Protein AF-A0A357C3Z9-F1 (afdb_monomer_lite)

pLDDT: mean 94.56, std 11.88, range [25.0, 98.94]

Structure (mmCIF, N/CA/C/O backbone):
data_AF-A0A357C3Z9-F1
#
_entry.id   AF-A0A357C3Z9-F1
#
loop_
_atom_site.group_PDB
_atom_site.id
_atom_site.type_symbol
_atom_site.label_atom_id
_atom_site.label_alt_id
_atom_site.label_comp_id
_atom_site.label_asym_id
_atom_site.label_entity_id
_atom_site.label_seq_id
_atom_site.pdbx_PDB_ins_code
_atom_site.Cartn_x
_atom_site.Cartn_y
_atom_site.Cartn_z
_atom_site.occupancy
_atom_site.B_iso_or_equiv
_atom_site.auth_seq_id
_atom_site.auth_comp_id
_atom_site.auth_asym_id
_atom_site.auth_atom_id
_atom_site.pdbx_PDB_model_num
ATOM 1 N N . LYS A 1 1 ? 15.027 28.187 -17.599 1.00 30.62 1 LYS A N 1
ATOM 2 C CA . LYS A 1 1 ? 13.684 28.471 -17.026 1.00 30.62 1 LYS A CA 1
ATOM 3 C C . LYS A 1 1 ? 12.747 27.335 -17.434 1.00 30.62 1 LYS A C 1
ATOM 5 O O . LYS A 1 1 ? 12.335 27.299 -18.586 1.00 30.62 1 LYS A O 1
ATOM 10 N N . ALA A 1 2 ? 12.513 26.360 -16.551 1.00 27.72 2 ALA A N 1
ATOM 11 C CA . ALA A 1 2 ? 11.632 25.226 -16.837 1.00 27.72 2 ALA A CA 1
ATOM 12 C C . ALA A 1 2 ? 10.193 25.732 -17.026 1.00 27.72 2 ALA A C 1
ATOM 14 O O . ALA A 1 2 ? 9.680 26.459 -16.175 1.00 27.72 2 ALA A O 1
ATOM 15 N N . LYS A 1 3 ? 9.566 25.410 -18.163 1.00 25.00 3 LYS A N 1
ATOM 16 C CA . LYS A 1 3 ? 8.151 25.723 -18.391 1.00 25.00 3 LYS A CA 1
ATOM 17 C C . LYS A 1 3 ? 7.322 24.860 -17.428 1.00 25.00 3 LYS A C 1
ATOM 19 O O . LYS A 1 3 ? 7.548 23.651 -17.402 1.00 25.00 3 LYS A O 1
ATOM 24 N N . PRO A 1 4 ? 6.391 25.431 -16.643 1.00 30.89 4 PRO A N 1
ATOM 25 C CA . PRO A 1 4 ? 5.494 24.632 -15.821 1.00 30.89 4 PRO A CA 1
ATOM 26 C C . PRO A 1 4 ? 4.734 23.659 -16.724 1.00 30.89 4 PRO A C 1
ATOM 28 O O . PRO A 1 4 ? 4.251 24.051 -17.789 1.00 30.89 4 PRO A O 1
ATOM 31 N N . TYR A 1 5 ? 4.657 22.395 -16.303 1.00 33.09 5 TYR A N 1
ATOM 32 C CA . TYR A 1 5 ? 3.781 21.397 -16.905 1.00 33.09 5 TYR A CA 1
ATOM 33 C C . TYR A 1 5 ? 2.382 22.011 -17.017 1.00 33.09 5 TYR A C 1
ATOM 35 O O . TYR A 1 5 ? 1.730 22.277 -16.004 1.00 33.09 5 TYR A O 1
ATOM 43 N N . LYS A 1 6 ? 1.947 22.307 -18.249 1.00 29.53 6 LYS A N 1
ATOM 44 C CA . LYS A 1 6 ? 0.545 22.605 -18.519 1.00 29.53 6 LYS A CA 1
ATOM 45 C C . LYS A 1 6 ? -0.183 21.304 -18.231 1.00 29.53 6 LYS A C 1
ATOM 47 O O . LYS A 1 6 ? -0.068 20.364 -19.011 1.00 29.53 6 LYS A O 1
ATOM 52 N N . SER A 1 7 ? -0.878 21.243 -17.097 1.00 35.00 7 SER A N 1
ATOM 53 C CA . SER A 1 7 ? -1.887 20.216 -16.877 1.00 35.00 7 SER A CA 1
ATOM 54 C C . SER A 1 7 ? -2.770 20.206 -18.119 1.00 35.0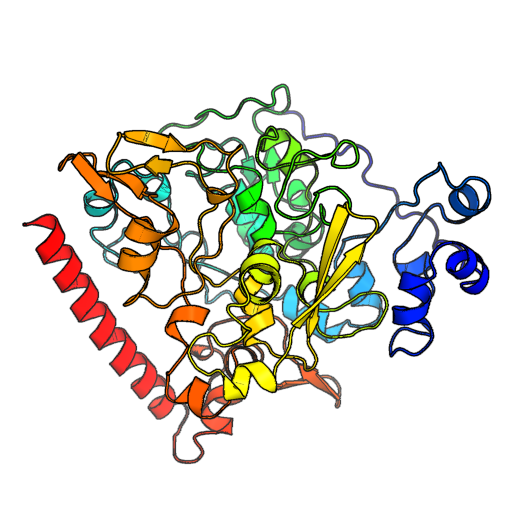0 7 SER A C 1
ATOM 56 O O . SER A 1 7 ? -3.427 21.217 -18.388 1.00 35.00 7 SER A O 1
ATOM 58 N N . GLY A 1 8 ? -2.738 19.118 -18.891 1.00 29.58 8 GLY A N 1
ATOM 59 C CA . GLY A 1 8 ? -3.833 18.813 -19.800 1.00 29.58 8 GLY A CA 1
ATOM 60 C C . GLY A 1 8 ? -5.096 18.890 -18.959 1.00 29.58 8 GLY A C 1
ATOM 61 O O . GLY A 1 8 ? -5.212 18.161 -17.978 1.00 29.58 8 GLY A O 1
ATOM 62 N N . ASP A 1 9 ? -5.897 19.909 -19.247 1.00 30.67 9 ASP A N 1
ATOM 63 C CA . ASP A 1 9 ? -7.124 20.289 -18.570 1.00 30.67 9 ASP A CA 1
ATOM 64 C C . ASP A 1 9 ? -7.101 20.079 -17.052 1.00 30.67 9 ASP A C 1
ATOM 66 O O . ASP A 1 9 ? -7.584 19.082 -16.512 1.00 30.67 9 ASP A O 1
ATOM 70 N N . ALA A 1 10 ? -6.652 21.108 -16.323 1.00 32.62 10 ALA A N 1
ATOM 71 C CA . ALA A 1 10 ? -7.327 21.405 -15.069 1.00 32.62 10 ALA A CA 1
ATOM 72 C C . ALA A 1 10 ? -8.798 21.604 -15.446 1.00 32.62 10 ALA A C 1
ATOM 74 O O . ALA A 1 10 ? -9.169 22.691 -15.892 1.00 32.62 10 ALA A O 1
ATOM 75 N N . LYS A 1 11 ? -9.594 20.525 -15.385 1.00 34.81 11 LYS A N 1
ATOM 76 C CA . LYS A 1 11 ? -11.030 20.570 -15.628 1.00 34.81 11 LYS A CA 1
ATOM 77 C C . LYS A 1 11 ? -11.529 21.758 -14.822 1.00 34.81 11 LYS A C 1
ATOM 79 O O . LYS A 1 11 ? -11.475 21.732 -13.589 1.00 34.81 11 LYS A O 1
ATOM 84 N N . LYS A 1 12 ? -11.955 22.819 -15.525 1.00 30.08 12 LYS A N 1
ATOM 85 C CA . LYS A 1 12 ? -12.836 23.844 -14.956 1.00 30.08 12 LYS A CA 1
ATOM 86 C C . LYS A 1 12 ? -13.830 23.079 -14.100 1.00 30.08 12 LYS A C 1
ATOM 88 O O . LYS A 1 12 ? -14.316 22.055 -14.575 1.00 30.08 12 LYS A O 1
ATOM 93 N N . THR A 1 13 ? -14.076 23.525 -12.871 1.00 37.16 13 THR A N 1
ATOM 94 C CA . THR A 1 13 ? -15.155 23.001 -12.029 1.00 37.16 13 THR A CA 1
ATOM 95 C C . THR A 1 13 ? -16.397 22.921 -12.903 1.00 37.16 13 THR A C 1
ATOM 97 O O . THR A 1 13 ? -17.005 23.941 -13.225 1.00 37.16 13 THR A O 1
ATOM 100 N N . MET A 1 14 ? -16.671 21.720 -13.414 1.00 43.16 14 MET A N 1
ATOM 101 C CA . MET A 1 14 ? -17.764 21.513 -14.341 1.00 43.16 14 MET A CA 1
ATOM 102 C C . MET A 1 14 ? -19.043 21.770 -13.546 1.00 43.16 14 MET A C 1
ATOM 104 O O . MET A 1 14 ? -19.054 21.540 -12.328 1.00 43.16 14 MET A O 1
ATOM 108 N N . PRO A 1 15 ? -20.107 22.273 -14.191 1.00 52.81 15 PRO A N 1
ATOM 109 C CA . PRO A 1 15 ? -21.415 22.341 -13.560 1.00 52.81 15 PRO A CA 1
ATOM 110 C C . PRO A 1 15 ? -21.729 21.004 -12.887 1.00 52.81 15 PRO A C 1
ATOM 112 O O . PRO A 1 15 ? -21.317 19.954 -13.386 1.00 52.81 15 PRO A O 1
ATOM 115 N N . ALA A 1 16 ? -22.426 21.038 -11.750 1.00 63.31 16 ALA A N 1
ATOM 116 C CA . ALA A 1 16 ? -22.869 19.813 -11.098 1.00 63.31 16 ALA A CA 1
ATOM 117 C C . ALA A 1 16 ? -23.569 18.917 -12.136 1.00 63.31 16 ALA A C 1
ATOM 119 O O . ALA A 1 16 ? -24.512 19.357 -12.796 1.00 63.31 16 ALA A O 1
ATOM 120 N N . GLU A 1 17 ? -23.059 17.695 -12.315 1.00 78.19 17 GLU A N 1
ATOM 121 C CA . GLU A 1 17 ? -23.624 16.734 -13.261 1.00 78.19 17 GLU A CA 1
ATOM 122 C C . GLU A 1 17 ? -25.090 16.497 -12.881 1.00 78.19 17 GLU A C 1
ATOM 124 O O . GLU A 1 17 ? -25.415 16.282 -11.704 1.00 78.19 17 GLU A O 1
ATOM 129 N N . LYS A 1 18 ? -25.986 16.570 -13.868 1.00 81.81 18 LYS A N 1
ATOM 130 C CA . LYS A 1 18 ? -27.413 16.352 -13.629 1.00 81.81 18 LYS A CA 1
ATOM 131 C C . LYS A 1 18 ? -27.622 14.952 -13.054 1.00 81.81 18 LYS A C 1
ATOM 133 O O . LYS A 1 18 ? -26.961 13.993 -13.448 1.00 81.81 18 LYS A O 1
ATOM 138 N N . SER A 1 19 ? -28.534 14.844 -12.090 1.00 85.12 19 SER A N 1
ATOM 139 C CA . SER A 1 19 ? -28.918 13.536 -11.557 1.00 85.12 19 SER A CA 1
ATOM 140 C C . SER A 1 19 ? -29.527 12.690 -12.669 1.00 85.12 19 SER A C 1
ATOM 142 O O . SER A 1 19 ? -30.348 13.185 -13.439 1.00 85.12 19 SER A O 1
ATOM 144 N N . VAL A 1 20 ? -29.147 11.416 -12.722 1.00 89.00 20 VAL A N 1
ATOM 145 C CA . VAL A 1 20 ? -29.690 10.451 -13.687 1.00 89.00 20 VAL A CA 1
ATOM 146 C C . VAL A 1 20 ? -30.729 9.545 -13.042 1.00 89.00 20 VAL A C 1
ATOM 148 O O . VAL A 1 20 ? -30.702 9.325 -11.826 1.00 89.00 20 VAL A O 1
ATOM 151 N N . LYS A 1 21 ? -31.625 8.976 -13.853 1.00 92.81 21 LYS A N 1
ATOM 152 C CA . LYS A 1 21 ? -32.494 7.883 -13.412 1.00 92.81 21 LYS A CA 1
ATOM 153 C C . LYS A 1 21 ? -31.652 6.617 -13.294 1.00 92.81 21 LYS A C 1
ATOM 155 O O . LYS A 1 21 ? -31.293 6.006 -14.293 1.00 92.81 21 LYS A O 1
ATOM 160 N N . VAL A 1 22 ? -31.321 6.238 -12.064 1.00 92.81 22 VAL A N 1
ATOM 161 C CA . VAL A 1 22 ? -30.401 5.123 -11.789 1.00 92.81 22 VAL A CA 1
ATOM 162 C C . VAL A 1 22 ? -30.904 3.799 -12.392 1.00 92.81 22 VAL A C 1
ATOM 164 O O . VAL A 1 22 ? -30.096 2.997 -12.858 1.00 92.81 22 VAL A O 1
ATOM 167 N N . ASP A 1 23 ? -32.225 3.613 -12.488 1.00 93.50 23 ASP A N 1
ATOM 168 C CA . ASP A 1 23 ? -32.831 2.444 -13.136 1.00 93.50 23 ASP A CA 1
ATOM 169 C C . ASP A 1 23 ? -32.449 2.294 -14.615 1.00 93.50 23 ASP A C 1
ATOM 171 O O . ASP A 1 23 ? -32.306 1.167 -15.085 1.00 93.50 23 ASP A O 1
ATOM 175 N N . GLU A 1 24 ? -32.208 3.394 -15.339 1.00 93.75 24 GLU A N 1
ATOM 176 C CA . GLU A 1 24 ? -31.712 3.344 -16.723 1.00 93.75 24 GLU A CA 1
ATOM 177 C C . GLU A 1 24 ? -30.286 2.774 -16.766 1.00 93.75 24 GLU A C 1
ATOM 179 O O . GLU A 1 24 ? -29.961 1.955 -17.623 1.00 93.75 24 GLU A O 1
ATOM 184 N N . CYS A 1 25 ? -29.439 3.123 -15.792 1.00 94.75 25 CYS A N 1
ATOM 185 C CA . CYS A 1 25 ? -28.091 2.564 -15.679 1.00 94.75 25 CYS A CA 1
ATOM 186 C C . CYS A 1 25 ? -28.133 1.060 -15.363 1.00 94.75 25 CYS A C 1
ATOM 188 O O . CYS A 1 25 ? -27.348 0.277 -15.904 1.00 94.75 25 CYS A O 1
ATOM 190 N N . TYR A 1 26 ? -29.057 0.633 -14.501 1.00 95.56 26 TYR A N 1
ATOM 191 C CA . TYR A 1 26 ? -29.180 -0.765 -14.090 1.00 95.56 26 TYR A CA 1
ATOM 192 C C . TYR A 1 26 ? -29.551 -1.726 -15.221 1.00 95.56 26 TYR A C 1
ATOM 194 O O . TYR A 1 26 ? -29.227 -2.908 -15.111 1.00 95.56 26 TYR A O 1
ATOM 202 N N . GLN A 1 27 ? -30.163 -1.244 -16.306 1.00 93.75 27 GLN A N 1
ATOM 203 C CA . GLN A 1 27 ? -30.490 -2.071 -17.475 1.00 93.75 27 GLN A CA 1
ATOM 204 C C . GLN A 1 27 ? -29.239 -2.701 -18.110 1.00 93.75 27 GLN A C 1
ATOM 206 O O . GLN A 1 27 ? -29.285 -3.844 -18.555 1.00 93.75 27 GLN A O 1
ATOM 211 N N . CYS A 1 28 ? -28.104 -1.992 -18.087 1.00 93.88 28 CYS A N 1
ATOM 212 C CA . CYS A 1 28 ? -26.825 -2.466 -18.635 1.00 93.88 28 CYS A CA 1
ATOM 213 C C . CYS A 1 28 ? -25.814 -2.884 -17.553 1.00 93.88 28 CYS A C 1
ATOM 215 O O . CYS A 1 28 ? -24.817 -3.550 -17.842 1.00 93.88 28 CYS A O 1
ATOM 217 N N . HIS A 1 29 ? -26.037 -2.471 -16.304 1.00 95.31 29 HIS A N 1
ATOM 218 C CA . HIS A 1 29 ? -25.113 -2.656 -15.187 1.00 95.31 29 HIS A CA 1
ATOM 219 C C . HIS A 1 29 ? -25.741 -3.479 -14.055 1.00 95.31 29 HIS A C 1
ATOM 221 O O . HIS A 1 29 ? -25.760 -3.047 -12.902 1.00 95.31 29 HIS A O 1
ATOM 227 N N . SER A 1 30 ? -26.216 -4.687 -14.370 1.00 95.12 30 SER A N 1
ATOM 228 C CA . SER A 1 30 ? -26.864 -5.594 -13.407 1.00 95.12 30 SER A CA 1
ATOM 229 C C . SER A 1 30 ? -26.001 -5.883 -12.175 1.00 95.12 30 SER A C 1
ATOM 231 O O . SER A 1 30 ? -26.467 -5.711 -11.056 1.00 95.12 30 SER A O 1
ATOM 233 N N . GLN A 1 31 ? -24.708 -6.175 -12.355 1.00 94.81 31 GLN A N 1
ATOM 234 C CA . GLN A 1 31 ? -23.785 -6.348 -11.224 1.00 94.81 31 GLN A CA 1
ATOM 235 C C . GLN A 1 31 ? -23.724 -5.107 -10.318 1.00 94.81 31 GLN A C 1
ATOM 237 O O . GLN A 1 31 ? -23.544 -5.239 -9.117 1.00 94.81 31 GLN A O 1
ATOM 242 N N . ILE A 1 32 ? -23.861 -3.890 -10.858 1.00 96.94 32 ILE A N 1
ATOM 243 C CA . ILE A 1 32 ? -23.876 -2.672 -10.032 1.00 96.94 32 ILE A CA 1
ATOM 244 C C . ILE A 1 32 ? -25.221 -2.512 -9.324 1.00 96.94 32 ILE A C 1
ATOM 246 O O . ILE A 1 32 ? -25.237 -2.085 -8.173 1.00 96.94 32 ILE A O 1
ATOM 250 N N . LYS A 1 33 ? -26.332 -2.898 -9.964 1.00 97.12 33 LYS A N 1
ATOM 251 C CA . LYS A 1 33 ? -27.656 -2.950 -9.327 1.00 97.12 33 LYS A CA 1
ATOM 252 C C . LYS A 1 33 ? -27.629 -3.820 -8.072 1.00 97.12 33 LYS A C 1
ATOM 254 O O . LYS A 1 33 ? -28.074 -3.359 -7.023 1.00 97.12 33 LYS A O 1
ATOM 259 N N . ASP A 1 34 ? -27.045 -5.015 -8.168 1.00 95.06 34 ASP A N 1
ATOM 260 C CA . ASP A 1 34 ? -26.947 -5.973 -7.056 1.00 95.06 34 ASP A CA 1
ATOM 261 C C . ASP A 1 34 ? -26.197 -5.390 -5.850 1.00 95.06 34 ASP A C 1
ATOM 263 O O . ASP A 1 34 ? -26.509 -5.692 -4.699 1.00 95.06 34 ASP A O 1
ATOM 267 N N . PHE A 1 35 ? -25.219 -4.521 -6.111 1.00 94.88 35 PHE A N 1
ATOM 268 C CA . PHE A 1 35 ? -24.455 -3.834 -5.076 1.00 94.88 35 PHE A CA 1
ATOM 269 C C . PHE A 1 35 ? -25.151 -2.587 -4.543 1.00 94.88 35 PHE A C 1
ATOM 271 O O . PHE A 1 35 ? -25.074 -2.320 -3.349 1.00 94.88 35 PHE A O 1
ATOM 278 N N . HIS A 1 36 ? -25.766 -1.784 -5.409 1.00 98.00 36 HIS A N 1
ATOM 279 C CA . HIS A 1 36 ? -26.198 -0.429 -5.067 1.00 98.00 36 HIS A CA 1
ATOM 280 C C . HIS A 1 36 ? -27.623 -0.381 -4.518 1.00 98.00 36 HIS A C 1
ATOM 282 O O . HIS A 1 36 ? -27.827 0.199 -3.450 1.00 98.00 36 HIS A O 1
ATOM 288 N N . ALA A 1 37 ? -28.583 -1.036 -5.179 1.00 96.00 37 ALA A N 1
ATOM 289 C CA . ALA A 1 37 ? -30.017 -0.817 -4.961 1.00 96.00 37 ALA A CA 1
ATOM 290 C C . ALA A 1 37 ? -30.493 -1.120 -3.526 1.00 96.00 37 ALA A C 1
ATOM 292 O O . ALA A 1 37 ? -31.364 -0.429 -3.004 1.00 96.00 37 ALA A O 1
ATOM 293 N N . GLY A 1 38 ? -29.909 -2.127 -2.867 1.00 93.50 38 GLY A N 1
ATOM 294 C CA . GLY A 1 38 ? -30.261 -2.539 -1.499 1.00 93.50 38 GLY A CA 1
ATOM 295 C C . GLY A 1 38 ? -29.303 -2.045 -0.411 1.00 93.50 38 GLY A C 1
ATOM 296 O O . GLY A 1 38 ? -29.324 -2.550 0.709 1.00 93.50 38 GLY A O 1
ATOM 297 N N . SER A 1 39 ? -28.401 -1.121 -0.736 1.00 96.94 39 SER A N 1
ATOM 298 C CA . SER A 1 39 ? -27.247 -0.812 0.109 1.00 96.94 39 SER A CA 1
ATOM 299 C C . SER A 1 39 ? -27.365 0.493 0.891 1.00 96.94 39 SER A C 1
ATOM 301 O O . SER A 1 39 ? -28.282 1.292 0.701 1.00 96.94 39 SER A O 1
ATOM 303 N N . LYS A 1 40 ? -26.358 0.777 1.728 1.00 97.31 40 LYS A N 1
ATOM 304 C CA . LYS A 1 40 ? -26.238 2.076 2.412 1.00 97.31 40 LYS A CA 1
ATOM 305 C C . LYS A 1 40 ? -26.035 3.245 1.443 1.00 97.31 40 LYS A C 1
ATOM 307 O O . LYS A 1 40 ? -26.280 4.386 1.822 1.00 97.31 40 LYS A O 1
ATOM 312 N N . HIS A 1 41 ? -25.613 2.974 0.210 1.00 97.62 41 HIS A N 1
ATOM 313 C CA . HIS A 1 41 ? -25.453 3.968 -0.848 1.00 97.62 41 HIS A CA 1
ATOM 314 C C . HIS A 1 41 ? -26.613 3.985 -1.851 1.00 97.62 41 HIS A C 1
ATOM 316 O O . HIS A 1 41 ? -26.549 4.761 -2.797 1.00 97.62 41 HIS A O 1
ATOM 322 N N . ALA A 1 42 ? -27.711 3.251 -1.626 1.00 97.06 42 ALA A N 1
ATOM 323 C CA . ALA A 1 42 ? -28.855 3.199 -2.550 1.00 97.06 42 ALA A CA 1
ATOM 324 C C . ALA A 1 42 ? -29.427 4.582 -2.927 1.00 97.06 42 ALA A C 1
ATOM 326 O O . ALA A 1 42 ? -29.945 4.775 -4.022 1.00 97.06 42 ALA A O 1
ATOM 327 N N . LYS A 1 43 ? -29.307 5.575 -2.032 1.00 95.69 43 LYS A N 1
ATOM 328 C CA . LYS A 1 43 ? -29.765 6.959 -2.261 1.00 95.69 43 LYS A CA 1
ATOM 329 C C . LYS A 1 43 ? -28.705 7.880 -2.884 1.00 95.69 43 LYS A C 1
ATOM 331 O O . LYS A 1 43 ? -28.999 9.037 -3.172 1.00 95.69 43 LYS A O 1
ATOM 336 N N . VAL A 1 44 ? -27.476 7.406 -3.077 1.00 95.81 44 VAL A N 1
ATOM 337 C CA . VAL A 1 44 ? -26.386 8.176 -3.692 1.00 95.81 44 VAL A CA 1
ATOM 338 C C . VAL A 1 44 ? -26.496 8.047 -5.209 1.00 95.81 44 VAL A C 1
ATOM 340 O O . VAL A 1 44 ? -26.289 6.968 -5.759 1.00 95.81 44 VAL A O 1
ATOM 343 N N . ASN A 1 45 ? -26.821 9.146 -5.895 1.00 96.25 45 ASN A N 1
ATOM 344 C CA . ASN A 1 45 ? -26.939 9.157 -7.356 1.00 96.25 45 ASN A CA 1
ATOM 345 C C . ASN A 1 45 ? -25.577 8.934 -8.039 1.00 96.25 45 ASN A C 1
ATOM 347 O O . ASN A 1 45 ? -24.556 9.438 -7.560 1.00 96.25 45 ASN A O 1
ATOM 351 N N . CYS A 1 46 ? -25.575 8.256 -9.191 1.00 95.88 46 CYS A N 1
ATOM 352 C CA . CYS A 1 46 ? -24.382 7.983 -9.997 1.00 95.88 46 CYS A CA 1
ATOM 353 C C . CYS A 1 46 ? -23.611 9.257 -10.382 1.00 95.88 46 CYS A C 1
ATOM 355 O O . CYS A 1 46 ? -22.383 9.225 -10.447 1.00 95.88 46 CYS A O 1
ATOM 357 N N . SER A 1 47 ? -24.303 10.387 -10.567 1.00 94.69 47 SER A N 1
ATOM 358 C CA . SER A 1 47 ? -23.709 11.683 -10.935 1.00 94.69 47 SER A CA 1
ATOM 359 C C . SER A 1 47 ? -22.746 12.263 -9.883 1.00 94.69 47 SER A C 1
ATOM 361 O O . SER A 1 47 ? -21.951 13.167 -10.164 1.00 94.69 47 SER A O 1
ATOM 363 N N . ASN A 1 48 ? -22.753 11.725 -8.656 1.00 94.25 48 ASN A N 1
ATOM 364 C CA . ASN A 1 48 ? -21.768 12.096 -7.639 1.00 94.25 48 ASN A CA 1
ATOM 365 C C . ASN A 1 48 ? -20.349 11.672 -8.030 1.00 94.25 48 ASN A C 1
ATOM 367 O O . ASN A 1 48 ? -19.394 12.397 -7.732 1.00 94.25 48 ASN A O 1
ATOM 371 N N . CYS A 1 49 ? -20.218 10.543 -8.731 1.00 96.00 49 CYS A N 1
ATOM 372 C CA . CYS A 1 49 ? -18.934 9.932 -9.070 1.00 96.00 49 CYS A CA 1
ATOM 373 C C . CYS A 1 49 ? -18.718 9.757 -10.577 1.00 96.00 49 CYS A C 1
ATOM 375 O O . CYS A 1 49 ? -17.584 9.531 -10.988 1.00 96.00 49 CYS A O 1
ATOM 377 N N . HIS A 1 50 ? -19.758 9.876 -11.400 1.00 95.94 50 HIS A N 1
ATOM 378 C CA . HIS A 1 50 ? -19.669 9.731 -12.849 1.00 95.94 50 HIS A CA 1
ATOM 379 C C . HIS A 1 50 ? -20.081 11.018 -13.568 1.00 95.94 50 HIS A C 1
ATOM 381 O O . HIS A 1 50 ? -21.008 11.698 -13.140 1.00 95.94 50 HIS A O 1
ATOM 387 N N . GLU A 1 51 ? -19.390 11.339 -14.659 1.00 94.00 51 GLU A N 1
ATOM 388 C CA . GLU A 1 51 ? -19.652 12.505 -15.513 1.00 94.00 51 GLU A CA 1
ATOM 389 C C . GLU A 1 51 ? -19.823 12.081 -16.974 1.00 94.00 51 GLU A C 1
ATOM 391 O O . GLU A 1 51 ? -19.301 11.042 -17.398 1.00 94.00 51 GLU A O 1
ATOM 396 N N . GLY A 1 52 ? -20.501 12.920 -17.760 1.00 93.69 52 GLY A N 1
ATOM 397 C CA . GLY A 1 52 ? -20.800 12.627 -19.161 1.00 93.69 52 GLY A CA 1
ATOM 398 C C . GLY A 1 52 ? -21.862 11.539 -19.306 1.00 93.69 52 GLY A C 1
ATOM 399 O O . GLY A 1 52 ? -21.856 10.795 -20.290 1.00 93.69 52 GLY A O 1
ATOM 400 N N . LEU A 1 53 ? -22.756 11.423 -18.319 1.00 92.69 53 LEU A N 1
ATOM 401 C CA . LEU A 1 53 ? -23.748 10.353 -18.265 1.00 92.69 53 LEU A CA 1
ATOM 402 C C . LEU A 1 53 ? -24.778 10.483 -19.391 1.00 92.69 53 LEU A C 1
ATOM 404 O O . LEU A 1 53 ? -25.122 9.479 -20.004 1.00 92.69 53 LEU A O 1
ATOM 408 N N . ASP A 1 54 ? -25.182 11.705 -19.745 1.00 91.50 54 ASP A N 1
ATOM 409 C CA . ASP A 1 54 ? -26.109 11.954 -20.860 1.00 91.50 54 ASP A CA 1
ATOM 410 C C . ASP A 1 54 ? -25.563 11.422 -22.197 1.00 91.50 54 ASP A C 1
ATOM 412 O O . ASP A 1 54 ? -26.296 10.849 -23.004 1.00 91.50 54 ASP A O 1
ATOM 416 N N . ALA A 1 55 ? -24.262 11.605 -22.447 1.00 92.19 55 ALA A N 1
ATOM 417 C CA . ALA A 1 55 ? -23.612 11.106 -23.657 1.00 92.19 55 ALA A CA 1
ATOM 418 C C . ALA A 1 55 ? -23.458 9.578 -23.626 1.00 92.19 55 ALA A C 1
ATOM 420 O O . ALA A 1 55 ? -23.623 8.926 -24.657 1.00 92.19 55 ALA A O 1
ATOM 421 N N . HIS A 1 56 ? -23.186 9.013 -22.447 1.00 94.12 56 HIS A N 1
ATOM 422 C CA . HIS A 1 56 ? -23.096 7.570 -22.248 1.00 94.12 56 HIS A CA 1
ATOM 423 C C . HIS A 1 56 ? -24.447 6.862 -22.440 1.00 94.12 56 HIS A C 1
ATOM 425 O O . HIS A 1 56 ? -24.508 5.828 -23.099 1.00 94.12 56 HIS A O 1
ATOM 431 N N . LEU A 1 57 ? -25.541 7.439 -21.931 1.00 91.31 57 LEU A N 1
ATOM 432 C CA . LEU A 1 57 ? -26.896 6.901 -22.101 1.00 91.31 57 LEU A CA 1
ATOM 433 C C . LEU A 1 57 ? -27.331 6.890 -23.574 1.00 91.31 57 LEU A C 1
ATOM 435 O O . LEU A 1 57 ? -28.035 5.981 -24.001 1.00 91.31 57 LEU A O 1
ATOM 439 N N . LYS A 1 58 ? -26.873 7.865 -24.370 1.00 92.44 58 LYS A N 1
ATOM 440 C CA . LYS A 1 58 ? -27.115 7.908 -25.823 1.00 92.44 58 LYS A CA 1
ATOM 441 C C . LYS A 1 58 ? -26.236 6.937 -26.611 1.00 92.44 58 LYS A C 1
ATOM 443 O O . LYS A 1 58 ? -26.621 6.521 -27.699 1.00 92.44 58 LYS A O 1
ATOM 448 N N . SER A 1 59 ? -25.047 6.609 -26.104 1.00 92.94 59 SER A N 1
ATOM 449 C CA . SER A 1 59 ? -24.111 5.699 -26.761 1.00 92.94 59 SER A CA 1
ATOM 450 C C . SER A 1 59 ? -23.237 4.964 -25.747 1.00 92.94 59 SER A C 1
ATOM 452 O O . SER A 1 59 ? -22.330 5.540 -25.141 1.00 92.94 59 SER A O 1
ATOM 454 N N . ALA A 1 60 ? -23.436 3.648 -25.643 1.00 87.00 60 ALA A N 1
ATOM 455 C CA . ALA A 1 60 ? -22.678 2.791 -24.733 1.00 87.00 60 ALA A CA 1
ATOM 456 C C . ALA A 1 60 ? -21.164 2.755 -25.030 1.00 87.00 60 ALA A C 1
ATOM 458 O O . ALA A 1 60 ? -20.372 2.393 -24.156 1.00 87.00 60 ALA A O 1
ATOM 459 N N . THR A 1 61 ? -20.740 3.133 -26.244 1.00 89.81 61 THR A N 1
ATOM 460 C CA . THR A 1 61 ? -19.318 3.217 -26.618 1.00 89.81 61 THR A CA 1
ATOM 461 C C . THR A 1 61 ? -18.640 4.467 -26.056 1.00 89.81 61 THR A C 1
ATOM 463 O O . THR A 1 61 ? -17.430 4.453 -25.813 1.00 89.81 61 THR A O 1
ATOM 466 N N . THR A 1 62 ? -19.410 5.519 -25.767 1.00 93.38 62 THR A N 1
ATOM 467 C CA . THR A 1 62 ? -18.930 6.721 -25.083 1.00 93.38 62 THR A CA 1
ATOM 468 C C . THR A 1 62 ? -18.779 6.413 -23.600 1.00 93.38 62 THR A C 1
ATOM 470 O O . THR A 1 62 ? -19.756 6.394 -22.854 1.00 93.38 62 THR A O 1
ATOM 473 N N . LYS A 1 63 ? -17.552 6.130 -23.154 1.00 91.44 63 LYS A N 1
ATOM 474 C CA . LYS A 1 63 ? -17.289 5.804 -21.745 1.00 91.44 63 LYS A CA 1
ATOM 475 C C . LYS A 1 63 ? -17.508 7.037 -20.854 1.00 91.44 63 LYS A C 1
ATOM 477 O O . LYS A 1 63 ? -16.943 8.088 -21.163 1.00 91.44 63 LYS A O 1
ATOM 482 N N . PRO A 1 64 ? -18.243 6.915 -19.734 1.00 93.75 64 PRO A N 1
ATOM 483 C CA . PRO A 1 64 ? -18.371 8.008 -18.782 1.00 93.75 64 PRO A CA 1
ATOM 484 C C . PRO A 1 64 ? -17.033 8.240 -18.078 1.00 93.75 64 PRO A C 1
ATOM 486 O O . PRO A 1 64 ? -16.223 7.318 -17.908 1.00 93.75 64 PRO A O 1
ATOM 489 N N . VAL A 1 65 ? -16.808 9.466 -17.614 1.00 94.25 65 VAL A N 1
ATOM 490 C CA . VAL A 1 65 ? -15.668 9.742 -16.736 1.00 94.25 65 VAL A CA 1
ATOM 491 C C . VAL A 1 65 ? -16.036 9.308 -15.325 1.00 94.25 65 VAL A C 1
ATOM 493 O O . VAL A 1 65 ? -17.134 9.580 -14.860 1.00 94.25 65 VAL A O 1
ATOM 496 N N . THR A 1 66 ? -15.120 8.630 -14.637 1.00 96.81 66 THR A N 1
ATOM 497 C CA . THR A 1 66 ? -15.283 8.264 -13.224 1.00 96.81 66 THR A CA 1
ATOM 498 C C . THR A 1 66 ? -14.318 9.086 -12.386 1.00 96.81 66 THR A C 1
ATOM 500 O O . THR A 1 66 ? -13.117 9.093 -12.657 1.00 96.81 66 THR A O 1
ATOM 503 N N . ARG A 1 67 ? -14.848 9.784 -11.386 1.00 96.56 67 ARG A N 1
ATOM 504 C CA . ARG A 1 67 ? -14.090 10.545 -10.397 1.00 96.56 67 ARG A CA 1
ATOM 505 C C . ARG A 1 67 ? -13.386 9.595 -9.439 1.00 96.56 67 ARG A C 1
ATOM 507 O O . ARG A 1 67 ? -13.999 8.655 -8.933 1.00 96.56 67 ARG A O 1
ATOM 514 N N . THR A 1 68 ? -12.108 9.850 -9.190 1.00 96.69 68 THR A N 1
ATOM 515 C CA . THR A 1 68 ? -11.293 9.062 -8.256 1.00 96.69 68 THR A CA 1
ATOM 516 C C . THR A 1 68 ? -10.756 9.883 -7.084 1.00 96.69 68 THR A C 1
ATOM 518 O O . THR A 1 68 ? -10.131 9.313 -6.192 1.00 96.69 68 THR A O 1
ATOM 521 N N . ASP A 1 69 ? -11.035 11.186 -7.047 1.00 95.69 69 ASP A N 1
ATOM 522 C CA . ASP A 1 69 ? -10.639 12.095 -5.971 1.00 95.69 69 ASP A CA 1
ATOM 523 C C . ASP A 1 69 ? -11.340 11.782 -4.639 1.00 95.69 69 ASP A C 1
ATOM 525 O O . ASP A 1 69 ? -12.475 11.289 -4.603 1.00 95.69 69 ASP A O 1
ATOM 529 N N . HIS A 1 70 ? -10.691 12.106 -3.515 1.00 95.56 70 HIS A N 1
ATOM 530 C CA . HIS A 1 70 ? -11.287 11.900 -2.192 1.00 95.56 70 HIS A CA 1
ATOM 531 C C . HIS A 1 70 ? -12.379 12.926 -1.892 1.00 95.56 70 HIS A C 1
ATOM 533 O O . HIS A 1 70 ? -13.319 12.611 -1.156 1.00 95.56 70 HIS A O 1
ATOM 539 N N . ALA A 1 71 ? -12.309 14.122 -2.488 1.00 92.62 71 ALA A N 1
ATOM 540 C CA . ALA A 1 71 ? -13.312 15.174 -2.325 1.00 92.62 71 ALA A CA 1
ATOM 541 C C . ALA A 1 71 ? -14.730 14.703 -2.700 1.00 92.62 71 ALA A C 1
ATOM 543 O O . ALA A 1 71 ? -15.701 15.093 -2.049 1.00 92.62 71 ALA A O 1
ATOM 544 N N . SER A 1 72 ? -14.861 13.805 -3.680 1.00 94.75 72 SER A N 1
ATOM 545 C CA . SER A 1 72 ? -16.125 13.161 -4.048 1.00 94.75 72 SER A CA 1
ATOM 546 C C . SER A 1 72 ? -16.773 12.426 -2.870 1.00 94.75 72 SER A C 1
ATOM 548 O O . SER A 1 72 ? -17.984 12.527 -2.683 1.00 94.75 72 SER A O 1
ATOM 550 N N . CYS A 1 73 ? -15.975 11.766 -2.024 1.00 96.50 73 CYS A N 1
ATOM 551 C CA . CYS A 1 73 ? -16.446 11.130 -0.790 1.00 96.50 73 CYS A CA 1
ATOM 552 C C . CYS A 1 73 ? -16.626 12.159 0.343 1.00 96.50 73 CYS A C 1
ATOM 554 O O . CYS A 1 73 ? -17.597 12.101 1.100 1.00 96.50 73 CYS A O 1
ATOM 556 N N . GLY A 1 74 ? -15.710 13.129 0.442 1.00 95.44 74 GLY A N 1
ATOM 557 C CA . GLY A 1 74 ? -15.684 14.151 1.494 1.00 95.44 74 GLY A CA 1
ATOM 558 C C . GLY A 1 74 ? -16.924 15.050 1.547 1.00 95.44 74 GLY A C 1
ATOM 559 O O . GLY A 1 74 ? -17.231 15.588 2.608 1.00 95.44 74 GLY A O 1
ATOM 560 N N . LYS A 1 75 ? -17.691 15.157 0.451 1.00 94.69 75 LYS A N 1
ATOM 561 C CA . LYS A 1 75 ? -18.998 15.846 0.421 1.00 94.69 75 LYS A CA 1
ATOM 562 C C . LYS A 1 75 ? -19.987 15.301 1.457 1.00 94.69 75 LYS A C 1
ATOM 564 O O . LYS A 1 75 ? -20.741 16.076 2.039 1.00 94.69 75 LYS A O 1
ATOM 569 N N . CYS A 1 76 ? -19.982 13.986 1.683 1.00 95.62 76 CYS A N 1
ATOM 570 C CA . CYS A 1 76 ? -20.887 13.311 2.620 1.00 95.62 76 CYS A CA 1
ATOM 571 C C . CYS A 1 76 ? -20.158 12.734 3.845 1.00 95.62 76 CYS A C 1
ATOM 573 O O . CYS A 1 76 ? -20.782 12.533 4.884 1.00 95.62 76 CYS A O 1
ATOM 575 N N . HIS A 1 77 ? -18.845 12.507 3.743 1.00 95.81 77 HIS A N 1
ATOM 576 C CA . HIS A 1 77 ? -17.996 11.896 4.774 1.00 95.81 77 HIS A CA 1
ATOM 577 C C . HIS A 1 77 ? -16.881 12.851 5.209 1.00 95.81 77 HIS A C 1
ATOM 579 O O . HIS A 1 77 ? -15.691 12.546 5.109 1.00 95.81 77 HIS A O 1
ATOM 585 N N . LYS A 1 78 ? -17.274 14.063 5.616 1.00 95.25 78 LYS A N 1
ATOM 586 C CA . LYS A 1 78 ? -16.344 15.165 5.887 1.00 95.25 78 LYS A CA 1
ATOM 587 C C . LYS A 1 78 ? -15.320 14.821 6.970 1.00 95.25 78 LYS A C 1
ATOM 589 O O . LYS A 1 78 ? -14.141 15.077 6.772 1.00 95.25 78 LYS A O 1
ATOM 594 N N . GLU A 1 79 ? -15.745 14.239 8.088 1.00 95.38 79 GLU A N 1
ATOM 595 C CA . GLU A 1 79 ? -14.860 13.995 9.236 1.00 95.38 79 GLU A CA 1
ATOM 596 C C . GLU A 1 79 ? -13.844 12.871 8.950 1.00 95.38 79 GLU A C 1
ATOM 598 O O . GLU A 1 79 ? -12.664 12.973 9.298 1.00 95.38 79 GLU A O 1
ATOM 603 N N . GLU A 1 80 ? -14.270 11.807 8.262 1.00 95.50 80 GLU A N 1
ATOM 604 C CA . GLU A 1 80 ? -13.376 10.757 7.768 1.00 95.50 80 GLU A CA 1
ATOM 605 C C . GLU A 1 80 ? -12.370 11.330 6.760 1.00 95.50 80 GLU A C 1
ATOM 607 O O . GLU A 1 80 ? -11.169 11.103 6.890 1.00 95.50 80 GLU A O 1
ATOM 612 N N . TYR A 1 81 ? -12.830 12.145 5.809 1.00 96.56 81 TYR A N 1
ATOM 613 C CA . TYR A 1 81 ? -11.961 12.813 4.840 1.00 96.56 81 TYR A CA 1
ATOM 614 C C . TYR A 1 81 ? -10.948 13.759 5.508 1.00 96.56 81 TYR A C 1
ATOM 616 O O . TYR A 1 81 ? -9.748 13.658 5.256 1.00 96.56 81 TYR A O 1
ATOM 624 N N . GLU A 1 82 ? -11.401 14.647 6.395 1.00 95.69 82 GLU A N 1
ATOM 625 C CA . GLU A 1 82 ? -10.541 15.619 7.080 1.00 95.69 82 GLU A CA 1
ATOM 626 C C . GLU A 1 82 ? -9.511 14.937 7.983 1.00 95.69 82 GLU A C 1
ATOM 628 O O . GLU A 1 82 ? -8.365 15.385 8.065 1.00 95.69 82 GLU A O 1
ATOM 633 N N . SER A 1 83 ? -9.882 13.825 8.624 1.00 95.56 83 SER A N 1
ATOM 634 C CA . SER A 1 83 ? -8.921 13.026 9.384 1.00 95.56 83 SER A CA 1
ATOM 635 C C . SER A 1 83 ? -7.904 12.313 8.490 1.00 95.56 83 SER A C 1
ATOM 637 O O . SER A 1 83 ? -6.726 12.304 8.840 1.00 95.56 83 SER A O 1
ATOM 639 N N . PHE A 1 84 ? -8.300 11.790 7.325 1.00 97.31 84 PHE A N 1
ATOM 640 C CA . PHE A 1 84 ? -7.376 11.169 6.366 1.00 97.31 84 PHE A CA 1
ATOM 641 C C . PHE A 1 84 ? -6.311 12.140 5.838 1.00 97.31 84 PHE A C 1
ATOM 643 O O . PHE A 1 84 ? -5.130 11.796 5.793 1.00 97.31 84 PHE A O 1
ATOM 650 N N . VAL A 1 85 ? -6.701 13.368 5.483 1.00 96.31 85 VAL A N 1
ATOM 651 C CA . VAL A 1 85 ? -5.763 14.382 4.954 1.00 96.31 85 VAL A CA 1
ATOM 652 C C . VAL A 1 85 ? -4.958 15.101 6.041 1.00 96.31 85 VAL A C 1
ATOM 654 O O . VAL A 1 85 ? -4.121 15.960 5.733 1.00 96.31 85 VAL A O 1
ATOM 657 N N . SER A 1 86 ? -5.211 14.781 7.314 1.00 94.94 86 SER A N 1
ATOM 658 C CA . SER A 1 86 ? -4.466 15.346 8.435 1.00 94.94 86 SER A CA 1
ATOM 659 C C . SER A 1 86 ? -3.017 14.854 8.435 1.00 94.94 86 SER A C 1
ATOM 661 O O . SER A 1 86 ? -2.721 13.702 8.119 1.00 94.94 86 SER A O 1
ATOM 663 N N . VAL A 1 87 ? -2.095 15.751 8.785 1.00 96.06 87 VAL A N 1
ATOM 664 C CA . VAL A 1 87 ? -0.665 15.440 8.840 1.00 96.06 87 VAL A CA 1
ATOM 665 C C . VAL A 1 87 ? -0.252 15.233 10.286 1.00 96.06 87 VAL A C 1
ATOM 667 O O . VAL A 1 87 ? -0.404 16.125 11.119 1.00 96.06 87 VAL A O 1
ATOM 670 N N . ASN A 1 88 ? 0.329 14.073 10.579 1.00 96.00 88 ASN A N 1
ATOM 671 C CA . ASN A 1 88 ? 1.048 13.865 11.825 1.00 96.00 88 ASN A CA 1
ATOM 672 C C . ASN A 1 88 ? 2.461 14.449 11.711 1.00 96.00 88 ASN A C 1
ATOM 674 O O . ASN A 1 88 ? 3.354 13.784 11.190 1.00 96.00 88 ASN A O 1
ATOM 678 N N . LEU A 1 89 ? 2.664 15.677 12.193 1.00 95.12 89 LEU A N 1
ATOM 679 C CA . LEU A 1 89 ? 3.964 16.363 12.114 1.00 95.12 89 LEU A CA 1
ATOM 680 C C . LEU A 1 89 ? 5.064 15.680 12.947 1.00 95.12 89 LEU A C 1
ATOM 682 O O . LEU A 1 89 ? 6.242 15.839 12.641 1.00 95.12 89 LEU A O 1
ATOM 686 N N . GLU A 1 90 ? 4.685 14.859 13.929 1.00 95.38 90 GLU A N 1
ATOM 687 C CA . GLU A 1 90 ? 5.617 14.014 14.687 1.00 95.38 90 GLU A CA 1
ATOM 688 C C . GLU A 1 90 ? 6.238 12.896 13.829 1.00 95.38 90 GLU A C 1
ATOM 690 O O . GLU A 1 90 ? 7.356 12.446 14.083 1.00 95.38 90 GLU A O 1
ATOM 695 N N . SER A 1 91 ? 5.541 12.458 12.773 1.00 95.94 91 SER A N 1
ATOM 696 C CA . SER A 1 91 ? 6.087 11.546 11.765 1.00 95.94 91 SER A CA 1
ATOM 697 C C . SER A 1 91 ? 6.924 12.338 10.761 1.00 95.94 91 SER A C 1
ATOM 699 O O . SER A 1 91 ? 6.445 12.744 9.699 1.00 95.94 91 SER A O 1
ATOM 701 N N . LYS A 1 92 ? 8.181 12.580 11.139 1.00 95.62 92 LYS A N 1
ATOM 702 C CA . LYS A 1 92 ? 9.145 13.399 10.395 1.00 95.62 92 LYS A CA 1
ATOM 703 C C . LYS A 1 92 ? 9.306 12.922 8.947 1.00 95.62 92 LYS A C 1
ATOM 705 O O . LYS A 1 92 ? 9.433 11.732 8.673 1.00 95.62 92 LYS A O 1
ATOM 710 N N . ALA A 1 93 ? 9.329 13.869 8.013 1.00 96.88 93 ALA A N 1
ATOM 711 C CA . ALA A 1 93 ? 9.538 13.583 6.598 1.00 96.88 93 ALA A CA 1
ATOM 712 C C . ALA A 1 93 ? 11.026 13.367 6.276 1.00 96.88 93 ALA A C 1
ATOM 714 O O . ALA A 1 93 ? 11.886 13.972 6.913 1.00 96.88 93 ALA A O 1
ATOM 715 N N . LYS A 1 94 ? 11.312 12.551 5.249 1.00 97.25 94 LYS A N 1
ATOM 716 C CA . LYS A 1 94 ? 12.661 12.355 4.677 1.00 97.25 94 LYS A CA 1
ATOM 717 C C . LYS A 1 94 ? 13.735 11.909 5.695 1.00 97.25 94 LYS A C 1
ATOM 719 O O . LYS A 1 94 ? 14.907 12.236 5.549 1.00 97.25 94 LYS A O 1
ATOM 724 N N . VAL A 1 95 ? 13.350 11.143 6.721 1.00 98.31 95 VAL A N 1
ATOM 725 C CA . VAL A 1 95 ? 14.298 10.551 7.685 1.00 98.31 95 VAL A CA 1
ATOM 726 C C . VAL A 1 95 ? 14.886 9.267 7.108 1.00 98.31 95 VAL A C 1
ATOM 728 O O . VAL A 1 95 ? 14.205 8.247 7.088 1.00 98.31 95 VAL A O 1
ATOM 731 N N . GLU A 1 96 ? 16.134 9.312 6.644 1.00 98.62 96 GLU A N 1
ATOM 732 C CA . GLU A 1 96 ? 16.838 8.146 6.092 1.00 98.62 96 GLU A CA 1
ATOM 733 C C . GLU A 1 96 ? 17.056 7.044 7.143 1.00 98.62 96 GLU A C 1
ATOM 735 O O . GLU A 1 96 ? 17.560 7.300 8.246 1.00 98.62 96 GLU A O 1
ATOM 740 N N . LYS A 1 97 ? 16.700 5.801 6.784 1.00 98.62 97 LYS A N 1
ATOM 741 C CA . LYS A 1 97 ? 16.821 4.631 7.661 1.00 98.62 97 LYS A CA 1
ATOM 742 C C . LYS A 1 97 ? 18.246 4.126 7.807 1.00 98.62 97 LYS A C 1
ATOM 744 O O . LYS A 1 97 ? 18.555 3.596 8.879 1.00 98.62 97 LYS A O 1
ATOM 749 N N . ALA A 1 98 ? 19.077 4.303 6.782 1.00 97.81 98 ALA A N 1
ATOM 750 C CA . ALA A 1 98 ? 20.502 3.977 6.758 1.00 97.81 98 ALA A CA 1
ATOM 751 C C . ALA A 1 98 ? 21.350 4.962 7.591 1.00 97.81 98 ALA A C 1
ATOM 753 O O . ALA A 1 98 ? 22.401 5.435 7.173 1.00 97.81 98 ALA A O 1
ATOM 754 N N . THR A 1 99 ? 20.874 5.330 8.784 1.00 96.50 99 THR A N 1
ATOM 755 C CA . THR A 1 99 ? 21.563 6.256 9.687 1.00 96.50 99 THR A CA 1
ATOM 756 C C . THR A 1 99 ? 21.604 5.696 11.102 1.00 96.50 99 THR A C 1
ATOM 758 O O . THR A 1 99 ? 20.701 4.977 11.537 1.00 96.50 99 THR A O 1
ATOM 761 N N . PHE A 1 100 ? 22.630 6.071 11.870 1.00 92.94 100 PHE A N 1
ATOM 762 C CA . PHE A 1 100 ? 22.797 5.604 13.252 1.00 92.94 100 PHE A CA 1
ATOM 763 C C . PHE A 1 100 ? 21.642 6.003 14.185 1.00 92.94 100 PHE A C 1
ATOM 765 O O . PHE A 1 100 ? 21.416 5.347 15.199 1.00 92.94 100 PHE A O 1
ATOM 772 N N . LYS A 1 101 ? 20.901 7.067 13.842 1.00 92.75 101 LYS A N 1
ATOM 773 C CA . LYS A 1 101 ? 19.738 7.549 14.605 1.00 92.75 101 LYS A CA 1
ATOM 774 C C . LYS A 1 101 ? 18.424 6.876 14.205 1.00 92.75 101 LYS A C 1
ATOM 776 O O . LYS A 1 101 ? 17.427 7.077 14.889 1.00 92.75 101 LYS A O 1
ATOM 781 N N . SER A 1 102 ? 18.405 6.118 13.109 1.00 96.44 102 SER A N 1
ATOM 782 C CA . SER A 1 102 ? 17.191 5.511 12.565 1.00 96.44 102 SER A CA 1
ATOM 783 C C . SER A 1 102 ? 17.271 3.977 12.615 1.00 96.44 102 SER A C 1
ATOM 785 O O . SER A 1 102 ? 17.846 3.378 13.531 1.00 96.44 102 SER A O 1
ATOM 787 N N . ARG A 1 103 ? 16.579 3.301 11.698 1.00 96.44 103 ARG A N 1
ATOM 788 C CA . ARG A 1 103 ? 16.164 1.908 11.831 1.00 96.44 103 ARG A CA 1
ATOM 789 C C . ARG A 1 103 ? 17.275 0.914 11.554 1.00 96.44 103 ARG A C 1
ATOM 791 O O . ARG A 1 103 ? 17.289 -0.091 12.260 1.00 96.44 103 ARG A O 1
ATOM 798 N N . SER A 1 104 ? 18.189 1.187 10.627 1.00 97.81 104 SER A N 1
ATOM 799 C CA . SER A 1 104 ? 19.190 0.208 10.196 1.00 97.81 104 SER A CA 1
ATOM 800 C C . SER A 1 104 ? 20.536 0.879 9.882 1.00 97.81 104 SER A C 1
ATOM 802 O O . SER A 1 104 ? 20.776 1.272 8.746 1.00 97.81 104 SER A O 1
ATOM 804 N N . PRO A 1 105 ? 21.405 1.088 10.889 1.00 96.25 105 PRO A N 1
ATOM 805 C CA . PRO A 1 105 ? 22.654 1.833 10.727 1.00 96.25 105 PRO A CA 1
ATOM 806 C C . PRO A 1 105 ? 23.622 1.270 9.681 1.00 96.25 105 PRO A C 1
ATOM 808 O O . PRO A 1 105 ? 24.364 2.046 9.090 1.00 96.25 105 PRO A O 1
ATOM 811 N N . LEU A 1 106 ? 23.632 -0.049 9.450 1.00 97.38 106 LEU A N 1
ATOM 812 C CA . LEU A 1 106 ? 24.529 -0.697 8.482 1.00 97.38 106 LEU A CA 1
ATOM 813 C C . LEU A 1 106 ? 23.819 -1.112 7.182 1.00 97.38 106 LEU A C 1
ATOM 815 O O . LEU A 1 106 ? 24.341 -1.932 6.424 1.00 97.38 106 LEU A O 1
ATOM 819 N N . PHE A 1 107 ? 22.636 -0.549 6.916 1.00 98.19 107 PHE A N 1
ATOM 820 C CA . PHE A 1 107 ? 21.778 -0.951 5.800 1.00 98.19 107 PHE A CA 1
ATOM 821 C C . PHE A 1 107 ? 22.485 -0.912 4.442 1.00 98.19 107 PHE A C 1
ATOM 823 O O . PHE A 1 107 ? 22.368 -1.866 3.678 1.00 98.19 107 PHE A O 1
ATOM 830 N N . ASP A 1 108 ? 23.255 0.139 4.149 1.00 97.62 108 ASP A N 1
ATOM 831 C CA . ASP A 1 108 ? 23.912 0.280 2.844 1.00 97.62 108 ASP A CA 1
ATOM 832 C C . ASP A 1 108 ? 24.893 -0.853 2.554 1.00 97.62 108 ASP A C 1
ATOM 834 O O . ASP A 1 108 ? 24.896 -1.403 1.452 1.00 97.62 108 ASP A O 1
ATOM 838 N N . LYS A 1 109 ? 25.676 -1.263 3.560 1.00 97.06 109 LYS A N 1
ATOM 839 C CA . LYS A 1 109 ? 26.624 -2.372 3.413 1.00 97.06 109 LYS A CA 1
ATOM 840 C C . LYS A 1 109 ? 25.915 -3.716 3.275 1.00 97.06 109 LYS A C 1
ATOM 842 O O . LYS A 1 109 ? 26.407 -4.564 2.549 1.00 97.06 109 LYS A O 1
ATOM 847 N N . LEU A 1 110 ? 24.777 -3.903 3.943 1.00 97.62 110 LEU A N 1
ATOM 848 C CA . LEU A 1 110 ? 23.995 -5.146 3.891 1.00 97.62 110 LEU A CA 1
ATOM 849 C C . LEU A 1 110 ? 23.186 -5.300 2.600 1.00 97.62 110 LEU A C 1
ATOM 851 O O . LEU A 1 110 ? 22.848 -6.413 2.202 1.00 97.62 110 LEU A O 1
ATOM 855 N N . MET A 1 111 ? 22.829 -4.182 1.972 1.00 97.69 111 MET A N 1
ATOM 856 C CA . MET A 1 111 ? 21.878 -4.159 0.866 1.00 97.69 111 MET A CA 1
ATOM 857 C C . MET A 1 111 ? 22.511 -3.819 -0.473 1.00 97.69 111 MET A C 1
ATOM 859 O O . MET A 1 111 ? 21.807 -3.824 -1.476 1.00 97.69 111 MET A O 1
ATOM 863 N N . MET A 1 112 ? 23.806 -3.523 -0.551 1.00 96.75 112 MET A N 1
ATOM 864 C CA . MET A 1 112 ? 24.423 -3.158 -1.824 1.00 96.75 112 MET A CA 1
ATOM 865 C C . MET A 1 112 ? 24.369 -4.304 -2.855 1.00 96.75 112 MET A C 1
ATOM 867 O O . MET A 1 112 ? 24.554 -5.466 -2.495 1.00 96.75 112 MET A O 1
ATOM 871 N N . PRO A 1 113 ? 24.141 -4.016 -4.150 1.00 96.19 113 PRO A N 1
ATOM 872 C CA . PRO A 1 113 ? 23.889 -2.706 -4.749 1.00 96.19 113 PRO A CA 1
ATOM 873 C C . PRO A 1 113 ? 22.386 -2.381 -4.872 1.00 96.19 113 PRO A C 1
ATOM 875 O O . PRO A 1 113 ? 22.006 -1.561 -5.706 1.00 96.19 113 PRO A O 1
ATOM 878 N N . HIS A 1 114 ? 21.512 -3.045 -4.108 1.00 98.31 114 HIS A N 1
ATOM 879 C CA . HIS A 1 114 ? 20.062 -2.903 -4.218 1.00 98.31 114 HIS A CA 1
ATOM 880 C C . HIS A 1 114 ? 19.635 -1.428 -4.192 1.00 98.31 114 HIS A C 1
ATOM 882 O O . HIS A 1 114 ? 20.153 -0.630 -3.408 1.00 98.31 114 HIS A O 1
ATOM 888 N N . GLY A 1 115 ? 18.635 -1.061 -5.002 1.00 96.75 115 GLY A N 1
ATOM 889 C CA . GLY A 1 115 ? 18.232 0.340 -5.196 1.00 96.75 115 GLY A CA 1
ATOM 890 C C . GLY A 1 115 ? 17.795 1.068 -3.918 1.00 96.75 115 GLY A C 1
ATOM 891 O O . GLY A 1 115 ? 17.814 2.291 -3.867 1.00 96.75 115 GLY A O 1
ATOM 892 N N . PHE A 1 116 ? 17.452 0.336 -2.854 1.00 98.38 116 PHE A N 1
ATOM 893 C CA . PHE A 1 116 ? 17.141 0.926 -1.546 1.00 98.38 116 PHE A CA 1
ATOM 894 C C . PHE A 1 116 ? 18.348 1.594 -0.869 1.00 98.38 116 PHE A C 1
ATOM 896 O O . PHE A 1 116 ? 18.128 2.409 0.014 1.00 98.38 116 PHE A O 1
ATOM 903 N N . THR A 1 117 ? 19.579 1.314 -1.305 1.00 98.06 117 THR A N 1
ATOM 904 C CA . THR A 1 117 ? 20.793 2.024 -0.850 1.00 98.06 117 THR A CA 1
ATOM 905 C C . THR A 1 117 ? 20.904 3.451 -1.404 1.00 98.06 117 THR A C 1
ATOM 907 O O . THR A 1 117 ? 21.825 4.181 -1.064 1.00 98.06 117 THR A O 1
ATOM 910 N N . LYS A 1 118 ? 19.991 3.868 -2.298 1.00 98.19 118 LYS A N 1
ATOM 911 C CA . LYS A 1 118 ? 19.941 5.254 -2.797 1.00 98.19 118 LYS A CA 1
ATOM 912 C C . LYS A 1 118 ? 19.144 6.181 -1.890 1.00 98.19 118 LYS A C 1
ATOM 914 O O . LYS A 1 118 ? 19.571 7.292 -1.630 1.00 98.19 118 LYS A O 1
ATOM 919 N N . GLU A 1 119 ? 17.995 5.715 -1.416 1.00 98.62 119 GLU A N 1
ATOM 920 C CA . GLU A 1 119 ? 17.206 6.372 -0.372 1.00 98.62 119 GLU A CA 1
ATOM 921 C C . GLU A 1 119 ? 16.207 5.348 0.163 1.00 98.62 119 GLU A C 1
ATOM 923 O O . GLU A 1 119 ? 15.486 4.705 -0.614 1.00 98.62 119 GLU A O 1
ATOM 928 N N . HIS A 1 120 ? 16.101 5.234 1.482 1.00 98.75 120 HIS A N 1
ATOM 929 C CA . HIS A 1 120 ? 15.072 4.484 2.179 1.00 98.75 120 HIS A CA 1
ATOM 930 C C . HIS A 1 120 ? 14.589 5.237 3.423 1.00 98.75 120 HIS A C 1
ATOM 932 O O . HIS A 1 120 ? 14.786 4.811 4.558 1.00 98.75 120 HIS A O 1
ATOM 938 N N . ALA A 1 121 ? 13.842 6.317 3.205 1.00 98.81 121 ALA A N 1
ATOM 939 C CA . ALA A 1 121 ? 13.235 7.061 4.301 1.00 98.81 121 ALA A CA 1
ATOM 940 C C . ALA A 1 121 ? 12.189 6.254 5.108 1.00 98.81 121 ALA A C 1
ATOM 942 O O . ALA A 1 121 ? 11.519 5.352 4.584 1.00 98.81 121 ALA A O 1
ATOM 943 N N . GLU A 1 122 ? 12.031 6.611 6.385 1.00 98.69 122 GLU A N 1
ATOM 944 C CA . GLU A 1 122 ? 10.914 6.201 7.238 1.00 98.69 122 GLU A CA 1
ATOM 945 C C . GLU A 1 122 ? 9.560 6.665 6.660 1.00 98.69 122 GLU A C 1
ATOM 947 O O . GLU A 1 122 ? 9.488 7.702 5.991 1.00 98.69 122 GLU A O 1
ATOM 952 N N . PRO A 1 123 ? 8.467 5.912 6.895 1.00 98.50 123 PRO A N 1
ATOM 953 C CA . PRO A 1 123 ? 7.144 6.306 6.431 1.00 98.50 123 PRO A CA 1
ATOM 954 C C . PRO A 1 123 ? 6.618 7.534 7.188 1.00 98.50 123 PRO A C 1
ATOM 956 O O . PRO A 1 123 ? 6.854 7.706 8.384 1.00 98.50 123 PRO A O 1
ATOM 959 N N . ARG A 1 124 ? 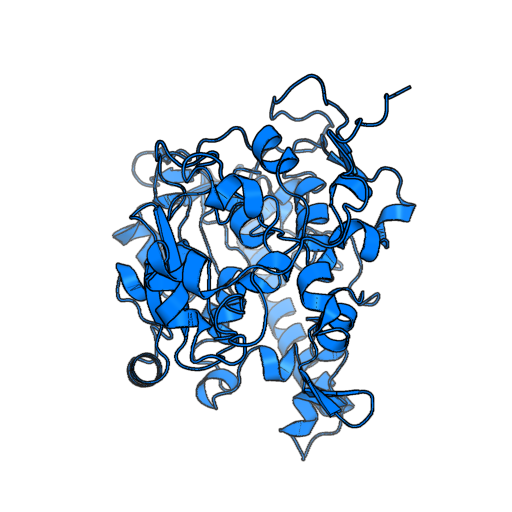5.816 8.344 6.492 1.00 97.94 124 ARG A N 1
ATOM 960 C CA . ARG A 1 124 ? 5.043 9.455 7.066 1.00 97.94 124 ARG A CA 1
ATOM 961 C C . ARG A 1 124 ? 3.552 9.317 6.745 1.00 97.94 124 ARG A C 1
ATOM 963 O O . ARG A 1 124 ? 3.111 8.278 6.263 1.00 97.94 124 ARG A O 1
ATOM 970 N N . SER A 1 125 ? 2.772 10.359 7.040 1.00 98.44 125 SER A N 1
ATOM 971 C CA . SER A 1 125 ? 1.308 10.359 6.867 1.00 98.44 125 SER A CA 1
ATOM 972 C C . SER A 1 125 ? 0.882 9.928 5.455 1.00 98.44 125 SER A C 1
ATOM 974 O O . SER A 1 125 ? 1.450 10.384 4.461 1.00 98.44 125 SER A O 1
ATOM 976 N N . HIS A 1 126 ? -0.153 9.087 5.374 1.00 98.56 126 HIS A N 1
ATOM 977 C CA . HIS A 1 126 ? -0.615 8.428 4.145 1.00 98.56 126 HIS A CA 1
ATOM 978 C C . HIS A 1 126 ? -0.931 9.365 2.979 1.00 98.56 126 HIS A C 1
ATOM 980 O O . HIS A 1 126 ? -0.708 8.996 1.827 1.00 98.56 126 HIS A O 1
ATOM 986 N N . VAL A 1 127 ? -1.389 10.584 3.260 1.00 98.25 127 VAL A N 1
ATOM 987 C CA . VAL A 1 127 ? -1.695 11.595 2.239 1.00 98.25 127 VAL A CA 1
ATOM 988 C C . VAL A 1 127 ? -0.521 11.879 1.287 1.00 98.25 127 VAL A C 1
ATOM 990 O O . VAL A 1 127 ? -0.730 12.259 0.139 1.00 98.25 127 VAL A O 1
ATOM 993 N N . PHE A 1 128 ? 0.718 11.625 1.719 1.00 98.75 128 PHE A N 1
ATOM 994 C CA . PHE A 1 128 ? 1.915 11.849 0.912 1.00 98.75 128 PHE A CA 1
ATOM 995 C C . PHE A 1 128 ? 2.408 10.620 0.146 1.00 98.75 128 PHE A C 1
ATOM 997 O O . PHE A 1 128 ? 3.367 10.743 -0.606 1.00 98.75 128 PHE A O 1
ATOM 1004 N N . MET A 1 129 ? 1.791 9.442 0.285 1.00 98.75 129 MET A N 1
ATOM 1005 C CA . MET A 1 129 ? 2.397 8.192 -0.196 1.00 98.75 129 MET A CA 1
ATOM 1006 C C . MET A 1 129 ? 2.703 8.172 -1.701 1.00 98.75 129 MET A C 1
ATOM 1008 O O . MET A 1 129 ? 3.741 7.646 -2.100 1.00 98.75 129 MET A O 1
ATOM 1012 N N . LEU A 1 130 ? 1.830 8.748 -2.537 1.00 98.88 130 LEU A N 1
ATOM 1013 C CA . LEU A 1 130 ? 2.063 8.826 -3.980 1.00 98.88 130 LEU A CA 1
ATOM 1014 C C . LEU A 1 130 ? 3.176 9.831 -4.288 1.00 98.88 130 LEU A C 1
ATOM 1016 O O . LEU A 1 130 ? 4.112 9.509 -5.010 1.00 98.88 130 LEU A O 1
ATOM 1020 N N . VAL A 1 131 ? 3.104 11.018 -3.689 1.00 98.81 131 VAL A N 1
ATOM 1021 C CA . VAL A 1 131 ? 4.111 12.075 -3.834 1.00 98.81 131 VAL A CA 1
ATOM 1022 C C . VAL A 1 131 ? 5.495 11.572 -3.422 1.00 98.81 131 VAL A C 1
ATOM 1024 O O . VAL A 1 131 ? 6.435 11.679 -4.203 1.00 98.81 131 VAL A O 1
ATOM 1027 N N . ASP A 1 132 ? 5.605 10.950 -2.249 1.00 98.88 132 ASP A N 1
ATOM 1028 C CA . ASP A 1 132 ? 6.855 10.401 -1.723 1.00 98.88 132 ASP A CA 1
ATOM 1029 C C . ASP A 1 132 ? 7.404 9.292 -2.615 1.00 98.88 132 ASP A C 1
ATOM 1031 O O . ASP A 1 132 ? 8.604 9.249 -2.866 1.00 98.88 132 ASP A O 1
ATOM 1035 N N . HIS A 1 133 ? 6.541 8.420 -3.142 1.00 98.88 133 HIS A N 1
ATOM 1036 C CA . HIS A 1 133 ? 6.961 7.398 -4.095 1.00 98.88 133 HIS A CA 1
ATOM 1037 C C . HIS A 1 133 ? 7.548 8.000 -5.379 1.00 98.88 133 HIS A C 1
ATOM 1039 O O . HIS A 1 133 ? 8.520 7.464 -5.907 1.00 98.88 133 HIS A O 1
ATOM 1045 N N . LEU A 1 134 ? 6.973 9.094 -5.882 1.00 98.81 134 LEU A N 1
ATOM 1046 C CA . LEU A 1 134 ? 7.421 9.728 -7.122 1.00 98.81 134 LEU A CA 1
ATOM 1047 C C . LEU A 1 134 ? 8.769 10.442 -6.962 1.00 98.81 134 LEU A C 1
ATOM 1049 O O . LEU A 1 134 ? 9.571 10.427 -7.892 1.00 98.81 134 LEU A O 1
ATOM 1053 N N . ILE A 1 135 ? 9.036 11.033 -5.797 1.00 98.56 135 ILE A N 1
ATOM 1054 C CA . ILE A 1 135 ? 10.244 11.844 -5.562 1.00 98.56 135 ILE A CA 1
ATOM 1055 C C . ILE A 1 135 ? 11.385 11.101 -4.869 1.00 98.56 135 ILE A C 1
ATOM 1057 O O . ILE A 1 135 ? 12.419 11.708 -4.607 1.00 98.56 135 ILE A O 1
ATOM 1061 N N . VAL A 1 136 ? 11.186 9.844 -4.470 1.00 98.69 136 VAL A N 1
ATOM 1062 C CA . VAL A 1 136 ? 12.235 9.086 -3.784 1.00 98.69 136 VAL A CA 1
ATOM 1063 C C . VAL A 1 136 ? 13.387 8.794 -4.746 1.00 98.69 136 VAL A C 1
ATOM 1065 O O . VAL A 1 136 ? 13.160 8.362 -5.881 1.00 98.69 136 VAL A O 1
ATOM 1068 N N . ASP A 1 137 ? 14.624 8.978 -4.297 1.00 98.69 137 ASP A N 1
ATOM 1069 C CA . ASP A 1 137 ? 15.824 8.931 -5.136 1.00 98.69 137 ASP A CA 1
ATOM 1070 C C . ASP A 1 137 ? 16.045 7.549 -5.753 1.00 98.69 137 ASP A C 1
ATOM 1072 O O . ASP A 1 137 ? 16.617 7.428 -6.833 1.00 98.69 137 ASP A O 1
ATOM 1076 N N . ARG A 1 138 ? 15.507 6.488 -5.142 1.00 98.56 138 ARG A N 1
ATOM 1077 C CA . ARG A 1 138 ? 15.540 5.134 -5.714 1.00 98.56 138 ARG A CA 1
ATOM 1078 C C . ARG A 1 138 ? 14.531 4.873 -6.841 1.00 98.56 138 ARG A C 1
ATOM 1080 O O . ARG A 1 138 ? 14.604 3.823 -7.473 1.00 98.56 138 ARG A O 1
ATOM 1087 N N . GLY A 1 139 ? 13.537 5.741 -7.034 1.00 98.25 139 GLY A N 1
ATOM 1088 C CA . GLY A 1 139 ? 12.348 5.448 -7.841 1.00 98.25 139 GLY A CA 1
ATOM 1089 C C . GLY A 1 139 ? 12.482 5.818 -9.317 1.00 98.25 139 GLY A C 1
ATOM 1090 O O . GLY A 1 139 ? 12.403 4.952 -10.190 1.00 98.25 139 GLY A O 1
ATOM 1091 N N . TYR A 1 140 ? 12.647 7.114 -9.589 1.00 98.56 140 TYR A N 1
ATOM 1092 C CA . TYR A 1 140 ? 12.516 7.707 -10.930 1.00 98.56 140 TYR A CA 1
ATOM 1093 C C . TYR A 1 140 ? 13.768 8.474 -11.369 1.00 98.56 140 TYR A C 1
ATOM 1095 O O . TYR A 1 140 ? 13.682 9.395 -12.181 1.00 98.56 140 TYR A O 1
ATOM 1103 N N . GLY A 1 141 ? 14.931 8.144 -10.803 1.00 98.12 141 GLY A N 1
ATOM 1104 C CA . GLY A 1 141 ? 16.193 8.775 -11.178 1.00 98.12 141 GLY A CA 1
ATOM 1105 C C . GLY A 1 141 ? 16.258 10.277 -10.883 1.00 98.12 141 GLY A C 1
ATOM 1106 O O . GLY A 1 141 ? 16.934 11.011 -11.599 1.00 98.12 141 GLY A O 1
ATOM 1107 N N . GLY A 1 142 ? 15.482 10.768 -9.911 1.00 98.00 142 GLY A N 1
ATOM 1108 C CA . GLY A 1 142 ? 15.372 12.199 -9.609 1.00 98.00 142 GLY A CA 1
ATOM 1109 C C . GLY A 1 142 ? 14.527 13.020 -10.599 1.00 98.00 142 GLY A C 1
ATOM 1110 O O . GLY A 1 142 ? 14.493 14.246 -10.478 1.00 98.00 142 GLY A O 1
ATOM 1111 N N . ARG A 1 143 ? 13.825 12.379 -11.551 1.00 98.31 143 ARG A N 1
ATOM 1112 C CA . ARG A 1 143 ? 12.949 13.045 -12.538 1.00 98.31 143 ARG A CA 1
ATOM 1113 C C . ARG A 1 143 ? 11.880 13.920 -11.884 1.00 98.31 143 ARG A C 1
ATOM 1115 O O . ARG A 1 143 ? 11.721 15.086 -12.251 1.00 98.31 143 ARG A O 1
ATOM 1122 N N . PHE A 1 144 ? 11.112 13.335 -10.968 1.00 98.62 144 PHE A N 1
ATOM 1123 C CA . PHE A 1 144 ? 10.034 14.033 -10.279 1.00 98.62 144 PHE A CA 1
ATOM 1124 C C . PHE A 1 144 ? 10.565 14.637 -8.990 1.00 98.62 144 PHE A C 1
ATOM 1126 O O . PHE A 1 144 ? 11.291 13.986 -8.244 1.00 98.62 144 PHE A O 1
ATOM 1133 N N . GLN A 1 145 ? 10.214 15.892 -8.738 1.00 98.31 145 GLN A N 1
ATOM 1134 C CA . GLN A 1 145 ? 10.648 16.646 -7.564 1.00 98.31 145 GLN A CA 1
ATOM 1135 C C . GLN A 1 145 ? 9.509 17.541 -7.096 1.00 98.31 145 GLN A C 1
ATOM 1137 O O . GLN A 1 145 ? 8.602 17.844 -7.871 1.00 98.31 145 GLN A O 1
ATOM 1142 N N . PHE A 1 146 ? 9.551 18.003 -5.849 1.00 98.44 146 PHE A N 1
ATOM 1143 C CA . PHE A 1 146 ? 8.657 19.083 -5.441 1.00 98.44 146 PHE A CA 1
ATOM 1144 C C . PHE A 1 146 ? 8.881 20.329 -6.306 1.00 98.44 146 PHE A C 1
ATOM 1146 O O . PHE A 1 146 ? 10.005 20.607 -6.726 1.00 98.44 146 PHE A O 1
ATOM 1153 N N . LYS A 1 147 ? 7.808 21.096 -6.544 1.00 98.25 147 LYS A N 1
ATOM 1154 C CA . LYS A 1 147 ? 7.893 22.438 -7.153 1.00 98.25 147 LYS A CA 1
ATOM 1155 C C . LYS A 1 147 ? 8.896 23.313 -6.408 1.00 98.25 147 LYS A C 1
ATOM 1157 O O . LYS A 1 147 ? 9.719 23.978 -7.029 1.00 98.25 147 LYS A O 1
ATOM 1162 N N . ASP A 1 148 ? 8.832 23.242 -5.087 1.00 97.44 148 ASP A N 1
ATOM 1163 C CA . ASP A 1 148 ? 9.754 23.841 -4.139 1.00 97.44 148 ASP A CA 1
ATOM 1164 C C . ASP A 1 148 ? 9.567 23.153 -2.771 1.00 97.44 148 ASP A C 1
ATOM 1166 O O . ASP A 1 148 ? 8.563 22.476 -2.530 1.00 97.44 148 ASP A O 1
ATOM 1170 N N . TRP A 1 149 ? 10.525 23.313 -1.858 1.00 97.62 149 TRP A N 1
ATOM 1171 C CA . TRP A 1 149 ? 10.517 22.604 -0.573 1.00 97.62 149 TRP A CA 1
ATOM 1172 C C . TRP A 1 149 ? 9.370 22.995 0.367 1.00 97.62 149 TRP A C 1
ATOM 1174 O O . TRP A 1 149 ? 9.049 22.212 1.260 1.00 97.62 149 TRP A O 1
ATOM 1184 N N . THR A 1 150 ? 8.684 24.128 0.158 1.00 96.88 150 THR A N 1
ATOM 1185 C CA . THR A 1 150 ? 7.497 24.476 0.965 1.00 96.88 150 THR A CA 1
ATOM 1186 C C . THR A 1 150 ? 6.348 23.491 0.742 1.00 96.88 150 THR A C 1
ATOM 1188 O O . THR A 1 150 ? 5.466 23.356 1.587 1.00 96.88 150 THR A O 1
ATOM 1191 N N . LYS A 1 151 ? 6.386 22.725 -0.357 1.00 98.06 151 LYS A N 1
ATOM 1192 C CA . LYS A 1 151 ? 5.401 21.687 -0.673 1.00 98.06 151 LYS A CA 1
ATOM 1193 C C . LYS A 1 151 ? 5.513 20.418 0.163 1.00 98.06 151 LYS A C 1
ATOM 1195 O O . LYS A 1 151 ? 4.596 19.601 0.122 1.00 98.06 151 LYS A O 1
ATOM 1200 N N . ILE A 1 152 ? 6.569 20.258 0.964 1.00 97.19 152 ILE A N 1
ATOM 1201 C CA . ILE A 1 152 ? 6.748 19.071 1.809 1.00 97.19 152 ILE A CA 1
ATOM 1202 C C . ILE A 1 152 ? 5.599 18.876 2.813 1.00 97.19 152 ILE A C 1
ATOM 1204 O O . ILE A 1 152 ? 5.302 17.738 3.171 1.00 97.19 152 ILE A O 1
ATOM 1208 N N . THR A 1 153 ? 4.929 19.952 3.240 1.00 95.62 153 THR A N 1
ATOM 1209 C CA . THR A 1 153 ? 3.801 19.923 4.190 1.00 95.62 153 THR A CA 1
ATOM 1210 C C . THR A 1 153 ? 2.427 20.101 3.532 1.00 95.62 153 THR A C 1
ATOM 1212 O O . THR A 1 153 ? 1.414 20.054 4.230 1.00 95.62 153 THR A O 1
ATOM 1215 N N . ASP A 1 154 ? 2.355 20.276 2.207 1.00 97.62 154 ASP A N 1
ATOM 1216 C CA . ASP A 1 154 ? 1.120 20.602 1.476 1.00 97.62 154 ASP A CA 1
ATOM 1217 C C . ASP A 1 154 ? 0.239 19.356 1.259 1.00 97.62 154 ASP A C 1
ATOM 1219 O O . ASP A 1 154 ? 0.172 18.794 0.163 1.00 97.62 154 ASP A O 1
ATOM 1223 N N . SER A 1 155 ? -0.426 18.889 2.323 1.00 96.62 155 SER A N 1
ATOM 1224 C CA . SER A 1 155 ? -1.251 17.674 2.272 1.00 96.62 155 SER A CA 1
ATOM 1225 C C . SER A 1 155 ? -2.486 17.818 1.394 1.00 96.62 155 SER A C 1
ATOM 1227 O O . SER A 1 155 ? -2.818 16.887 0.668 1.00 96.62 155 SER A O 1
ATOM 1229 N N . LYS A 1 156 ? -3.148 18.981 1.406 1.00 95.38 156 LYS A N 1
ATOM 1230 C CA . LYS A 1 156 ? -4.308 19.238 0.539 1.00 95.38 156 LYS A CA 1
ATOM 1231 C C . LYS A 1 156 ? -3.907 19.304 -0.933 1.00 95.38 156 LYS A C 1
ATOM 1233 O O . LYS A 1 156 ? -4.647 18.823 -1.784 1.00 95.38 156 LYS A O 1
ATOM 1238 N N . GLY A 1 157 ? -2.741 19.874 -1.244 1.00 97.12 157 GLY A N 1
ATOM 1239 C CA . GLY A 1 157 ? -2.184 19.835 -2.591 1.00 97.12 157 GLY A CA 1
ATOM 1240 C C . GLY A 1 157 ? -1.875 18.406 -3.034 1.00 97.12 157 GLY A C 1
ATOM 1241 O O . GLY A 1 157 ? -2.297 18.011 -4.119 1.00 97.12 157 GLY A O 1
ATOM 1242 N N . ALA A 1 158 ? -1.189 17.633 -2.185 1.00 97.38 158 ALA A N 1
ATOM 1243 C CA . ALA A 1 158 ? -0.828 16.241 -2.453 1.00 97.38 158 ALA A CA 1
ATOM 1244 C C . ALA A 1 158 ? -2.047 15.316 -2.606 1.00 97.38 158 ALA A C 1
ATOM 1246 O O . ALA A 1 158 ? -2.050 14.476 -3.501 1.00 97.38 158 ALA A O 1
ATOM 1247 N N . GLU A 1 159 ? -3.079 15.487 -1.772 1.00 96.62 159 GLU A N 1
ATOM 1248 C CA . GLU A 1 159 ? -4.341 14.748 -1.881 1.00 96.62 159 GLU A CA 1
ATOM 1249 C C . GLU A 1 159 ? -5.049 15.059 -3.194 1.00 96.62 159 GLU A C 1
ATOM 1251 O O . GLU A 1 159 ? -5.381 14.134 -3.930 1.00 96.62 159 GLU A O 1
ATOM 1256 N N . LYS A 1 160 ? -5.223 16.348 -3.510 1.00 96.75 160 LYS A N 1
ATOM 1257 C CA . LYS A 1 160 ? -5.952 16.780 -4.703 1.00 96.75 160 LYS A CA 1
ATOM 1258 C C . LYS A 1 160 ? -5.302 16.279 -5.989 1.00 96.75 160 LYS A C 1
ATOM 1260 O O . LYS A 1 160 ? -6.003 15.974 -6.947 1.00 96.75 160 LYS A O 1
ATOM 1265 N N . SER A 1 161 ? -3.971 16.305 -6.059 1.00 98.12 161 SER A N 1
ATOM 1266 C CA . SER A 1 161 ? -3.185 15.752 -7.165 1.00 98.12 161 SER A CA 1
ATOM 1267 C C . SER A 1 161 ? -1.694 15.855 -6.847 1.00 98.12 161 SER A C 1
ATOM 1269 O O . SER A 1 161 ? -1.191 16.950 -6.589 1.00 98.12 161 SER A O 1
ATOM 1271 N N . ALA A 1 162 ? -0.940 14.769 -7.010 1.00 98.38 162 ALA A N 1
ATOM 1272 C CA . ALA A 1 162 ? 0.517 14.765 -6.904 1.00 98.38 162 ALA A CA 1
ATOM 1273 C C . ALA A 1 162 ? 1.160 15.843 -7.801 1.00 98.38 162 ALA A C 1
ATOM 1275 O O . ALA A 1 162 ? 2.040 16.584 -7.366 1.00 98.38 162 ALA A O 1
ATOM 1276 N N . TRP A 1 163 ? 0.650 16.047 -9.019 1.00 98.38 163 TRP A N 1
ATOM 1277 C CA . TRP A 1 163 ? 1.129 17.080 -9.957 1.00 98.38 163 TRP A CA 1
ATOM 1278 C C . TRP A 1 163 ? 0.772 18.520 -9.535 1.00 98.38 163 TRP A C 1
ATOM 1280 O O . TRP A 1 163 ? 1.293 19.505 -10.070 1.00 98.38 163 TRP A O 1
ATOM 1290 N N . GLY A 1 164 ? -0.099 18.669 -8.534 1.00 96.75 164 GLY A N 1
ATOM 1291 C CA . GLY A 1 164 ? -0.348 19.929 -7.841 1.00 96.75 164 GLY A CA 1
ATOM 1292 C C . GLY A 1 164 ? 0.871 20.414 -7.052 1.00 96.75 164 GLY A C 1
ATOM 1293 O O . GLY A 1 164 ? 1.112 21.623 -7.002 1.00 96.75 164 GLY A O 1
ATOM 1294 N N . VAL A 1 165 ? 1.689 19.493 -6.535 1.00 98.38 165 VAL A N 1
ATOM 1295 C CA . VAL A 1 165 ? 2.862 19.786 -5.691 1.00 98.38 165 VAL A CA 1
ATOM 1296 C C . VAL A 1 165 ? 4.198 19.389 -6.324 1.00 98.38 165 VAL A C 1
ATOM 1298 O O . VAL A 1 165 ? 5.243 19.882 -5.899 1.00 98.38 165 VAL A O 1
ATOM 1301 N N . LEU A 1 166 ? 4.172 18.557 -7.365 1.00 98.75 166 LEU A N 1
ATOM 1302 C CA . LEU A 1 166 ? 5.356 18.072 -8.070 1.00 98.75 166 LEU A CA 1
ATOM 1303 C C . LEU A 1 166 ? 5.606 18.779 -9.406 1.00 98.75 166 LEU A C 1
ATOM 1305 O O . LEU A 1 166 ? 4.704 19.347 -10.024 1.00 98.75 166 LEU A O 1
ATOM 1309 N N . ILE A 1 167 ? 6.851 18.693 -9.861 1.00 98.06 167 ILE A N 1
ATOM 1310 C CA . ILE A 1 167 ? 7.288 18.964 -11.228 1.00 98.06 167 ILE A CA 1
ATOM 1311 C C . ILE A 1 167 ? 7.900 17.710 -11.834 1.00 98.06 167 ILE A C 1
ATOM 1313 O O . ILE A 1 167 ? 8.544 16.915 -11.151 1.00 98.06 167 ILE A O 1
ATOM 1317 N N . ASP A 1 168 ? 7.736 17.590 -13.142 1.00 97.88 168 ASP A N 1
ATOM 1318 C CA . ASP A 1 168 ? 8.533 16.714 -13.981 1.00 97.88 168 ASP A CA 1
ATOM 1319 C C . ASP A 1 168 ? 9.667 17.540 -14.587 1.00 97.88 168 ASP A C 1
ATOM 1321 O O . ASP A 1 168 ? 9.407 18.495 -15.324 1.00 97.88 168 ASP A O 1
ATOM 1325 N N . LYS A 1 169 ? 10.918 17.216 -14.245 1.00 96.31 169 LYS A N 1
ATOM 1326 C CA . LYS A 1 169 ? 12.084 17.926 -14.784 1.00 96.31 169 LYS A CA 1
ATOM 1327 C C . LYS A 1 169 ? 12.344 17.605 -16.257 1.00 96.31 169 LYS A C 1
ATOM 1329 O O . LYS A 1 169 ? 13.007 18.390 -16.924 1.00 96.31 169 LYS A O 1
ATOM 1334 N N . GLU A 1 170 ? 11.781 16.511 -16.770 1.00 95.50 170 GLU A N 1
ATOM 1335 C CA . GLU A 1 170 ? 12.097 15.953 -18.089 1.00 95.50 170 GLU A CA 1
ATOM 1336 C C . GLU A 1 170 ? 10.824 15.671 -18.918 1.00 95.50 170 GLU A C 1
ATOM 1338 O O . GLU A 1 170 ? 10.611 14.560 -19.419 1.00 95.50 170 GLU A O 1
ATOM 1343 N N . PRO A 1 171 ? 9.915 16.653 -19.080 1.00 94.56 171 PRO A N 1
ATOM 1344 C CA . PRO A 1 171 ? 8.570 16.412 -19.608 1.00 94.56 171 PRO A CA 1
ATOM 1345 C C . PRO A 1 171 ? 8.540 15.999 -21.088 1.00 94.56 171 PRO A C 1
ATOM 1347 O O . PRO A 1 171 ? 7.539 15.451 -21.539 1.00 94.56 171 PRO A O 1
ATOM 1350 N N . SER A 1 172 ? 9.613 16.249 -21.844 1.00 93.56 172 SER A N 1
ATOM 1351 C CA . SER A 1 172 ? 9.732 15.918 -23.272 1.00 93.56 172 SER A CA 1
ATOM 1352 C C . SER A 1 172 ? 10.002 14.438 -23.550 1.00 93.56 172 SER A C 1
ATOM 1354 O O . SER A 1 172 ? 9.919 14.013 -24.698 1.00 93.56 172 SER A O 1
ATOM 1356 N N . THR A 1 173 ? 10.338 13.652 -22.527 1.00 93.31 173 THR A N 1
ATOM 1357 C CA . THR A 1 173 ? 10.641 12.225 -22.663 1.00 93.31 173 THR A CA 1
ATOM 1358 C C . THR A 1 173 ? 9.872 11.395 -21.639 1.00 93.31 173 THR A C 1
ATOM 1360 O O . THR A 1 173 ? 9.370 11.911 -20.637 1.00 93.31 173 THR A O 1
ATOM 1363 N N . SER A 1 174 ? 9.774 10.095 -21.906 1.00 93.50 174 SER A N 1
ATOM 1364 C CA . SER A 1 174 ? 9.254 9.074 -20.996 1.00 93.50 174 SER A CA 1
ATOM 1365 C C . SER A 1 174 ? 10.355 8.140 -20.478 1.00 93.50 174 SER A C 1
ATOM 1367 O O . SER A 1 174 ? 10.053 7.087 -19.916 1.00 93.50 174 SER A O 1
ATOM 1369 N N . GLU A 1 175 ? 11.622 8.438 -20.772 1.00 94.25 175 GLU A N 1
ATOM 1370 C CA . GLU A 1 175 ? 12.751 7.595 -20.383 1.00 94.25 175 GLU A CA 1
ATOM 1371 C C . GLU A 1 175 ? 12.876 7.494 -18.865 1.00 94.25 175 GLU A C 1
ATOM 1373 O O . GLU A 1 175 ? 12.804 8.494 -18.141 1.00 94.25 175 GLU A O 1
ATOM 1378 N N . GLN A 1 176 ? 13.114 6.269 -18.403 1.00 93.94 176 GLN A N 1
ATOM 1379 C CA . GLN A 1 176 ? 13.459 5.985 -17.024 1.00 93.94 176 GLN A CA 1
ATOM 1380 C C . GLN A 1 176 ? 14.973 5.767 -16.942 1.00 93.94 176 GLN A C 1
ATOM 1382 O O . GLN A 1 176 ? 15.482 4.708 -17.296 1.00 93.94 176 GLN A O 1
ATOM 1387 N N . LYS A 1 177 ? 15.695 6.797 -16.502 1.00 95.06 177 LYS A N 1
ATOM 1388 C CA . LYS A 1 177 ? 17.144 6.768 -16.267 1.00 95.06 177 LYS A CA 1
ATOM 1389 C C . LYS A 1 177 ? 17.489 7.634 -15.062 1.00 95.06 177 LYS A C 1
ATOM 1391 O O . LYS A 1 177 ? 16.646 8.396 -14.596 1.00 95.06 177 LYS A O 1
ATOM 1396 N N . ALA A 1 178 ? 18.713 7.520 -14.562 1.00 95.12 178 ALA A N 1
ATOM 1397 C CA . ALA A 1 178 ? 19.222 8.437 -13.550 1.00 95.12 178 ALA A CA 1
ATOM 1398 C C . ALA A 1 178 ? 19.491 9.813 -14.184 1.00 95.12 178 ALA A C 1
ATOM 1400 O O . ALA A 1 178 ? 20.333 9.931 -15.072 1.00 95.12 178 ALA A O 1
ATOM 1401 N N . PHE A 1 179 ? 18.769 10.842 -13.741 1.00 93.94 179 PHE A N 1
ATOM 1402 C CA . PHE A 1 179 ? 18.972 12.242 -14.142 1.00 93.94 179 PHE A CA 1
ATOM 1403 C C . PHE A 1 179 ? 19.829 13.010 -13.132 1.00 93.94 179 PHE A C 1
ATOM 1405 O O . PHE A 1 179 ? 20.429 14.027 -13.469 1.00 93.94 179 PHE A O 1
ATOM 1412 N N . ILE A 1 180 ? 19.891 12.523 -11.891 1.00 94.12 180 ILE A N 1
ATOM 1413 C CA . ILE A 1 180 ? 20.700 13.088 -10.810 1.00 94.12 180 ILE A CA 1
ATOM 1414 C C . ILE A 1 180 ? 21.660 11.995 -10.309 1.00 94.12 180 ILE A C 1
ATOM 1416 O O . ILE A 1 180 ? 21.242 10.836 -10.198 1.00 94.12 180 ILE A O 1
ATOM 1420 N N . PRO A 1 181 ? 22.934 12.311 -10.004 1.00 95.75 181 PRO A N 1
ATOM 1421 C CA . PRO A 1 181 ? 23.847 11.358 -9.376 1.00 95.75 181 PRO A CA 1
ATOM 1422 C C . PRO A 1 181 ? 23.254 10.733 -8.106 1.00 95.75 181 PRO A C 1
ATOM 1424 O O . PRO A 1 181 ? 22.463 11.361 -7.412 1.00 95.75 181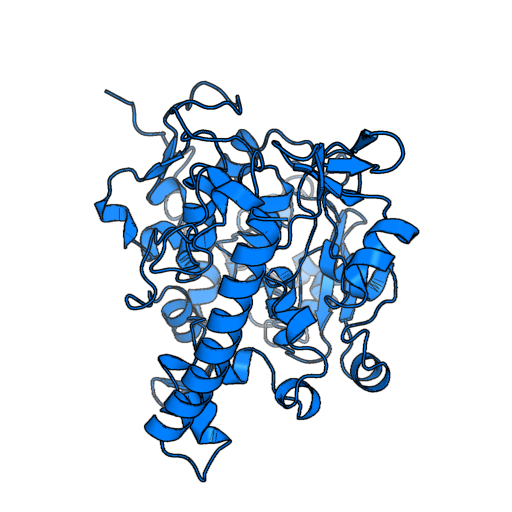 PRO A O 1
ATOM 1427 N N . GLN A 1 182 ? 23.658 9.499 -7.796 1.00 96.06 182 GLN A N 1
ATOM 1428 C CA . GLN A 1 182 ? 23.178 8.738 -6.630 1.00 96.06 182 GLN A CA 1
ATOM 1429 C C . GLN A 1 182 ? 21.666 8.456 -6.592 1.00 96.06 182 GLN A C 1
ATOM 1431 O O . GLN A 1 182 ? 21.130 8.113 -5.546 1.00 96.06 182 GLN A O 1
ATOM 1436 N N . THR A 1 183 ? 20.993 8.480 -7.742 1.00 98.12 183 THR A N 1
ATOM 1437 C CA . THR A 1 183 ? 19.609 8.000 -7.875 1.00 98.12 183 THR A CA 1
ATOM 1438 C C . THR A 1 183 ? 19.545 6.624 -8.547 1.00 98.12 183 THR A C 1
ATOM 1440 O O . THR A 1 183 ? 20.521 6.152 -9.136 1.00 98.12 183 THR A O 1
ATOM 1443 N N . ALA A 1 184 ? 18.395 5.957 -8.450 1.00 98.00 184 ALA A N 1
ATOM 1444 C CA . ALA A 1 184 ? 18.082 4.722 -9.165 1.00 98.00 184 ALA A CA 1
ATOM 1445 C C . ALA A 1 184 ? 16.693 4.789 -9.818 1.00 98.00 184 ALA A C 1
ATOM 1447 O O . ALA A 1 184 ? 15.902 5.708 -9.591 1.00 98.00 184 ALA A O 1
ATOM 1448 N N . THR A 1 185 ? 16.403 3.794 -10.651 1.00 98.06 185 THR A N 1
ATOM 1449 C CA . THR A 1 185 ? 15.175 3.684 -11.446 1.00 98.06 185 THR A CA 1
ATOM 1450 C C . THR A 1 185 ? 14.388 2.426 -11.088 1.00 98.06 185 THR A C 1
ATOM 1452 O O . THR A 1 185 ? 13.990 1.659 -11.958 1.00 98.06 185 THR A O 1
ATOM 1455 N N . ALA A 1 186 ? 14.207 2.165 -9.791 1.00 98.44 186 ALA A N 1
ATOM 1456 C CA . ALA A 1 186 ? 13.566 0.940 -9.315 1.00 98.44 186 ALA A CA 1
ATOM 1457 C C . ALA A 1 186 ? 12.033 0.948 -9.459 1.00 98.44 186 ALA A C 1
ATOM 1459 O O . ALA A 1 186 ? 11.405 -0.108 -9.359 1.00 98.44 186 ALA A O 1
ATOM 1460 N N . ALA A 1 187 ? 11.409 2.116 -9.663 1.00 98.69 187 ALA A N 1
ATOM 1461 C CA . ALA A 1 187 ? 9.961 2.189 -9.817 1.00 98.69 187 ALA A CA 1
ATOM 1462 C C . ALA A 1 187 ? 9.500 1.430 -11.068 1.00 98.69 187 ALA A C 1
ATOM 1464 O O . ALA A 1 187 ? 10.141 1.455 -12.114 1.00 98.69 187 ALA A O 1
ATOM 1465 N N . ASN A 1 188 ? 8.354 0.779 -10.968 1.00 98.81 188 ASN A N 1
ATOM 1466 C CA . ASN A 1 188 ? 7.669 0.112 -12.069 1.00 98.81 188 ASN A CA 1
ATOM 1467 C C . ASN A 1 188 ? 6.154 0.148 -11.787 1.00 98.81 188 ASN A C 1
ATOM 1469 O O . ASN A 1 188 ? 5.755 0.549 -10.688 1.00 98.81 188 ASN A O 1
ATOM 1473 N N . PRO A 1 189 ? 5.292 -0.245 -12.741 1.00 98.88 189 PRO A N 1
ATOM 1474 C CA . PRO A 1 189 ? 3.847 -0.107 -12.582 1.00 98.88 189 PRO A CA 1
ATOM 1475 C C . PRO A 1 189 ? 3.258 -0.789 -11.339 1.00 98.88 189 PRO A C 1
ATOM 1477 O O . PRO A 1 189 ? 2.333 -0.249 -10.736 1.00 98.88 189 PRO A O 1
ATOM 1480 N N . VAL A 1 190 ? 3.815 -1.919 -10.891 1.00 98.88 190 VAL A N 1
ATOM 1481 C CA . VAL A 1 190 ? 3.294 -2.646 -9.720 1.00 98.88 190 VAL A CA 1
ATOM 1482 C C . VAL A 1 190 ? 3.474 -1.840 -8.434 1.00 98.88 190 VAL A C 1
ATOM 1484 O O . VAL A 1 190 ? 2.626 -1.895 -7.550 1.00 98.88 190 VAL A O 1
ATOM 1487 N N . CYS A 1 191 ? 4.520 -1.014 -8.325 1.00 98.75 191 CYS A N 1
ATOM 1488 C CA . CYS A 1 191 ? 4.724 -0.174 -7.142 1.00 98.75 191 CYS A CA 1
ATOM 1489 C C . CYS A 1 191 ? 3.513 0.734 -6.849 1.00 98.75 191 CYS A C 1
ATOM 1491 O O . CYS A 1 191 ? 3.210 1.008 -5.683 1.00 98.75 191 CYS A O 1
ATOM 1493 N N . LEU A 1 192 ? 2.832 1.199 -7.903 1.00 98.88 192 LEU A N 1
ATOM 1494 C CA . LEU A 1 192 ? 1.754 2.183 -7.826 1.00 98.88 192 LEU A CA 1
ATOM 1495 C C . LEU A 1 192 ? 0.456 1.587 -7.275 1.00 98.88 192 LEU A C 1
ATOM 1497 O O . LEU A 1 192 ? -0.336 2.333 -6.699 1.00 98.88 192 LEU A O 1
ATOM 1501 N N . THR A 1 193 ? 0.254 0.267 -7.360 1.00 98.38 193 THR A N 1
ATOM 1502 C CA . THR A 1 193 ? -0.960 -0.399 -6.848 1.00 98.38 193 THR A CA 1
ATOM 1503 C C . THR A 1 193 ? -1.085 -0.289 -5.324 1.00 98.38 193 THR A C 1
ATOM 1505 O O . THR A 1 193 ? -2.189 -0.369 -4.789 1.00 98.38 193 THR A O 1
ATOM 1508 N N . CYS A 1 194 ? 0.031 -0.054 -4.622 1.00 98.50 194 CYS A N 1
ATOM 1509 C CA . CYS A 1 194 ? 0.083 0.207 -3.179 1.00 98.50 194 CYS A CA 1
ATOM 1510 C C . CYS A 1 194 ? 0.243 1.704 -2.840 1.00 98.50 194 CYS A C 1
ATOM 1512 O O . CYS A 1 194 ? 0.701 2.039 -1.744 1.00 98.50 194 CYS A O 1
ATOM 1514 N N . LYS A 1 195 ? 0.003 2.612 -3.794 1.00 98.88 195 LYS A N 1
ATOM 1515 C CA . LYS A 1 195 ? 0.130 4.075 -3.611 1.00 98.88 195 LYS A CA 1
ATOM 1516 C C . LYS A 1 195 ? -1.128 4.821 -4.024 1.00 98.88 195 LYS A C 1
ATOM 1518 O O . LYS A 1 195 ? -1.429 5.869 -3.465 1.00 98.88 195 LYS A O 1
ATOM 1523 N N . THR A 1 196 ? -1.845 4.276 -4.996 1.00 98.88 196 THR A N 1
ATOM 1524 C CA . THR A 1 196 ? -3.071 4.831 -5.553 1.00 98.88 196 THR A CA 1
ATOM 1525 C C . THR A 1 196 ? -3.855 3.725 -6.246 1.00 98.88 196 THR A C 1
ATOM 1527 O O . THR A 1 196 ? -3.309 2.682 -6.596 1.00 98.88 196 THR A O 1
ATOM 1530 N N . GLN A 1 197 ? -5.140 3.958 -6.456 1.00 98.75 197 GLN A N 1
ATOM 1531 C CA . GLN A 1 197 ? -6.035 3.120 -7.240 1.00 98.75 197 GLN A CA 1
ATOM 1532 C C . GLN A 1 197 ? -6.757 3.940 -8.319 1.00 98.75 197 GLN A C 1
ATOM 1534 O O . GLN A 1 197 ? -7.724 3.464 -8.902 1.00 98.75 197 GLN A O 1
ATOM 1539 N N . ASP A 1 198 ? -6.244 5.125 -8.684 1.00 98.81 198 ASP A N 1
ATOM 1540 C CA . ASP A 1 198 ? -6.762 5.924 -9.813 1.00 98.81 198 ASP A CA 1
ATOM 1541 C C . ASP A 1 198 ? -6.860 5.127 -11.125 1.00 98.81 198 ASP A C 1
ATOM 1543 O O . ASP A 1 198 ? -7.680 5.401 -12.004 1.00 98.81 198 ASP A O 1
ATOM 1547 N N . HIS A 1 199 ? -6.029 4.097 -11.253 1.00 98.62 199 HIS A N 1
ATOM 1548 C CA . HIS A 1 199 ? -5.969 3.193 -12.390 1.00 98.62 199 HIS A CA 1
ATOM 1549 C C . HIS A 1 199 ? -6.899 1.977 -12.286 1.00 98.62 199 HIS A C 1
ATOM 1551 O O . HIS A 1 199 ? -6.829 1.106 -13.149 1.00 98.62 199 HIS A O 1
ATOM 1557 N N . ILE A 1 200 ? -7.793 1.900 -11.295 1.00 98.50 200 ILE A N 1
ATOM 1558 C CA . ILE A 1 200 ? -8.641 0.722 -11.027 1.00 98.50 200 ILE A CA 1
ATOM 1559 C C . ILE A 1 200 ? -9.513 0.287 -12.219 1.00 98.50 200 ILE A C 1
ATOM 1561 O O . ILE A 1 200 ? -9.898 -0.876 -12.303 1.00 98.50 200 ILE A O 1
ATOM 1565 N N . LEU A 1 201 ? -9.830 1.199 -13.148 1.00 98.19 201 LEU A N 1
ATOM 1566 C CA . LEU A 1 201 ? -10.570 0.919 -14.392 1.00 98.19 201 LEU A CA 1
ATOM 1567 C C . LEU A 1 201 ? -9.668 0.802 -15.637 1.00 98.19 201 LEU A C 1
ATOM 1569 O O . LEU A 1 201 ? -10.168 0.615 -16.744 1.00 98.19 201 LEU A O 1
ATOM 1573 N N . LYS A 1 202 ? -8.353 0.946 -15.466 1.00 98.38 202 LYS A N 1
ATOM 1574 C CA . LYS A 1 202 ? -7.325 1.005 -16.519 1.00 98.38 202 LYS A CA 1
ATOM 1575 C C . LYS A 1 202 ? -6.290 -0.125 -16.412 1.00 98.38 202 LYS A C 1
ATOM 1577 O O . LYS A 1 202 ? -5.476 -0.263 -17.322 1.00 98.38 202 LYS A O 1
ATOM 1582 N N . TRP A 1 203 ? -6.339 -0.904 -15.334 1.00 98.69 203 TRP A N 1
ATOM 1583 C CA . TRP A 1 203 ? -5.436 -2.000 -14.990 1.00 98.69 203 TRP A CA 1
ATOM 1584 C C . TRP A 1 203 ? -6.220 -3.307 -14.903 1.00 98.69 203 TRP A C 1
ATOM 1586 O O . TRP A 1 203 ? -7.203 -3.396 -14.160 1.00 98.69 203 TRP A O 1
ATOM 1596 N N . ALA A 1 204 ? -5.807 -4.304 -15.684 1.00 98.75 204 ALA A N 1
ATOM 1597 C CA . ALA A 1 204 ? -6.388 -5.637 -15.600 1.00 98.75 204 ALA A CA 1
ATOM 1598 C C . ALA A 1 204 ? -5.916 -6.352 -14.328 1.00 98.75 204 ALA A C 1
ATOM 1600 O O . ALA A 1 204 ? -4.867 -6.026 -13.780 1.00 98.75 204 ALA A O 1
ATOM 1601 N N . TYR A 1 205 ? -6.670 -7.344 -13.863 1.00 98.81 205 TYR A N 1
ATOM 1602 C CA . TYR A 1 205 ? -6.323 -8.135 -12.687 1.00 98.81 205 TYR A CA 1
ATOM 1603 C C . TYR A 1 205 ? -4.886 -8.672 -12.792 1.00 98.81 205 TYR A C 1
ATOM 1605 O O . TYR A 1 205 ? -4.498 -9.238 -13.814 1.00 98.81 205 TYR A O 1
ATOM 1613 N N . MET A 1 206 ? -4.097 -8.443 -11.741 1.00 98.69 206 MET A N 1
ATOM 1614 C CA . MET A 1 206 ? -2.666 -8.756 -11.621 1.00 98.69 206 MET A CA 1
ATOM 1615 C C . MET A 1 206 ? -1.729 -7.934 -12.509 1.00 98.69 206 MET A C 1
ATOM 1617 O O . MET A 1 206 ? -0.508 -8.084 -12.413 1.00 98.69 206 MET A O 1
ATOM 1621 N N . GLY A 1 207 ? -2.257 -7.019 -13.320 1.00 98.56 207 GLY A N 1
ATOM 1622 C CA . GLY A 1 207 ? -1.496 -6.246 -14.297 1.00 98.56 207 GLY A CA 1
ATOM 1623 C C . GLY A 1 207 ? -1.146 -7.035 -15.541 1.00 98.56 207 GLY A C 1
ATOM 1624 O O . GLY A 1 207 ? -0.113 -6.775 -16.155 1.00 98.56 207 GLY A O 1
ATOM 1625 N N . ASP A 1 208 ? -1.958 -8.032 -15.875 1.00 98.31 208 ASP A N 1
ATOM 1626 C CA . ASP A 1 208 ? -1.776 -8.799 -17.097 1.00 98.31 208 ASP A CA 1
ATOM 1627 C C . ASP A 1 208 ? -2.045 -7.974 -18.347 1.00 98.31 208 ASP A C 1
ATOM 1629 O O . ASP A 1 208 ? -2.832 -7.023 -18.352 1.00 98.31 208 ASP A O 1
ATOM 1633 N N . LYS A 1 209 ? -1.412 -8.395 -19.444 1.00 97.69 209 LYS A N 1
ATOM 1634 C CA . LYS A 1 209 ? -1.721 -7.871 -20.769 1.00 97.69 209 LYS A CA 1
ATOM 1635 C C . LYS A 1 209 ? -3.194 -8.113 -21.074 1.00 97.69 209 LYS A C 1
ATOM 1637 O O . LYS A 1 209 ? -3.674 -9.242 -21.063 1.00 97.69 209 LYS A O 1
ATOM 1642 N N . ASN A 1 210 ? -3.905 -7.036 -21.376 1.00 97.88 210 ASN A N 1
ATOM 1643 C CA . ASN A 1 210 ? -5.304 -7.085 -21.759 1.00 97.88 210 ASN A CA 1
ATOM 1644 C C . ASN A 1 210 ? -5.588 -5.948 -22.753 1.00 97.88 210 ASN A C 1
ATOM 1646 O O . ASN A 1 210 ? -5.225 -4.811 -22.456 1.00 97.88 210 ASN A O 1
ATOM 1650 N N . PRO A 1 211 ? -6.276 -6.192 -23.883 1.00 96.56 211 PRO A N 1
ATOM 1651 C CA . PRO A 1 211 ? -6.597 -5.143 -24.858 1.00 96.56 211 PRO A CA 1
ATOM 1652 C C . PRO A 1 211 ? -7.422 -3.975 -24.290 1.00 96.56 211 PRO A C 1
ATOM 1654 O O . PRO A 1 211 ? -7.442 -2.889 -24.862 1.00 96.56 211 PRO A O 1
ATOM 1657 N N . LYS A 1 212 ? -8.130 -4.192 -23.173 1.00 96.25 212 LYS A N 1
ATOM 1658 C CA . LYS A 1 212 ? -8.924 -3.169 -22.477 1.00 96.25 212 LYS A CA 1
ATOM 1659 C C . LYS A 1 212 ? -8.109 -2.392 -21.434 1.00 96.25 212 LYS A C 1
ATOM 1661 O O . LYS A 1 212 ? -8.598 -1.373 -20.944 1.00 96.25 212 LYS A O 1
ATOM 1666 N N . ALA A 1 213 ? -6.915 -2.868 -21.069 1.00 98.12 213 ALA A N 1
ATOM 1667 C CA . ALA A 1 213 ? -6.039 -2.203 -20.113 1.00 98.12 213 ALA A CA 1
ATOM 1668 C C . ALA A 1 213 ? -5.238 -1.104 -20.812 1.00 98.12 213 ALA A C 1
ATOM 1670 O O . ALA A 1 213 ? -4.633 -1.327 -21.856 1.00 98.12 213 ALA A O 1
ATOM 1671 N N . LYS A 1 214 ? -5.200 0.083 -20.202 1.00 98.44 214 LYS A N 1
ATOM 1672 C CA . LYS A 1 214 ? -4.248 1.132 -20.592 1.00 98.44 214 LYS A CA 1
ATOM 1673 C C . LYS A 1 214 ? -2.866 0.845 -20.001 1.00 98.44 214 LYS A C 1
ATOM 1675 O O . LYS A 1 214 ? -1.863 1.197 -20.611 1.00 98.44 214 LYS A O 1
ATOM 1680 N N . TRP A 1 215 ? -2.839 0.232 -18.816 1.00 98.75 215 TRP A N 1
ATOM 1681 C CA . TRP A 1 215 ? -1.632 -0.018 -18.038 1.00 98.75 215 TRP A CA 1
ATOM 1682 C C . TRP A 1 215 ? -1.548 -1.478 -17.600 1.00 98.75 215 TRP A C 1
ATOM 1684 O O . TRP A 1 215 ? -2.551 -2.091 -17.239 1.00 98.75 215 TRP A O 1
ATOM 1694 N N . ASP A 1 216 ? -0.330 -1.999 -17.590 1.00 98.81 216 ASP A N 1
ATOM 1695 C CA . ASP A 1 216 ? 0.030 -3.357 -17.182 1.00 98.81 216 ASP A CA 1
ATOM 1696 C C . ASP A 1 216 ? 1.441 -3.356 -16.561 1.00 98.81 216 ASP A C 1
ATOM 1698 O O . ASP A 1 216 ? 2.125 -2.325 -16.572 1.00 98.81 216 ASP A O 1
ATOM 1702 N N . ARG A 1 217 ? 1.907 -4.494 -16.028 1.00 98.75 217 ARG A N 1
ATOM 1703 C CA . ARG A 1 217 ? 3.212 -4.594 -15.336 1.00 98.75 217 ARG A CA 1
ATOM 1704 C C . ARG A 1 217 ? 4.414 -4.135 -16.173 1.00 98.75 217 ARG A C 1
ATOM 1706 O O . ARG A 1 217 ? 5.414 -3.697 -15.614 1.00 98.75 217 ARG A O 1
ATOM 1713 N N . THR A 1 218 ? 4.321 -4.211 -17.498 1.00 98.56 218 THR A N 1
ATOM 1714 C CA . THR A 1 218 ? 5.391 -3.877 -18.456 1.00 98.56 218 THR A CA 1
ATOM 1715 C C . THR A 1 218 ? 5.268 -2.468 -19.044 1.00 98.56 218 THR A C 1
ATOM 1717 O O . THR A 1 218 ? 6.052 -2.080 -19.909 1.00 98.56 218 THR A O 1
ATOM 1720 N N . SER A 1 219 ? 4.273 -1.691 -18.609 1.00 98.56 219 SER A N 1
ATOM 1721 C CA . SER A 1 219 ? 4.075 -0.321 -19.079 1.00 98.56 219 SER A CA 1
ATOM 1722 C C . SER A 1 219 ? 5.248 0.594 -18.720 1.00 98.56 219 SER A C 1
ATOM 1724 O O . SER A 1 219 ? 5.901 0.432 -17.688 1.00 98.56 219 SER A O 1
ATOM 1726 N N . LYS A 1 220 ? 5.473 1.625 -19.543 1.00 98.38 220 LYS A N 1
ATOM 1727 C CA . LYS A 1 220 ? 6.433 2.693 -19.236 1.00 98.38 220 LYS A CA 1
ATOM 1728 C C . LYS A 1 220 ? 5.975 3.441 -17.984 1.00 98.38 220 LYS A C 1
ATOM 1730 O O . LYS A 1 220 ? 5.055 4.255 -18.046 1.00 98.38 220 LYS A O 1
ATOM 1735 N N . VAL A 1 221 ? 6.627 3.177 -16.854 1.00 98.62 221 VAL A N 1
ATOM 1736 C CA . VAL A 1 221 ? 6.181 3.666 -15.540 1.00 98.62 221 VAL A CA 1
ATOM 1737 C C . VAL A 1 221 ? 6.111 5.191 -15.447 1.00 98.62 221 VAL A C 1
ATOM 1739 O O . VAL A 1 221 ? 5.257 5.706 -14.742 1.00 98.62 221 VAL A O 1
ATOM 1742 N N . VAL A 1 222 ? 6.949 5.927 -16.183 1.00 98.56 222 VAL A N 1
ATOM 1743 C CA . VAL A 1 222 ? 6.905 7.400 -16.216 1.00 98.56 222 VAL A CA 1
ATOM 1744 C C . VAL A 1 222 ? 5.581 7.904 -16.797 1.00 98.56 222 VAL A C 1
ATOM 1746 O O . VAL A 1 222 ? 4.973 8.808 -16.232 1.00 98.56 222 VAL A O 1
ATOM 1749 N N . GLU A 1 223 ? 5.101 7.300 -17.886 1.00 98.56 223 GLU A N 1
ATOM 1750 C CA . GLU A 1 223 ? 3.810 7.662 -18.486 1.00 98.56 223 GLU A CA 1
ATOM 1751 C C . GLU A 1 223 ? 2.647 7.205 -17.615 1.00 98.56 223 GLU A C 1
ATOM 1753 O O . GLU A 1 223 ? 1.661 7.926 -17.468 1.00 98.56 223 GLU A O 1
ATOM 1758 N N . PHE A 1 224 ? 2.786 6.035 -16.989 1.00 98.75 224 PHE A N 1
ATOM 1759 C CA . PHE A 1 224 ? 1.792 5.565 -16.040 1.00 98.75 224 PHE A CA 1
ATOM 1760 C C . PHE A 1 224 ? 1.673 6.513 -14.844 1.00 98.75 224 PHE A C 1
ATOM 1762 O O . PHE A 1 224 ? 0.571 6.938 -14.521 1.00 98.75 224 PHE A O 1
ATOM 1769 N N . ALA A 1 225 ? 2.796 6.913 -14.244 1.00 98.62 225 ALA A N 1
ATOM 1770 C CA . ALA A 1 225 ? 2.838 7.858 -13.137 1.00 98.62 225 ALA A CA 1
ATOM 1771 C C . ALA A 1 225 ? 2.093 9.154 -13.478 1.00 98.62 225 ALA A C 1
ATOM 1773 O O . ALA A 1 225 ? 1.241 9.575 -12.701 1.00 98.62 225 ALA A O 1
ATOM 1774 N N . LYS A 1 226 ? 2.351 9.749 -14.653 1.00 98.12 226 LYS A N 1
ATOM 1775 C CA . LYS A 1 226 ? 1.693 10.989 -15.115 1.00 98.12 226 LYS A CA 1
ATOM 1776 C C . LYS A 1 226 ? 0.161 10.892 -15.200 1.00 98.12 226 LYS A C 1
ATOM 1778 O O . LYS A 1 226 ? -0.504 11.921 -15.151 1.00 98.12 226 LYS A O 1
ATOM 1783 N N . ASP A 1 227 ? -0.400 9.686 -15.309 1.00 98.31 227 ASP A N 1
ATOM 1784 C CA . ASP A 1 227 ? -1.849 9.416 -15.345 1.00 98.31 227 ASP A CA 1
ATOM 1785 C C . ASP A 1 227 ? -2.467 9.189 -13.949 1.00 98.31 227 ASP A C 1
ATOM 1787 O O . ASP A 1 227 ? -3.656 8.877 -13.847 1.00 98.31 227 ASP A O 1
ATOM 1791 N N . LEU A 1 228 ? -1.667 9.306 -12.883 1.00 98.75 228 LEU A N 1
ATOM 1792 C CA . LEU A 1 228 ? -2.053 9.100 -11.485 1.00 98.75 228 LEU A CA 1
ATOM 1793 C C . LEU A 1 228 ? -1.982 10.415 -10.710 1.00 98.75 228 LEU A C 1
ATOM 1795 O O . LEU A 1 228 ? -1.077 11.219 -10.919 1.00 98.75 228 LEU A O 1
ATOM 1799 N N . HIS A 1 229 ? -2.917 10.626 -9.790 1.00 98.62 229 HIS A N 1
ATOM 1800 C CA . HIS A 1 229 ? -3.117 11.914 -9.134 1.00 98.62 229 HIS A CA 1
ATOM 1801 C C . HIS A 1 229 ? -3.220 11.791 -7.617 1.00 98.62 229 HIS A C 1
ATOM 1803 O O . HIS A 1 229 ? -2.526 12.515 -6.911 1.00 98.62 229 HIS A O 1
ATOM 1809 N N . HIS A 1 230 ? -4.049 10.893 -7.105 1.00 98.75 230 HIS A N 1
ATOM 1810 C CA . HIS A 1 230 ? -4.433 10.884 -5.696 1.00 98.75 230 HIS A CA 1
ATOM 1811 C C . HIS A 1 230 ? -3.671 9.795 -4.926 1.00 98.75 230 HIS A C 1
ATOM 1813 O O . HIS A 1 230 ? -3.360 8.749 -5.507 1.00 98.75 230 HIS A O 1
ATOM 1819 N N . PRO A 1 231 ? -3.384 9.979 -3.621 1.00 98.56 231 PRO A N 1
ATOM 1820 C CA . PRO A 1 231 ? -2.911 8.894 -2.758 1.00 98.56 231 PRO A CA 1
ATOM 1821 C C . PRO A 1 231 ? -3.995 7.809 -2.619 1.00 98.56 231 PRO A C 1
ATOM 1823 O O . PRO A 1 231 ? -5.057 7.912 -3.232 1.00 98.56 231 PRO A O 1
ATOM 1826 N N . ILE A 1 232 ? -3.758 6.767 -1.812 1.00 97.88 232 ILE A N 1
ATOM 1827 C CA . ILE A 1 232 ? -4.701 5.645 -1.665 1.00 97.88 232 ILE A CA 1
ATOM 1828 C C . ILE A 1 232 ? -6.147 6.133 -1.500 1.00 97.88 232 ILE A C 1
ATOM 1830 O O . ILE A 1 232 ? -6.477 6.880 -0.578 1.00 97.88 232 ILE A O 1
ATOM 1834 N N . ASN A 1 233 ? -6.998 5.767 -2.454 1.00 98.56 233 ASN A N 1
ATOM 1835 C CA . ASN A 1 233 ? -8.335 6.333 -2.564 1.00 98.56 233 ASN A CA 1
ATOM 1836 C C . ASN A 1 233 ? -9.265 5.729 -1.501 1.00 98.56 233 ASN A C 1
ATOM 1838 O O . ASN A 1 233 ? -9.124 4.556 -1.154 1.00 98.56 233 ASN A O 1
ATOM 1842 N N . CYS A 1 234 ? -10.282 6.475 -1.047 1.00 98.56 234 CYS A N 1
ATOM 1843 C CA . CYS A 1 234 ? -11.283 5.979 -0.082 1.00 98.56 234 CYS A CA 1
ATOM 1844 C C . CYS A 1 234 ? -11.898 4.641 -0.520 1.00 98.56 234 CYS A C 1
ATOM 1846 O O . CYS A 1 234 ? -12.148 3.739 0.284 1.00 98.56 234 CYS A O 1
ATOM 1848 N N . TYR A 1 235 ? -12.100 4.492 -1.830 1.00 98.50 235 TYR A N 1
ATOM 1849 C CA . TYR A 1 235 ? -12.706 3.304 -2.399 1.00 98.50 235 TYR A CA 1
ATOM 1850 C C . TYR A 1 235 ? -11.783 2.073 -2.417 1.00 98.50 235 TYR A C 1
ATOM 1852 O O . TYR A 1 235 ? -12.217 1.000 -2.834 1.00 98.50 235 TYR A O 1
ATOM 1860 N N . ALA A 1 236 ? -10.524 2.177 -1.983 1.00 98.56 236 ALA A N 1
ATOM 1861 C CA . ALA A 1 236 ? -9.659 1.011 -1.814 1.00 98.56 236 ALA A CA 1
ATOM 1862 C C . ALA A 1 236 ? -10.163 0.083 -0.694 1.00 98.56 236 ALA A C 1
ATOM 1864 O O . ALA A 1 236 ? -9.998 -1.130 -0.790 1.00 98.56 236 ALA A O 1
ATOM 1865 N N . CYS A 1 237 ? -10.824 0.646 0.325 1.00 98.81 237 CYS A N 1
ATOM 1866 C CA . CYS A 1 237 ? -11.370 -0.096 1.469 1.00 98.81 237 CYS A CA 1
ATOM 1867 C C . CYS A 1 237 ? -12.907 -0.114 1.505 1.00 98.81 237 CYS A C 1
ATOM 1869 O O . CYS A 1 237 ? -13.503 -0.981 2.145 1.00 98.81 237 CYS A O 1
ATOM 1871 N N . HIS A 1 238 ? -13.556 0.828 0.815 1.00 98.69 238 HIS A N 1
ATOM 1872 C CA . HIS A 1 238 ? -15.012 0.962 0.780 1.00 98.69 238 HIS A CA 1
ATOM 1873 C C . HIS A 1 238 ? -15.534 0.802 -0.645 1.00 98.69 238 HIS A C 1
ATOM 1875 O O . HIS A 1 238 ? -15.096 1.487 -1.566 1.00 98.69 238 HIS A O 1
ATOM 1881 N N . ASP A 1 239 ? -16.480 -0.102 -0.864 1.00 98.62 239 ASP A N 1
ATOM 1882 C CA . ASP A 1 239 ? -17.127 -0.193 -2.164 1.00 98.62 239 ASP A CA 1
ATOM 1883 C C . ASP A 1 239 ? -17.980 1.065 -2.419 1.00 98.62 239 ASP A C 1
ATOM 1885 O O . ASP A 1 239 ? -18.866 1.360 -1.619 1.00 98.62 239 ASP A O 1
ATOM 1889 N N . PRO A 1 240 ? -17.756 1.831 -3.503 1.00 98.12 240 PRO A N 1
ATOM 1890 C CA . PRO A 1 240 ? -18.459 3.091 -3.713 1.00 98.12 240 PRO A CA 1
ATOM 1891 C C . PRO A 1 240 ? -19.933 2.880 -4.078 1.00 98.12 240 PRO A C 1
ATOM 1893 O O . PRO A 1 240 ? -20.728 3.799 -3.902 1.00 98.12 240 PRO A O 1
ATOM 1896 N N . HIS A 1 241 ? -20.319 1.686 -4.537 1.00 98.25 241 HIS A N 1
ATOM 1897 C CA . HIS A 1 241 ? -21.697 1.380 -4.917 1.00 98.25 241 HIS A CA 1
ATOM 1898 C C . HIS A 1 241 ? -22.529 0.910 -3.722 1.00 98.25 241 HIS A C 1
ATOM 1900 O O . HIS A 1 241 ? -23.690 1.280 -3.623 1.00 98.25 241 HIS A O 1
ATOM 1906 N N . SER A 1 242 ? -21.938 0.122 -2.820 1.00 97.69 242 SER A N 1
ATOM 1907 C CA . SER A 1 242 ? -22.643 -0.529 -1.705 1.00 97.69 242 SER A CA 1
ATOM 1908 C C . SER A 1 242 ? -22.285 -0.003 -0.309 1.00 97.69 242 SER A C 1
ATOM 1910 O O . SER A 1 242 ? -22.974 -0.302 0.670 1.00 97.69 242 SER A O 1
ATOM 1912 N N . ALA A 1 243 ? -21.188 0.749 -0.189 1.00 97.88 243 ALA A N 1
ATOM 1913 C CA . ALA A 1 243 ? -20.499 1.079 1.063 1.00 97.88 243 ALA A CA 1
ATOM 1914 C C . ALA A 1 243 ? -19.958 -0.133 1.847 1.00 97.88 243 ALA A C 1
ATOM 1916 O O . ALA A 1 243 ? -19.565 0.007 3.010 1.00 97.88 243 ALA A O 1
ATOM 1917 N N . GLN A 1 244 ? -19.949 -1.330 1.252 1.00 98.06 244 GLN A N 1
ATOM 1918 C CA . GLN A 1 244 ? -19.435 -2.527 1.911 1.00 98.06 244 GLN A CA 1
ATOM 1919 C C . GLN A 1 244 ? -17.911 -2.464 2.087 1.00 98.06 244 GLN A C 1
ATOM 1921 O O . GLN A 1 244 ? -17.211 -1.855 1.270 1.00 98.06 244 GLN A O 1
ATOM 1926 N N . PRO A 1 245 ? -17.375 -3.102 3.143 1.00 98.69 245 PRO A N 1
ATOM 1927 C CA . PRO A 1 245 ? -15.939 -3.259 3.303 1.00 98.69 245 PRO A CA 1
ATOM 1928 C C . PRO A 1 245 ? -15.370 -4.130 2.181 1.00 98.69 245 PRO A C 1
ATOM 1930 O O . PRO A 1 245 ? -15.915 -5.187 1.858 1.00 98.69 245 PRO A O 1
ATOM 1933 N N . ARG A 1 246 ? -14.262 -3.695 1.587 1.00 98.75 246 ARG A N 1
ATOM 1934 C CA . ARG A 1 246 ? -13.619 -4.421 0.493 1.00 98.75 246 ARG A CA 1
ATOM 1935 C C . ARG A 1 246 ? -12.108 -4.257 0.479 1.00 98.75 246 ARG A C 1
ATOM 1937 O O . ARG A 1 246 ? -11.550 -3.425 1.187 1.00 98.75 246 ARG A O 1
ATOM 1944 N N . VAL A 1 247 ? -11.489 -5.012 -0.415 1.00 98.88 247 VAL A N 1
ATOM 1945 C CA . VAL A 1 247 ? -10.147 -4.784 -0.942 1.00 98.88 247 VAL A CA 1
ATOM 1946 C C . VAL A 1 247 ? -10.203 -4.692 -2.467 1.00 98.88 247 VAL A C 1
ATOM 1948 O O . VAL A 1 247 ? -11.094 -5.250 -3.112 1.00 98.88 247 VAL A O 1
ATOM 1951 N N . VAL A 1 248 ? -9.248 -3.984 -3.057 1.00 98.88 248 VAL A N 1
ATOM 1952 C CA . VAL A 1 248 ? -9.074 -3.843 -4.511 1.00 98.88 248 VAL A CA 1
ATOM 1953 C C . VAL A 1 248 ? -7.682 -4.272 -4.982 1.00 98.88 248 VAL A C 1
ATOM 1955 O O . VAL A 1 248 ? -7.468 -4.395 -6.185 1.00 98.88 248 VAL A O 1
ATOM 1958 N N . ARG A 1 249 ? -6.748 -4.542 -4.056 1.00 98.88 249 ARG A N 1
ATOM 1959 C CA . ARG A 1 249 ? -5.419 -5.070 -4.381 1.00 98.88 249 ARG A CA 1
ATOM 1960 C C . ARG A 1 249 ? -5.528 -6.487 -4.944 1.00 98.88 249 ARG A C 1
ATOM 1962 O O . ARG A 1 249 ? -5.894 -7.426 -4.243 1.00 98.88 249 ARG A O 1
ATOM 1969 N N . ASP A 1 250 ? -5.173 -6.624 -6.212 1.00 98.88 250 ASP A N 1
ATOM 1970 C CA . ASP A 1 250 ? -5.174 -7.877 -6.966 1.00 98.88 250 ASP A CA 1
ATOM 1971 C C . ASP A 1 250 ? -4.298 -8.971 -6.339 1.00 98.88 250 ASP A C 1
ATOM 1973 O O . ASP A 1 250 ? -4.825 -10.045 -6.079 1.00 98.88 250 ASP A O 1
ATOM 1977 N N . ALA A 1 251 ? -3.040 -8.703 -5.976 1.00 98.88 251 ALA A N 1
ATOM 1978 C CA . ALA A 1 251 ? -2.169 -9.726 -5.373 1.00 98.88 251 ALA A CA 1
ATOM 1979 C C . ALA A 1 251 ? -2.679 -10.259 -4.020 1.00 98.88 251 ALA A C 1
ATOM 1981 O O . ALA A 1 251 ? -2.437 -11.416 -3.683 1.00 98.88 251 ALA A O 1
ATOM 1982 N N . LEU A 1 252 ? -3.424 -9.445 -3.261 1.00 98.94 252 LEU A N 1
ATOM 1983 C CA . LEU A 1 252 ? -4.076 -9.902 -2.033 1.00 98.94 252 LEU A CA 1
ATOM 1984 C C . LEU A 1 252 ? -5.218 -10.871 -2.346 1.00 98.94 252 LEU A C 1
ATOM 1986 O O . LEU A 1 252 ? -5.331 -11.916 -1.714 1.00 98.94 252 LEU A O 1
ATOM 1990 N N . MET A 1 253 ? -6.057 -10.534 -3.327 1.00 98.88 253 MET A N 1
ATOM 1991 C CA . MET A 1 253 ? -7.118 -11.432 -3.786 1.00 98.88 253 MET A CA 1
ATOM 1992 C C . MET A 1 253 ? -6.547 -12.715 -4.392 1.00 98.88 253 MET A C 1
ATOM 1994 O O . MET A 1 253 ? -7.123 -13.782 -4.195 1.00 98.88 253 MET A O 1
ATOM 1998 N N . GLU A 1 254 ? -5.415 -12.628 -5.090 1.00 98.88 254 GLU A N 1
ATOM 1999 C CA . GLU A 1 254 ? -4.738 -13.795 -5.643 1.00 98.88 254 GLU A CA 1
ATOM 2000 C C . GLU A 1 254 ? -4.278 -14.725 -4.520 1.00 98.88 254 GLU A C 1
ATOM 2002 O O . GLU A 1 254 ? -4.590 -15.909 -4.557 1.00 98.88 254 GLU A O 1
ATOM 2007 N N . ALA A 1 255 ? -3.627 -14.198 -3.481 1.00 98.81 255 ALA A N 1
ATOM 2008 C CA . ALA A 1 255 ? -3.222 -14.990 -2.323 1.00 98.81 255 ALA A CA 1
ATOM 2009 C C . ALA A 1 255 ? -4.418 -15.619 -1.589 1.00 98.81 255 ALA A C 1
ATOM 2011 O O . ALA A 1 255 ? -4.517 -16.839 -1.451 1.00 98.81 255 ALA A O 1
ATOM 2012 N N . VAL A 1 256 ? -5.360 -14.778 -1.160 1.00 98.81 256 VAL A N 1
ATOM 2013 C CA . VAL A 1 256 ? -6.466 -15.180 -0.284 1.00 98.81 256 VAL A CA 1
ATOM 2014 C C . VAL A 1 256 ? -7.446 -16.108 -0.997 1.00 98.81 256 VAL A C 1
ATOM 2016 O O . VAL A 1 256 ? -7.881 -17.100 -0.412 1.00 98.81 256 VAL A O 1
ATOM 2019 N N . VAL A 1 257 ? -7.824 -15.771 -2.234 1.00 98.75 257 VAL A N 1
ATOM 2020 C CA . VAL A 1 257 ? -8.914 -16.437 -2.959 1.00 98.75 257 VAL A CA 1
ATOM 2021 C C . VAL A 1 257 ? -8.375 -17.383 -4.022 1.00 98.75 257 VAL A C 1
ATOM 2023 O O . VAL A 1 257 ? -8.698 -18.565 -3.982 1.00 98.75 257 VAL A O 1
ATOM 2026 N N . ASP A 1 258 ? -7.550 -16.900 -4.954 1.00 98.69 258 ASP A N 1
ATOM 2027 C CA . ASP A 1 258 ? -7.159 -17.713 -6.118 1.00 98.69 258 ASP A CA 1
ATOM 2028 C C . ASP A 1 258 ? -6.201 -18.853 -5.740 1.00 98.69 258 ASP A C 1
ATOM 2030 O O . ASP A 1 258 ? -6.304 -19.950 -6.283 1.00 98.69 258 ASP A O 1
ATOM 2034 N N . ARG A 1 259 ? -5.296 -18.617 -4.782 1.00 98.50 259 ARG A N 1
ATOM 2035 C CA . ARG A 1 259 ? -4.405 -19.643 -4.217 1.00 98.50 259 ARG A CA 1
ATOM 2036 C C . ARG A 1 259 ? -5.010 -20.367 -3.012 1.00 98.50 259 ARG A C 1
ATOM 2038 O O . ARG A 1 259 ? -4.390 -21.295 -2.501 1.00 98.50 259 ARG A O 1
ATOM 2045 N N . GLY A 1 260 ? -6.200 -19.961 -2.564 1.00 98.25 260 GLY A N 1
ATOM 2046 C CA . GLY A 1 260 ? -6.918 -20.595 -1.456 1.00 98.25 260 GLY A CA 1
ATOM 2047 C C . GLY A 1 260 ? -6.208 -20.505 -0.102 1.00 98.25 260 GLY A C 1
ATOM 2048 O O . GLY A 1 260 ? -6.481 -21.320 0.776 1.00 98.25 260 GLY A O 1
ATOM 2049 N N . GLU A 1 261 ? -5.297 -19.544 0.084 1.00 98.38 261 GLU A N 1
ATOM 2050 C CA . GLU A 1 261 ? -4.508 -19.421 1.321 1.00 98.38 261 GLU A CA 1
ATOM 2051 C C . GLU A 1 261 ? -5.339 -18.834 2.477 1.00 98.38 261 GLU A C 1
ATOM 2053 O O . GLU A 1 261 ? -4.958 -18.943 3.641 1.00 98.38 261 GLU A O 1
ATOM 2058 N N . GLY A 1 262 ? -6.513 -18.268 2.174 1.00 98.50 262 GLY A N 1
ATOM 2059 C CA . GLY A 1 262 ? -7.426 -17.719 3.169 1.00 98.50 262 GLY A CA 1
ATOM 2060 C C . GLY A 1 262 ? -6.976 -16.364 3.714 1.00 98.50 262 GLY A C 1
ATOM 2061 O O . GLY A 1 262 ? -5.903 -15.844 3.412 1.00 98.50 262 GLY A O 1
ATOM 2062 N N . THR A 1 263 ? -7.850 -15.742 4.498 1.00 98.69 263 THR A N 1
ATOM 2063 C CA . THR A 1 263 ? -7.637 -14.402 5.068 1.00 98.69 263 THR A CA 1
ATOM 2064 C C . THR A 1 263 ? -6.670 -14.409 6.253 1.00 98.69 263 THR A C 1
ATOM 2066 O O . THR A 1 263 ? -5.974 -13.424 6.479 1.00 98.69 263 THR A O 1
ATOM 2069 N N . TYR A 1 264 ? -6.609 -15.525 6.980 1.00 98.62 264 TYR A N 1
ATOM 2070 C CA . TYR A 1 264 ? -5.707 -15.796 8.097 1.00 98.62 264 TYR A CA 1
ATOM 2071 C C . TYR A 1 264 ? -5.062 -17.174 7.881 1.00 98.62 264 TYR A C 1
ATOM 2073 O O . TYR A 1 264 ? -5.566 -18.172 8.400 1.00 98.62 264 TYR A O 1
ATOM 2081 N N . PRO A 1 265 ? -3.962 -17.272 7.114 1.00 98.06 265 PRO A N 1
ATOM 2082 C CA . PRO A 1 265 ? -3.403 -18.563 6.691 1.00 98.06 265 PRO A CA 1
ATOM 2083 C C . PRO A 1 265 ? -2.952 -19.458 7.860 1.00 98.06 265 PRO A C 1
ATOM 2085 O O . PRO A 1 265 ? -2.930 -20.681 7.736 1.00 98.06 265 PRO A O 1
ATOM 2088 N N . TYR A 1 266 ? -2.662 -18.860 9.020 1.00 97.88 266 TYR A N 1
ATOM 2089 C CA . TYR A 1 266 ? -2.272 -19.559 10.251 1.00 97.88 266 TYR A CA 1
ATOM 2090 C C . TYR A 1 266 ? -3.439 -19.840 11.215 1.00 97.88 266 TYR A C 1
ATOM 2092 O O . TYR A 1 266 ? -3.225 -20.418 12.278 1.00 97.88 266 TYR A O 1
ATOM 2100 N N . ASP A 1 267 ? -4.668 -19.458 10.854 1.00 98.12 267 ASP A N 1
ATOM 2101 C CA . ASP A 1 267 ? -5.892 -19.732 11.612 1.00 98.12 267 ASP A CA 1
ATOM 2102 C C . ASP A 1 267 ? -7.052 -20.026 10.642 1.00 98.12 267 ASP A C 1
ATOM 2104 O O . ASP A 1 267 ? -7.766 -19.139 10.156 1.00 98.12 267 ASP A O 1
ATOM 2108 N N . LYS A 1 268 ? -7.231 -21.316 10.333 1.00 96.94 268 LYS A N 1
ATOM 2109 C CA . LYS A 1 268 ? -8.262 -21.788 9.396 1.00 96.94 268 LYS A CA 1
ATOM 2110 C C . LYS A 1 268 ? -9.678 -21.529 9.907 1.00 96.94 268 LYS A C 1
ATOM 2112 O O . LYS A 1 268 ? -10.568 -21.240 9.107 1.00 96.94 268 LYS A O 1
ATOM 2117 N N . GLU A 1 269 ? -9.896 -21.611 11.219 1.00 97.81 269 GLU A N 1
ATOM 2118 C CA . GLU A 1 269 ? -11.210 -21.358 11.809 1.00 97.81 269 GLU A CA 1
ATOM 2119 C C . GLU A 1 269 ? -11.578 -19.882 11.645 1.00 97.81 269 GLU A C 1
ATOM 2121 O O . GLU A 1 269 ? -12.659 -19.561 11.141 1.00 97.81 269 GLU A O 1
ATOM 2126 N N . LYS A 1 270 ? -10.657 -18.973 11.974 1.00 98.12 270 LYS A N 1
ATOM 2127 C CA . LYS A 1 270 ? -10.844 -17.537 11.754 1.00 98.12 270 LYS A CA 1
ATOM 2128 C C . LYS A 1 270 ? -11.026 -17.211 10.274 1.00 98.12 270 LYS A C 1
ATOM 2130 O O . LYS A 1 270 ? -11.939 -16.455 9.944 1.00 98.12 270 LYS A O 1
ATOM 2135 N N . SER A 1 271 ? -10.257 -17.840 9.383 1.00 98.25 271 SER A N 1
ATOM 2136 C CA . SER A 1 271 ? -10.428 -17.696 7.928 1.00 98.25 271 SER A CA 1
ATOM 2137 C C . SER A 1 271 ? -11.816 -18.107 7.434 1.00 98.25 271 SER A C 1
ATOM 2139 O O . SER A 1 271 ? -12.379 -17.448 6.563 1.00 98.25 271 SER A O 1
ATOM 2141 N N . SER A 1 272 ? -12.406 -19.161 8.006 1.00 97.81 272 SER A N 1
ATOM 2142 C CA . SER A 1 272 ? -13.762 -19.599 7.642 1.00 97.81 272 SER A CA 1
ATOM 2143 C C . SER A 1 272 ? -14.849 -18.598 8.060 1.00 97.81 272 SER A C 1
ATOM 2145 O O . SER A 1 272 ? -15.891 -18.500 7.411 1.00 97.81 272 SER A O 1
ATOM 2147 N N . LYS A 1 273 ? -14.598 -17.820 9.121 1.00 98.19 273 LYS A N 1
ATOM 2148 C CA . LYS A 1 273 ? -15.530 -16.818 9.663 1.00 98.19 273 LYS A CA 1
ATOM 2149 C C . LYS A 1 273 ? -15.325 -15.433 9.060 1.00 98.19 273 LYS A C 1
ATOM 2151 O O . LYS A 1 273 ? -16.278 -14.662 8.984 1.00 98.19 273 LYS A O 1
ATOM 2156 N N . ILE A 1 274 ? -14.104 -15.094 8.659 1.00 98.19 274 ILE A N 1
ATOM 2157 C CA . ILE A 1 274 ? -13.732 -13.791 8.101 1.00 98.19 274 ILE A CA 1
ATOM 2158 C C . ILE A 1 274 ? -13.344 -14.013 6.648 1.00 98.19 274 ILE A C 1
ATOM 2160 O O . ILE A 1 274 ? -12.206 -14.348 6.345 1.00 98.19 274 ILE A O 1
ATOM 2164 N N . THR A 1 275 ? -14.299 -13.860 5.741 1.00 98.19 275 THR A N 1
ATOM 2165 C CA . THR A 1 275 ? -14.153 -14.295 4.350 1.00 98.19 275 THR A CA 1
ATOM 2166 C C . THR A 1 275 ? -14.015 -13.121 3.390 1.00 98.19 275 THR A C 1
ATOM 2168 O O . THR A 1 275 ? -14.482 -12.007 3.646 1.00 98.19 275 THR A O 1
ATOM 2171 N N . MET A 1 276 ? -13.373 -13.394 2.254 1.00 98.75 276 MET A N 1
ATOM 2172 C CA . MET A 1 276 ? -13.256 -12.480 1.125 1.00 98.75 276 MET A CA 1
ATOM 2173 C C . MET A 1 276 ? -13.917 -13.110 -0.101 1.00 98.75 276 MET A C 1
ATOM 2175 O O . MET A 1 276 ? -13.475 -14.147 -0.589 1.00 98.75 276 MET A O 1
ATOM 2179 N N . LYS A 1 277 ? -14.963 -12.470 -0.626 1.00 98.44 277 LYS A N 1
ATOM 2180 C CA . LYS A 1 277 ? -15.616 -12.872 -1.874 1.00 98.44 277 LYS A CA 1
ATOM 2181 C C . LYS A 1 277 ? -15.038 -12.072 -3.035 1.00 98.44 277 LYS A C 1
ATOM 2183 O O . LYS A 1 277 ? -15.303 -10.875 -3.159 1.00 98.44 277 LYS A O 1
ATOM 2188 N N . LYS A 1 278 ? -14.286 -12.738 -3.911 1.00 98.62 278 LYS A N 1
ATOM 2189 C CA . LYS A 1 278 ? -13.813 -12.141 -5.163 1.00 98.62 278 LYS A CA 1
ATOM 2190 C C . LYS A 1 278 ? -14.987 -11.927 -6.122 1.00 98.62 278 LYS A C 1
ATOM 2192 O O . LYS A 1 278 ? -15.769 -12.839 -6.376 1.00 98.62 278 LYS A O 1
ATOM 2197 N N . VAL A 1 279 ? -15.097 -10.719 -6.664 1.00 98.38 279 VAL A N 1
ATOM 2198 C CA . VAL A 1 279 ? -16.087 -10.343 -7.679 1.00 98.38 279 VAL A CA 1
ATOM 2199 C C . VAL A 1 279 ? -15.353 -9.836 -8.908 1.00 98.38 279 VAL A C 1
ATOM 2201 O O . VAL A 1 279 ? -14.676 -8.806 -8.858 1.00 98.38 279 VAL A O 1
ATOM 2204 N N . MET A 1 280 ? -15.485 -10.582 -10.003 1.00 97.69 280 MET A N 1
ATOM 2205 C CA . MET A 1 280 ? -14.914 -10.246 -11.302 1.00 97.69 280 MET A CA 1
ATOM 2206 C C . MET A 1 280 ? -15.872 -9.367 -12.101 1.00 97.69 280 MET A C 1
ATOM 2208 O O . MET A 1 280 ? -17.063 -9.655 -12.225 1.00 97.69 280 MET A O 1
ATOM 2212 N N . PHE A 1 281 ? -15.323 -8.309 -12.689 1.00 97.25 281 PHE A N 1
ATOM 2213 C C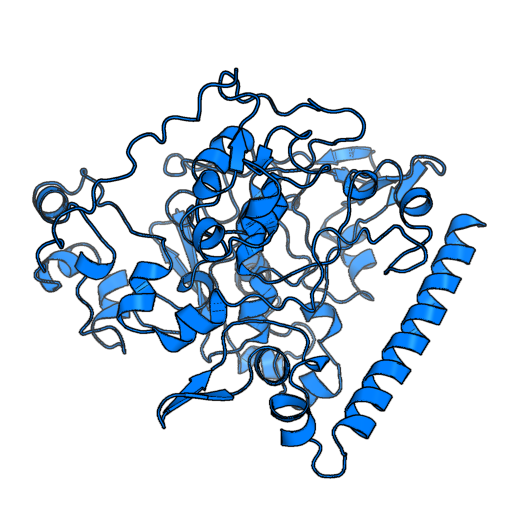A . PHE A 1 281 ? -16.038 -7.415 -13.587 1.00 97.25 281 PHE A CA 1
ATOM 2214 C C . PHE A 1 281 ? -15.492 -7.590 -14.998 1.00 97.25 281 PHE A C 1
ATOM 2216 O O . PHE A 1 281 ? -14.344 -7.220 -15.269 1.00 97.25 281 PHE A O 1
ATOM 2223 N N . ARG A 1 282 ? -16.346 -8.100 -15.895 1.00 92.88 282 ARG A N 1
ATOM 2224 C CA . ARG A 1 282 ? -16.111 -8.176 -17.350 1.00 92.88 282 ARG A CA 1
ATOM 2225 C C . ARG A 1 282 ? -14.787 -8.860 -17.732 1.00 92.88 282 ARG A C 1
ATOM 2227 O O . ARG A 1 282 ? -14.122 -8.392 -18.660 1.00 92.88 282 ARG A O 1
ATOM 2234 N N . ASP A 1 283 ? -14.385 -9.874 -16.961 1.00 94.50 283 ASP A N 1
ATOM 2235 C CA . ASP A 1 283 ? -13.110 -10.606 -17.087 1.00 94.50 283 ASP A CA 1
ATOM 2236 C C . ASP A 1 283 ? -11.886 -9.691 -17.205 1.00 94.50 283 ASP A C 1
ATOM 2238 O O . ASP A 1 283 ? -10.915 -9.969 -17.905 1.00 94.50 283 ASP A O 1
ATOM 2242 N N . PHE A 1 284 ? -11.964 -8.538 -16.543 1.00 98.19 284 PHE A N 1
ATOM 2243 C CA . PHE A 1 284 ? -10.964 -7.489 -16.644 1.00 98.19 284 PHE A CA 1
ATOM 2244 C C . PHE A 1 284 ? -10.329 -7.204 -15.292 1.00 98.19 284 PHE A C 1
ATOM 2246 O O . PHE A 1 284 ? -9.115 -7.267 -15.160 1.00 98.19 284 PHE A O 1
ATOM 2253 N N . ARG A 1 285 ? -11.141 -6.919 -14.274 1.00 98.25 285 ARG A N 1
ATOM 2254 C CA . ARG A 1 285 ? -10.682 -6.519 -12.935 1.00 98.25 285 ARG A CA 1
ATOM 2255 C C . ARG A 1 285 ? -11.498 -7.206 -11.850 1.00 98.25 285 ARG A C 1
ATOM 2257 O O . ARG A 1 285 ? -12.638 -7.600 -12.099 1.00 98.25 285 ARG A O 1
ATOM 2264 N N . ALA A 1 286 ? -10.950 -7.258 -10.643 1.00 98.69 286 ALA A N 1
ATOM 2265 C CA . ALA A 1 286 ? -11.605 -7.843 -9.479 1.00 98.69 286 ALA A CA 1
ATOM 2266 C C . ALA A 1 286 ? -11.717 -6.851 -8.315 1.00 98.69 286 ALA A C 1
ATOM 2268 O O . ALA A 1 286 ? -10.974 -5.870 -8.253 1.00 98.69 286 ALA A O 1
ATOM 2269 N N . ILE A 1 287 ? -12.624 -7.136 -7.382 1.00 98.81 287 ILE A N 1
ATOM 2270 C CA . ILE A 1 287 ? -12.590 -6.643 -5.994 1.00 98.81 287 ILE A CA 1
ATOM 2271 C C . ILE A 1 287 ? -12.843 -7.811 -5.044 1.00 98.81 287 ILE A C 1
ATOM 2273 O O . ILE A 1 287 ? -13.476 -8.790 -5.436 1.00 98.81 287 ILE A O 1
ATOM 2277 N N . GLY A 1 288 ? -12.387 -7.698 -3.801 1.00 98.75 288 GLY A N 1
ATOM 2278 C CA . GLY A 1 288 ? -12.641 -8.668 -2.744 1.00 98.75 288 GLY A CA 1
ATOM 2279 C C . GLY A 1 288 ? -13.583 -8.063 -1.717 1.00 98.75 288 GLY A C 1
ATOM 2280 O O . GLY A 1 288 ? -13.163 -7.215 -0.937 1.00 98.75 288 GLY A O 1
ATOM 2281 N N . ILE A 1 289 ? -14.852 -8.464 -1.716 1.00 98.69 289 ILE A N 1
ATOM 2282 C CA . ILE A 1 289 ? -15.824 -8.016 -0.712 1.00 98.69 289 ILE A CA 1
ATOM 2283 C C . ILE A 1 289 ? -15.597 -8.788 0.578 1.00 98.69 289 ILE A C 1
ATOM 2285 O O . ILE A 1 289 ? -15.594 -10.018 0.572 1.00 98.69 289 ILE A O 1
ATOM 2289 N N . LEU A 1 290 ? -15.403 -8.066 1.676 1.00 98.75 290 LEU A N 1
ATOM 2290 C CA . LEU A 1 290 ? -15.225 -8.661 2.992 1.00 98.75 290 LEU A CA 1
ATOM 2291 C C . LEU A 1 290 ? -16.592 -8.857 3.647 1.00 98.75 290 LEU A C 1
ATOM 2293 O O . LEU A 1 290 ? -17.455 -7.981 3.577 1.00 98.75 290 LEU A O 1
ATOM 2297 N N . ASN A 1 291 ? -16.795 -9.981 4.330 1.00 98.19 291 ASN A N 1
ATOM 2298 C CA . ASN A 1 291 ? -18.050 -10.220 5.052 1.00 98.19 291 ASN A CA 1
ATOM 2299 C C . ASN A 1 291 ? -18.190 -9.372 6.337 1.00 98.19 291 ASN A C 1
ATOM 2301 O O . ASN A 1 291 ? -19.287 -9.233 6.873 1.00 98.19 291 ASN A O 1
ATOM 2305 N N . LYS A 1 292 ? -17.094 -8.769 6.811 1.00 97.56 292 LYS A N 1
ATOM 2306 C CA . LYS A 1 292 ? -17.042 -7.791 7.908 1.00 97.56 292 LYS A CA 1
ATOM 2307 C C . LYS A 1 292 ? -15.977 -6.722 7.618 1.00 97.56 292 LYS A C 1
ATOM 2309 O O . LYS A 1 292 ? -15.076 -6.969 6.818 1.00 97.56 292 LYS A O 1
ATOM 2314 N N . PRO A 1 293 ? -16.026 -5.537 8.258 1.00 97.81 293 PRO A N 1
ATOM 2315 C CA . PRO A 1 293 ? -15.017 -4.491 8.079 1.00 97.81 293 PRO A CA 1
ATOM 2316 C C . PRO A 1 293 ? -13.718 -4.821 8.829 1.00 97.81 293 PRO A C 1
ATOM 2318 O O . PRO A 1 293 ? -13.390 -4.169 9.823 1.00 97.81 293 PRO A O 1
ATOM 2321 N N . ASP A 1 294 ? -13.020 -5.863 8.374 1.00 98.69 294 ASP A N 1
ATOM 2322 C CA . ASP A 1 294 ? -11.754 -6.315 8.945 1.00 98.69 294 ASP A CA 1
ATOM 2323 C C . ASP A 1 294 ? -10.594 -5.442 8.468 1.00 98.69 294 ASP A C 1
ATOM 2325 O O . ASP A 1 294 ? -10.193 -5.474 7.301 1.00 98.69 294 ASP A O 1
ATOM 2329 N N . SER A 1 295 ? -10.054 -4.644 9.382 1.00 98.69 295 SER A N 1
ATOM 2330 C CA . SER A 1 295 ? -8.963 -3.735 9.048 1.00 98.69 295 SER A CA 1
ATOM 2331 C C . SER A 1 295 ? -7.636 -4.441 8.814 1.00 98.69 295 SER A C 1
ATOM 2333 O O . SER A 1 295 ? -6.813 -3.885 8.095 1.00 98.69 295 SER A O 1
ATOM 2335 N N . ASN A 1 296 ? -7.437 -5.667 9.311 1.00 98.81 296 ASN A N 1
ATOM 2336 C CA . ASN A 1 296 ? -6.213 -6.412 9.012 1.00 98.81 296 ASN A CA 1
ATOM 2337 C C . ASN A 1 296 ? -6.113 -6.677 7.507 1.00 98.81 296 ASN A C 1
ATOM 2339 O O . ASN A 1 296 ? -5.077 -6.419 6.904 1.00 98.81 296 ASN A O 1
ATOM 2343 N N . LEU A 1 297 ? -7.219 -7.085 6.877 1.00 98.75 297 LEU A N 1
ATOM 2344 C CA . LEU A 1 297 ? -7.278 -7.328 5.432 1.00 98.75 297 LEU A CA 1
ATOM 2345 C C . LEU A 1 297 ? -7.286 -6.036 4.610 1.00 98.75 297 LEU A C 1
ATOM 2347 O O . LEU A 1 297 ? -6.688 -5.982 3.538 1.00 98.75 297 LEU A O 1
ATOM 2351 N N . MET A 1 298 ? -7.930 -4.974 5.102 1.00 98.88 298 MET A N 1
ATOM 2352 C CA . MET A 1 298 ? -7.883 -3.670 4.429 1.00 98.88 298 MET A CA 1
ATOM 2353 C C . MET A 1 298 ? -6.463 -3.095 4.403 1.00 98.88 298 MET A C 1
ATOM 2355 O O . MET A 1 298 ? -6.034 -2.589 3.366 1.00 98.88 298 MET A O 1
ATOM 2359 N N . CYS A 1 299 ? -5.732 -3.195 5.518 1.00 98.88 299 CYS A N 1
ATOM 2360 C CA . CYS A 1 299 ? -4.341 -2.761 5.637 1.00 98.88 299 CYS A CA 1
ATOM 2361 C C . CYS A 1 299 ? -3.381 -3.689 4.875 1.00 98.88 299 CYS A C 1
ATOM 2363 O O . CYS A 1 299 ? -2.415 -3.202 4.281 1.00 98.88 299 CYS A O 1
ATOM 2365 N N . ALA A 1 300 ? -3.688 -4.990 4.800 1.00 98.88 300 ALA A N 1
ATOM 2366 C CA . ALA A 1 300 ? -2.928 -5.987 4.041 1.00 98.88 300 ALA A CA 1
ATOM 2367 C C . ALA A 1 300 ? -2.837 -5.699 2.538 1.00 98.88 300 ALA A C 1
ATOM 2369 O O . ALA A 1 300 ? -2.005 -6.273 1.850 1.00 98.88 300 ALA A O 1
ATOM 2370 N N . GLN A 1 301 ? -3.649 -4.789 1.998 1.00 98.88 301 GLN A N 1
ATOM 2371 C CA . GLN A 1 301 ? -3.507 -4.344 0.610 1.00 98.88 301 GLN A CA 1
ATOM 2372 C C . GLN A 1 301 ? -2.142 -3.706 0.319 1.00 98.88 301 GLN A C 1
ATOM 2374 O O . GLN A 1 301 ? -1.730 -3.664 -0.841 1.00 98.88 301 GLN A O 1
ATOM 2379 N N . CYS A 1 302 ? -1.466 -3.201 1.355 1.00 98.88 302 CYS A N 1
ATOM 2380 C CA . CYS A 1 302 ? -0.169 -2.545 1.240 1.00 98.88 302 CYS A CA 1
ATOM 2381 C C . CYS A 1 302 ? 0.837 -3.011 2.298 1.00 98.88 302 CYS A C 1
ATOM 2383 O O . CYS A 1 302 ? 2.004 -3.141 1.961 1.00 98.88 302 CYS A O 1
ATOM 2385 N N . HIS A 1 303 ? 0.421 -3.228 3.549 1.00 98.88 303 HIS A N 1
ATOM 2386 C CA . HIS A 1 303 ? 1.302 -3.517 4.691 1.00 98.88 303 HIS A CA 1
ATOM 2387 C C . HIS A 1 303 ? 1.652 -5.005 4.801 1.00 98.88 303 HIS A C 1
ATOM 2389 O O . HIS A 1 303 ? 1.269 -5.689 5.752 1.00 98.88 303 HIS A O 1
ATOM 2395 N N . VAL A 1 304 ? 2.326 -5.488 3.762 1.00 98.94 304 VAL A N 1
ATOM 2396 C CA . VAL A 1 304 ? 2.730 -6.882 3.566 1.00 98.94 304 VAL A CA 1
ATOM 2397 C C . VAL A 1 304 ? 4.134 -6.967 2.986 1.00 98.94 304 VAL A C 1
ATOM 2399 O O . VAL A 1 304 ? 4.646 -5.970 2.468 1.00 98.94 304 VAL A O 1
ATOM 2402 N N . GLU A 1 305 ? 4.709 -8.163 2.996 1.00 98.88 305 GLU A N 1
ATOM 2403 C CA . GLU A 1 305 ? 5.866 -8.528 2.185 1.00 98.88 305 GLU A CA 1
ATOM 2404 C C . GLU A 1 305 ? 5.437 -8.951 0.771 1.00 98.88 305 GLU A C 1
ATOM 2406 O O . GLU A 1 305 ? 4.473 -9.695 0.564 1.00 98.88 305 GLU A O 1
ATOM 2411 N N . TYR A 1 306 ? 6.158 -8.463 -0.240 1.00 98.88 306 TYR A N 1
ATOM 2412 C CA . TYR A 1 306 ? 5.737 -8.586 -1.632 1.00 98.88 306 TYR A CA 1
ATOM 2413 C C . TYR A 1 306 ? 6.876 -8.434 -2.632 1.00 98.88 306 TYR A C 1
ATOM 2415 O O . TYR A 1 306 ? 7.788 -7.626 -2.441 1.00 98.88 306 TYR A O 1
ATOM 2423 N N . ASN A 1 307 ? 6.699 -9.088 -3.780 1.00 98.81 307 ASN A N 1
ATOM 2424 C CA . ASN A 1 307 ? 7.393 -8.704 -4.998 1.00 98.81 307 ASN A CA 1
ATOM 2425 C C . ASN A 1 307 ? 6.588 -7.623 -5.721 1.00 98.81 307 ASN A C 1
ATOM 2427 O O . ASN A 1 307 ? 5.401 -7.788 -6.029 1.00 98.81 307 ASN A O 1
ATOM 2431 N N . CYS A 1 308 ? 7.267 -6.532 -6.052 1.00 98.56 308 CYS A N 1
ATOM 2432 C CA . CYS A 1 308 ? 6.801 -5.532 -7.010 1.00 98.56 308 CYS A CA 1
ATOM 2433 C C . CYS A 1 308 ? 7.908 -5.184 -7.996 1.00 98.56 308 CYS A C 1
ATOM 2435 O O . CYS A 1 308 ? 8.076 -4.018 -8.333 1.00 98.56 308 CYS A O 1
ATOM 2437 N N . ASN A 1 309 ? 8.765 -6.133 -8.342 1.00 98.75 309 ASN A N 1
ATOM 2438 C CA . ASN A 1 309 ? 10.037 -5.862 -8.994 1.00 98.75 309 ASN A CA 1
ATOM 2439 C C . ASN A 1 309 ? 10.480 -7.064 -9.823 1.00 98.75 309 ASN A C 1
ATOM 2441 O O . ASN A 1 309 ? 10.037 -8.186 -9.563 1.00 98.75 309 ASN A O 1
ATOM 2445 N N . PRO A 1 310 ? 11.361 -6.840 -10.812 1.00 98.56 310 PRO A N 1
ATOM 2446 C CA . PRO A 1 310 ? 12.113 -7.934 -11.397 1.00 98.56 310 PRO A CA 1
ATOM 2447 C C . PRO A 1 310 ? 13.066 -8.549 -10.360 1.00 98.56 310 PRO A C 1
ATOM 2449 O O . PRO A 1 310 ? 13.349 -7.949 -9.321 1.00 98.56 310 PRO A O 1
ATOM 2452 N N . GLY A 1 311 ? 13.587 -9.727 -10.680 1.00 98.44 311 GLY A N 1
ATOM 2453 C CA . GLY A 1 311 ? 14.575 -10.444 -9.877 1.00 98.44 311 GLY A CA 1
ATOM 2454 C C . GLY A 1 311 ? 15.264 -11.518 -10.709 1.00 98.44 311 GLY A C 1
ATOM 2455 O O . GLY A 1 311 ? 15.379 -11.385 -11.932 1.00 98.44 311 GLY A O 1
ATOM 2456 N N . HIS A 1 312 ? 15.693 -12.598 -10.070 1.00 98.56 312 HIS A N 1
ATOM 2457 C CA . HIS A 1 312 ? 16.293 -13.746 -10.743 1.00 98.56 312 HIS A CA 1
ATOM 2458 C C . HIS A 1 312 ? 15.968 -15.065 -10.045 1.00 98.56 312 HIS A C 1
ATOM 2460 O O . HIS A 1 312 ? 15.657 -15.110 -8.856 1.00 98.56 312 HIS A O 1
ATOM 2466 N N . GLU A 1 313 ? 16.074 -16.152 -10.799 1.00 98.12 313 GLU A N 1
ATOM 2467 C CA . GLU A 1 313 ? 16.034 -17.511 -10.262 1.00 98.12 313 GLU A CA 1
ATOM 2468 C C . GLU A 1 313 ? 17.407 -17.830 -9.641 1.00 98.12 313 GLU A C 1
ATOM 2470 O O . GLU A 1 313 ? 18.414 -17.749 -10.353 1.00 98.12 313 GLU A O 1
ATOM 2475 N N . PRO A 1 314 ? 17.510 -18.128 -8.331 1.00 95.75 314 PRO A N 1
ATOM 2476 C CA . PRO A 1 314 ? 18.794 -18.338 -7.661 1.00 95.75 314 PRO A CA 1
ATOM 2477 C C . PRO A 1 314 ? 19.631 -19.477 -8.254 1.00 95.75 314 PRO A C 1
ATOM 2479 O O . PRO A 1 314 ? 20.850 -19.323 -8.319 1.00 95.75 314 PRO A O 1
ATOM 2482 N N . ASP A 1 315 ? 18.998 -20.560 -8.712 1.00 93.25 315 ASP A N 1
ATOM 2483 C CA . ASP A 1 315 ? 19.702 -21.763 -9.180 1.00 93.25 315 ASP A CA 1
ATOM 2484 C C . ASP A 1 315 ? 20.321 -21.589 -10.572 1.00 93.25 315 ASP A C 1
ATOM 2486 O O . ASP A 1 315 ? 21.397 -22.106 -10.860 1.00 93.25 315 ASP A O 1
ATOM 2490 N N . THR A 1 316 ? 19.643 -20.847 -11.452 1.00 95.81 316 THR A N 1
ATOM 2491 C CA . THR A 1 316 ? 20.041 -20.684 -12.862 1.00 95.81 316 THR A CA 1
ATOM 2492 C C . THR A 1 316 ? 20.624 -19.303 -13.157 1.00 95.81 316 THR A C 1
ATOM 2494 O O . THR A 1 316 ? 21.255 -19.096 -14.191 1.00 95.81 316 THR A O 1
ATOM 2497 N N . GLY A 1 317 ? 20.385 -18.322 -12.281 1.00 95.69 317 GLY A N 1
ATOM 2498 C CA . GLY A 1 317 ? 20.672 -16.911 -12.531 1.00 95.69 317 GLY A CA 1
ATOM 2499 C C . GLY A 1 317 ? 19.765 -16.267 -13.586 1.00 95.69 317 GLY A C 1
ATOM 2500 O O . GLY A 1 317 ? 19.993 -15.112 -13.947 1.00 95.69 317 GLY A O 1
ATOM 2501 N N . LYS A 1 318 ? 18.748 -16.981 -14.089 1.00 97.81 318 LYS A N 1
ATOM 2502 C CA . LYS A 1 318 ? 17.837 -16.485 -15.122 1.00 97.81 318 LYS A CA 1
ATOM 2503 C C . LYS A 1 318 ? 17.061 -15.275 -14.610 1.00 97.81 318 LYS A C 1
ATOM 2505 O O . LYS A 1 318 ? 16.448 -15.324 -13.545 1.00 97.81 318 LYS A O 1
ATOM 2510 N N . ALA A 1 319 ? 17.060 -14.197 -15.390 1.00 98.31 319 ALA A N 1
ATOM 2511 C CA . ALA A 1 319 ? 16.327 -12.985 -15.052 1.00 98.31 319 ALA A CA 1
ATOM 2512 C C . ALA A 1 319 ? 14.806 -13.212 -15.092 1.00 98.31 319 ALA A C 1
ATOM 2514 O O . ALA A 1 319 ? 14.269 -13.783 -16.045 1.00 98.31 319 ALA A O 1
ATOM 2515 N N . VAL A 1 320 ? 14.113 -12.691 -14.083 1.00 98.62 320 VAL A N 1
ATOM 2516 C CA . VAL A 1 320 ? 12.653 -12.632 -13.992 1.00 98.62 320 VAL A CA 1
ATOM 2517 C C . VAL A 1 320 ? 12.238 -11.184 -14.225 1.00 98.62 320 VAL A C 1
ATOM 2519 O O . VAL A 1 320 ? 12.409 -10.327 -13.361 1.00 98.62 320 VAL A O 1
ATOM 2522 N N . GLY A 1 321 ? 11.749 -10.887 -15.429 1.00 98.44 321 GLY A N 1
ATOM 2523 C CA . GLY A 1 321 ? 11.325 -9.539 -15.819 1.00 98.44 321 GLY A CA 1
ATOM 2524 C C . GLY A 1 321 ? 9.873 -9.233 -15.446 1.00 98.44 321 GLY A C 1
ATOM 2525 O O . GLY A 1 321 ? 9.091 -10.137 -15.172 1.00 98.44 321 GLY A O 1
ATOM 2526 N N . MET A 1 322 ? 9.476 -7.959 -15.538 1.00 98.62 322 MET A N 1
ATOM 2527 C CA . MET A 1 322 ? 8.125 -7.477 -15.177 1.00 98.62 322 MET A CA 1
ATOM 2528 C C . MET A 1 322 ? 6.957 -8.129 -15.942 1.00 98.62 322 MET A C 1
ATOM 2530 O O . MET A 1 322 ? 5.800 -7.963 -15.563 1.00 98.62 322 MET A O 1
ATOM 2534 N N . GLY A 1 323 ? 7.225 -8.851 -17.034 1.00 98.06 323 GLY A N 1
ATOM 2535 C CA . GLY A 1 323 ? 6.204 -9.645 -17.722 1.00 98.06 323 GLY A CA 1
ATOM 2536 C C . GLY A 1 323 ? 5.728 -10.854 -16.907 1.00 98.06 323 GLY A C 1
ATOM 2537 O O . GLY A 1 323 ? 4.589 -11.287 -17.067 1.00 98.06 323 GLY A O 1
ATOM 2538 N N . ASP A 1 324 ? 6.560 -11.365 -16.000 1.00 98.62 324 ASP A N 1
ATOM 2539 C CA . ASP A 1 324 ? 6.263 -12.521 -15.156 1.00 98.62 324 ASP A CA 1
ATOM 2540 C C . ASP A 1 324 ? 5.260 -12.154 -14.043 1.00 98.62 324 ASP A C 1
ATOM 2542 O O . ASP A 1 324 ? 5.261 -11.038 -13.519 1.00 98.62 324 ASP A O 1
ATOM 2546 N N . ARG A 1 325 ? 4.372 -13.084 -13.672 1.00 98.00 325 ARG A N 1
ATOM 2547 C CA . ARG A 1 325 ? 3.413 -12.894 -12.568 1.00 98.00 325 ARG A CA 1
ATOM 2548 C C . ARG A 1 325 ? 4.112 -12.761 -11.217 1.00 98.00 325 ARG A C 1
ATOM 2550 O O . ARG A 1 325 ? 3.623 -12.034 -10.357 1.00 98.00 325 ARG A O 1
ATOM 2557 N N . ARG A 1 326 ? 5.287 -13.377 -11.052 1.00 98.56 326 ARG A N 1
ATOM 2558 C CA . ARG A 1 326 ? 6.098 -13.300 -9.829 1.00 98.56 326 ARG A CA 1
ATOM 2559 C C . ARG A 1 326 ? 6.527 -11.877 -9.475 1.00 98.56 326 ARG A C 1
ATOM 2561 O O . ARG A 1 326 ? 6.870 -11.648 -8.323 1.00 98.56 326 ARG A O 1
ATOM 2568 N N . THR A 1 327 ? 6.474 -10.915 -10.402 1.00 98.75 327 THR A N 1
ATOM 2569 C CA . THR A 1 327 ? 6.801 -9.505 -10.117 1.00 98.75 327 THR A CA 1
ATOM 2570 C C . THR A 1 327 ? 5.622 -8.702 -9.555 1.00 98.75 327 THR A C 1
ATOM 2572 O O . THR A 1 327 ? 5.755 -7.500 -9.339 1.00 98.75 327 THR A O 1
ATOM 2575 N N . ASN A 1 328 ? 4.456 -9.327 -9.369 1.00 98.81 328 ASN A N 1
ATOM 2576 C CA . ASN A 1 328 ? 3.325 -8.795 -8.616 1.00 98.81 328 ASN A CA 1
ATOM 2577 C C . ASN A 1 328 ? 2.786 -9.907 -7.716 1.00 98.81 328 ASN A C 1
ATOM 2579 O O . ASN A 1 328 ? 1.838 -10.591 -8.080 1.00 98.81 328 ASN A O 1
ATOM 2583 N N . LEU A 1 329 ? 3.422 -10.104 -6.565 1.00 98.81 329 LEU A N 1
ATOM 2584 C CA . LEU A 1 329 ? 3.178 -11.268 -5.723 1.00 98.81 329 LEU A CA 1
ATOM 2585 C C . LEU A 1 329 ? 3.108 -10.858 -4.259 1.00 98.81 329 LEU A C 1
ATOM 2587 O O . LEU A 1 329 ? 4.028 -10.223 -3.755 1.00 98.81 329 LEU A O 1
ATOM 2591 N N . PHE A 1 330 ? 2.046 -11.264 -3.569 1.00 98.88 330 PHE A N 1
ATOM 2592 C CA . PHE A 1 330 ? 2.033 -11.310 -2.108 1.00 98.88 330 PHE A CA 1
ATOM 2593 C C . PHE A 1 330 ? 2.414 -12.717 -1.689 1.00 98.88 330 PHE A C 1
ATOM 2595 O O . PHE A 1 330 ? 1.762 -13.671 -2.108 1.00 98.88 330 PHE A O 1
ATOM 2602 N N . HIS A 1 331 ? 3.477 -12.849 -0.901 1.00 98.56 331 HIS A N 1
ATOM 2603 C CA . HIS A 1 331 ? 3.956 -14.153 -0.441 1.00 98.56 331 HIS A CA 1
ATOM 2604 C C . HIS A 1 331 ? 2.994 -14.770 0.570 1.00 98.56 331 HIS A C 1
ATOM 2606 O O . HIS A 1 331 ? 2.805 -15.982 0.554 1.00 98.56 331 HIS A O 1
ATOM 2612 N N . TRP A 1 332 ? 2.354 -13.906 1.370 1.00 98.69 332 TRP A N 1
ATOM 2613 C CA . TRP A 1 332 ? 1.270 -14.240 2.295 1.00 98.69 332 TRP A CA 1
ATOM 2614 C C . TRP A 1 332 ? 1.651 -15.309 3.327 1.00 98.69 332 TRP A C 1
ATOM 2616 O O . TRP A 1 332 ? 0.848 -16.144 3.737 1.00 98.69 332 TRP A O 1
ATOM 2626 N N . VAL A 1 333 ? 2.909 -15.255 3.762 1.00 98.62 333 VAL A N 1
ATOM 2627 C CA . VAL A 1 333 ? 3.492 -16.135 4.771 1.00 98.62 333 VAL A CA 1
ATOM 2628 C C . VAL A 1 333 ? 4.317 -15.327 5.759 1.00 98.62 333 VAL A C 1
ATOM 2630 O O . VAL A 1 333 ? 4.854 -14.272 5.424 1.00 98.62 333 VAL A O 1
ATOM 2633 N N . ASN A 1 334 ? 4.423 -15.825 6.988 1.00 98.38 334 ASN A N 1
ATOM 2634 C CA . ASN A 1 334 ? 5.273 -15.213 7.998 1.00 98.38 334 ASN A CA 1
ATOM 2635 C C . ASN A 1 334 ? 6.767 -15.468 7.707 1.00 98.38 334 ASN A C 1
ATOM 2637 O O . ASN A 1 334 ? 7.147 -16.235 6.818 1.00 98.38 334 ASN A O 1
ATOM 2641 N N . VAL A 1 335 ? 7.634 -14.827 8.494 1.00 98.19 335 VAL A N 1
ATOM 2642 C CA . VAL A 1 335 ? 9.094 -14.875 8.310 1.00 98.19 335 VAL A CA 1
ATOM 2643 C C . VAL A 1 335 ? 9.690 -16.289 8.376 1.00 98.19 335 VAL A C 1
ATOM 2645 O O . VAL A 1 335 ? 10.707 -16.543 7.733 1.00 98.19 335 VAL A O 1
ATOM 2648 N N . PHE A 1 336 ? 9.076 -17.212 9.122 1.00 98.19 336 PHE A N 1
ATOM 2649 C CA . PHE A 1 336 ? 9.597 -18.569 9.302 1.00 98.19 336 PHE A CA 1
ATOM 2650 C C . PHE A 1 336 ? 9.360 -19.452 8.074 1.00 98.19 336 PHE A C 1
ATOM 2652 O O . PHE A 1 336 ? 10.180 -20.319 7.782 1.00 98.19 336 PHE A O 1
ATOM 2659 N N . ASP A 1 337 ? 8.297 -19.184 7.316 1.00 98.31 337 ASP A N 1
ATOM 2660 C CA . ASP A 1 337 ? 7.967 -19.924 6.094 1.00 98.31 337 ASP A CA 1
ATOM 2661 C C . ASP A 1 337 ? 8.496 -19.243 4.821 1.00 98.31 337 ASP A C 1
ATOM 2663 O O . ASP A 1 337 ? 8.612 -19.885 3.775 1.00 98.31 337 ASP A O 1
ATOM 2667 N N . TYR A 1 338 ? 8.857 -17.956 4.897 1.00 98.50 338 TYR A N 1
ATOM 2668 C CA . TYR A 1 338 ? 9.246 -17.144 3.740 1.00 98.50 338 TYR A CA 1
ATOM 2669 C C . TYR A 1 338 ? 10.349 -17.782 2.887 1.00 98.50 338 TYR A C 1
ATOM 2671 O O . TYR A 1 338 ? 10.173 -17.964 1.684 1.00 98.50 338 TYR A O 1
ATOM 2679 N N . ASN A 1 339 ? 11.478 -18.166 3.493 1.00 96.81 339 ASN A N 1
ATOM 2680 C CA . ASN A 1 339 ? 12.606 -18.726 2.739 1.00 96.81 339 ASN A CA 1
ATOM 2681 C C . ASN A 1 339 ? 12.229 -20.020 2.013 1.00 96.81 339 ASN A C 1
ATOM 2683 O O . ASN A 1 339 ? 12.614 -20.203 0.859 1.00 96.81 339 ASN A O 1
ATOM 2687 N N . LYS A 1 340 ? 11.449 -20.883 2.673 1.00 97.44 340 LYS A N 1
ATOM 2688 C CA . LYS A 1 340 ? 10.962 -22.135 2.096 1.00 97.44 340 LYS A CA 1
ATOM 2689 C C . LYS A 1 340 ? 10.065 -21.859 0.894 1.00 97.44 340 LYS A C 1
ATOM 2691 O O . LYS A 1 340 ? 10.295 -22.396 -0.182 1.00 97.44 340 LYS A O 1
ATOM 2696 N N . VAL A 1 341 ? 9.089 -20.967 1.053 1.00 97.62 341 VAL A N 1
ATOM 2697 C CA . VAL A 1 341 ? 8.165 -20.590 -0.023 1.00 97.62 341 VAL A CA 1
ATOM 2698 C C . VAL A 1 341 ? 8.906 -19.966 -1.208 1.00 97.62 341 VAL A C 1
ATOM 2700 O O . VAL A 1 341 ? 8.632 -20.313 -2.356 1.00 97.62 341 VAL A O 1
ATOM 2703 N N . MET A 1 342 ? 9.878 -19.090 -0.958 1.00 97.44 342 MET A N 1
ATOM 2704 C CA . MET A 1 342 ? 10.644 -18.456 -2.032 1.00 97.44 342 MET A CA 1
ATOM 2705 C C . MET A 1 342 ? 11.550 -19.423 -2.787 1.00 97.44 342 MET A C 1
ATOM 2707 O O . MET A 1 342 ? 11.699 -19.271 -3.998 1.00 97.44 342 MET A O 1
ATOM 2711 N N . ALA A 1 343 ? 12.124 -20.410 -2.100 1.00 95.19 343 ALA A N 1
ATOM 2712 C CA . ALA A 1 343 ? 12.941 -21.439 -2.730 1.00 95.19 343 ALA A CA 1
ATOM 2713 C C . ALA A 1 343 ? 12.07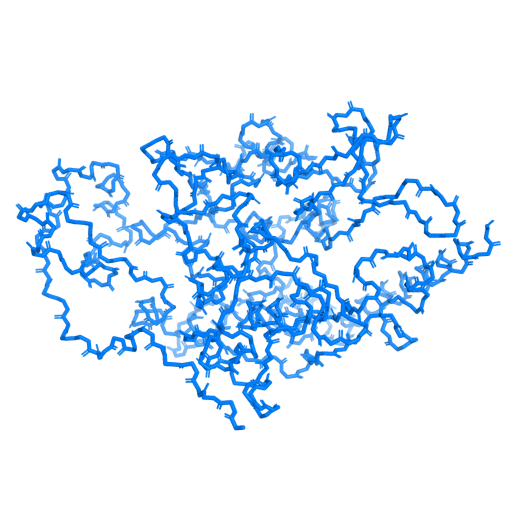9 -22.455 -3.497 1.00 95.19 343 ALA A C 1
ATOM 2715 O O . ALA A 1 343 ? 12.275 -22.653 -4.690 1.00 95.19 343 ALA A O 1
ATOM 2716 N N . GLU A 1 344 ? 11.093 -23.059 -2.832 1.00 95.75 344 GLU A N 1
ATOM 2717 C CA . GLU A 1 344 ? 10.371 -24.225 -3.353 1.00 95.75 344 GLU A CA 1
ATOM 2718 C C . GLU A 1 344 ? 9.214 -23.860 -4.293 1.00 95.75 344 GLU A C 1
ATOM 2720 O O . GLU A 1 344 ? 8.944 -24.588 -5.245 1.00 95.75 344 GLU A O 1
ATOM 2725 N N . LYS A 1 345 ? 8.503 -22.749 -4.038 1.00 96.88 345 LYS A N 1
ATOM 2726 C CA . LYS A 1 345 ? 7.285 -22.389 -4.790 1.00 96.88 345 LYS A CA 1
ATOM 2727 C C . LYS A 1 345 ? 7.555 -21.391 -5.908 1.00 96.88 345 LYS A C 1
ATOM 2729 O O . LYS A 1 345 ? 6.979 -21.513 -6.986 1.00 96.88 345 LYS A O 1
ATOM 2734 N N . TYR A 1 346 ? 8.381 -20.379 -5.648 1.00 97.69 346 TYR A N 1
ATOM 2735 C CA . TYR A 1 346 ? 8.549 -19.256 -6.579 1.00 97.69 346 TYR A CA 1
ATOM 2736 C C . TYR A 1 346 ? 9.903 -19.224 -7.290 1.00 97.69 346 TYR A C 1
ATOM 2738 O O . TYR A 1 346 ? 10.005 -18.578 -8.338 1.00 97.69 346 TYR A O 1
ATOM 2746 N N . ASN A 1 347 ? 10.907 -19.917 -6.742 1.00 97.69 347 ASN A N 1
ATOM 2747 C CA . ASN A 1 347 ? 12.295 -19.903 -7.195 1.00 97.69 347 ASN A CA 1
ATOM 2748 C C . ASN A 1 347 ? 12.760 -18.476 -7.540 1.00 97.69 347 ASN A C 1
ATOM 2750 O O . ASN A 1 347 ? 13.059 -18.168 -8.691 1.00 97.69 347 ASN A O 1
ATOM 2754 N N . PHE A 1 348 ? 12.705 -17.561 -6.566 1.00 98.44 348 PHE A N 1
ATOM 2755 C CA . PHE A 1 348 ? 12.911 -16.128 -6.808 1.00 98.44 348 PHE A CA 1
ATOM 2756 C C . PHE A 1 348 ? 13.788 -15.479 -5.734 1.00 98.44 348 PHE A C 1
ATOM 2758 O O . PHE A 1 348 ? 13.598 -15.686 -4.532 1.00 98.44 348 PHE A O 1
ATOM 2765 N N . LYS A 1 349 ? 14.732 -14.648 -6.179 1.00 98.38 349 LYS A N 1
ATOM 2766 C CA . LYS A 1 349 ? 15.536 -13.738 -5.359 1.00 98.38 349 LYS A CA 1
ATOM 2767 C C . LYS A 1 349 ? 15.586 -12.361 -6.018 1.00 98.38 349 LYS A C 1
ATOM 2769 O O . LYS A 1 349 ? 15.513 -12.242 -7.237 1.00 98.38 349 LYS A O 1
ATOM 2774 N N . ASP A 1 350 ? 15.706 -11.322 -5.204 1.00 98.56 350 ASP A N 1
ATOM 2775 C CA . ASP A 1 350 ? 15.579 -9.936 -5.656 1.00 98.56 350 ASP A CA 1
ATOM 2776 C C . ASP A 1 350 ? 16.870 -9.395 -6.267 1.00 98.56 350 ASP A C 1
ATOM 2778 O O . ASP A 1 350 ? 16.843 -8.668 -7.259 1.00 98.56 350 ASP A O 1
ATOM 2782 N N . PHE A 1 351 ? 18.012 -9.710 -5.653 1.00 98.31 351 PHE A N 1
ATOM 2783 C CA . PHE A 1 351 ? 19.305 -9.187 -6.083 1.00 98.31 351 PHE A CA 1
ATOM 2784 C C . PHE A 1 351 ? 20.463 -10.083 -5.651 1.00 98.31 351 PHE A C 1
ATOM 2786 O O . PHE A 1 351 ? 20.335 -10.907 -4.746 1.00 98.31 351 PHE A O 1
ATOM 2793 N N . LYS A 1 352 ? 21.616 -9.912 -6.300 1.00 98.00 352 LYS A N 1
ATOM 2794 C CA . LYS A 1 352 ? 22.887 -10.462 -5.825 1.00 98.00 352 LYS A CA 1
ATOM 2795 C C . LYS A 1 352 ? 23.619 -9.402 -5.018 1.00 98.00 352 LYS A C 1
ATOM 2797 O O . LYS A 1 352 ? 23.761 -8.269 -5.479 1.00 98.00 352 LYS A O 1
ATOM 2802 N N . HIS A 1 353 ? 24.074 -9.764 -3.827 1.00 98.12 353 HIS A N 1
ATOM 2803 C CA . HIS A 1 353 ? 24.831 -8.861 -2.975 1.00 98.12 353 HIS A CA 1
ATOM 2804 C C . HIS A 1 353 ? 26.160 -8.471 -3.638 1.00 98.12 353 HIS A C 1
ATOM 2806 O O . HIS A 1 353 ? 26.876 -9.324 -4.160 1.00 98.12 353 HIS A O 1
ATOM 2812 N N . GLY A 1 354 ? 26.496 -7.182 -3.608 1.00 97.19 354 GLY A N 1
ATOM 2813 C CA . GLY A 1 354 ? 27.584 -6.606 -4.405 1.00 97.19 354 GLY A CA 1
ATOM 2814 C C . GLY A 1 354 ? 28.988 -7.007 -3.957 1.00 97.19 354 GLY A C 1
ATOM 2815 O O . GLY A 1 354 ? 29.919 -6.894 -4.744 1.00 97.19 354 GLY A O 1
ATOM 2816 N N . ILE A 1 355 ? 29.139 -7.476 -2.715 1.00 95.62 355 ILE A N 1
ATOM 2817 C CA . ILE A 1 355 ? 30.425 -7.948 -2.177 1.00 95.62 355 ILE A CA 1
ATOM 2818 C C . ILE A 1 355 ? 30.486 -9.476 -2.185 1.00 95.62 355 ILE A C 1
ATOM 2820 O O . ILE A 1 355 ? 31.452 -10.059 -2.660 1.00 95.62 355 ILE A O 1
ATOM 2824 N N . THR A 1 356 ? 29.457 -10.133 -1.651 1.00 96.94 356 THR A N 1
ATOM 2825 C CA . THR A 1 356 ? 29.491 -11.583 -1.391 1.00 96.94 356 THR A CA 1
ATOM 2826 C C . THR A 1 356 ? 28.980 -12.415 -2.565 1.00 96.94 356 THR A C 1
ATOM 2828 O O . THR A 1 356 ? 29.138 -13.629 -2.565 1.00 96.94 356 THR A O 1
ATOM 2831 N N . GLY A 1 357 ? 28.308 -11.799 -3.544 1.00 96.00 357 GLY A N 1
ATOM 2832 C CA . GLY A 1 357 ? 27.670 -12.499 -4.662 1.00 96.00 357 GLY A CA 1
ATOM 2833 C C . GLY A 1 357 ? 26.421 -13.308 -4.287 1.00 96.00 357 GLY A C 1
ATOM 2834 O O . GLY A 1 357 ? 25.777 -13.870 -5.173 1.00 96.00 357 GLY A O 1
ATOM 2835 N N . ALA A 1 358 ? 26.049 -13.353 -3.002 1.00 96.50 358 ALA A N 1
ATOM 2836 C CA . ALA A 1 358 ? 24.915 -14.129 -2.512 1.00 96.50 358 ALA A CA 1
ATOM 2837 C C . ALA A 1 358 ? 23.588 -13.641 -3.114 1.00 96.50 358 ALA A C 1
ATOM 2839 O O . ALA A 1 358 ? 23.329 -12.438 -3.167 1.00 96.50 358 ALA A O 1
ATOM 2840 N N . SER A 1 359 ? 22.724 -14.572 -3.526 1.00 97.69 359 SER A N 1
ATOM 2841 C CA . SER A 1 359 ? 21.358 -14.267 -3.967 1.00 97.69 359 SER A CA 1
ATOM 2842 C C . SER A 1 359 ? 20.469 -13.971 -2.755 1.00 97.69 359 SER A C 1
ATOM 2844 O O . SER A 1 359 ? 20.152 -14.870 -1.972 1.00 97.69 359 SER A O 1
ATOM 2846 N N . LEU A 1 360 ? 20.053 -12.716 -2.598 1.00 97.94 360 LEU A N 1
ATOM 2847 C CA . LEU A 1 360 ? 19.322 -12.224 -1.433 1.00 97.94 360 LEU A CA 1
ATOM 2848 C C . LEU A 1 360 ? 17.869 -11.879 -1.759 1.00 97.94 360 LEU A C 1
ATOM 2850 O O . LEU A 1 360 ? 17.524 -11.499 -2.878 1.00 97.94 360 LEU A O 1
ATOM 2854 N N . SER A 1 361 ? 17.026 -12.018 -0.736 1.00 98.00 361 SER A N 1
ATOM 2855 C CA . SER A 1 361 ? 15.648 -11.532 -0.744 1.00 98.00 361 SER A CA 1
ATOM 2856 C C . SER A 1 361 ? 15.593 -10.127 -0.157 1.00 98.00 361 SER A C 1
ATOM 2858 O O . SER A 1 361 ? 16.335 -9.805 0.776 1.00 98.00 361 SER A O 1
ATOM 2860 N N . LYS A 1 362 ? 14.691 -9.296 -0.665 1.00 98.38 362 LYS A N 1
ATOM 2861 C CA . LYS A 1 362 ? 14.472 -7.937 -0.192 1.00 98.38 362 LYS A CA 1
ATOM 2862 C C . LYS A 1 362 ? 13.103 -7.866 0.485 1.00 98.38 362 LYS A C 1
ATOM 2864 O O . LYS A 1 362 ? 12.085 -7.869 -0.185 1.00 98.38 362 LYS A O 1
ATOM 2869 N N . ILE A 1 363 ? 13.116 -7.740 1.816 1.00 98.56 363 ILE A N 1
ATOM 2870 C CA . ILE A 1 363 ? 11.901 -7.717 2.648 1.00 98.56 363 ILE A CA 1
ATOM 2871 C C . ILE A 1 363 ? 11.330 -6.303 2.813 1.00 98.56 363 ILE A C 1
ATOM 2873 O O . ILE A 1 363 ? 12.044 -5.375 3.221 1.00 98.56 363 ILE A O 1
ATOM 2877 N N . GLN A 1 364 ? 10.040 -6.138 2.540 1.00 98.69 364 GLN A N 1
ATOM 2878 C CA . GLN A 1 364 ? 9.241 -4.925 2.650 1.00 98.69 364 GLN A CA 1
ATOM 2879 C C . GLN A 1 364 ? 8.201 -5.108 3.756 1.00 98.69 364 GLN A C 1
ATOM 2881 O O . GLN A 1 364 ? 7.440 -6.059 3.720 1.00 98.69 364 GLN A O 1
ATOM 2886 N N . HIS A 1 365 ? 8.168 -4.168 4.706 1.00 98.44 365 HIS A N 1
ATOM 2887 C CA . HIS A 1 365 ? 7.067 -3.885 5.646 1.00 98.44 365 HIS A CA 1
ATOM 2888 C C . HIS A 1 365 ? 6.015 -5.017 5.858 1.00 98.44 365 HIS A C 1
ATOM 2890 O O . HIS A 1 365 ? 4.849 -4.852 5.495 1.00 98.44 365 HIS A O 1
ATOM 2896 N N . PRO A 1 366 ? 6.412 -6.173 6.439 1.00 98.69 366 PRO A N 1
ATOM 2897 C CA . PRO A 1 366 ? 5.554 -7.351 6.606 1.00 98.69 366 PRO A CA 1
ATOM 2898 C C . PRO A 1 366 ? 4.660 -7.223 7.846 1.00 98.69 366 PRO A C 1
ATOM 2900 O O . PRO A 1 366 ? 4.670 -8.093 8.721 1.00 98.69 366 PRO A O 1
ATOM 2903 N N . GLU A 1 367 ? 3.982 -6.086 8.033 1.00 98.88 367 GLU A N 1
ATOM 2904 C CA . GLU A 1 367 ? 3.279 -5.835 9.295 1.00 98.88 367 GLU A CA 1
ATOM 2905 C C . GLU A 1 367 ? 2.151 -6.839 9.539 1.00 98.88 367 GLU A C 1
ATOM 2907 O O . GLU A 1 367 ? 2.018 -7.319 10.665 1.00 98.88 367 GLU A O 1
ATOM 2912 N N . VAL A 1 368 ? 1.364 -7.187 8.516 1.00 98.75 368 VAL A N 1
ATOM 2913 C CA . VAL A 1 368 ? 0.247 -8.131 8.672 1.00 98.75 368 VAL A CA 1
ATOM 2914 C C . VAL A 1 368 ? 0.750 -9.546 8.941 1.00 98.75 368 VAL A C 1
ATOM 2916 O O . VAL A 1 368 ? 0.279 -10.186 9.882 1.00 98.75 368 VAL A O 1
ATOM 2919 N N . GLU A 1 369 ? 1.748 -10.017 8.195 1.00 98.75 369 GLU A N 1
ATOM 2920 C CA . GLU A 1 369 ? 2.294 -11.363 8.374 1.00 98.75 369 GLU A CA 1
ATOM 2921 C C . GLU A 1 369 ? 3.041 -11.510 9.704 1.00 98.75 369 GLU A C 1
ATOM 2923 O O . GLU A 1 369 ? 3.054 -12.590 10.293 1.00 98.75 369 GLU A O 1
ATOM 2928 N N . THR A 1 370 ? 3.620 -10.415 10.211 1.00 98.75 370 THR A N 1
ATOM 2929 C CA . THR A 1 370 ? 4.221 -10.353 11.555 1.00 98.75 370 THR A CA 1
ATOM 2930 C C . THR A 1 370 ? 3.156 -10.301 12.655 1.00 98.75 370 THR A C 1
ATOM 2932 O O . THR A 1 370 ? 3.388 -10.776 13.767 1.00 98.75 370 THR A O 1
ATOM 2935 N N . PHE A 1 371 ? 1.992 -9.705 12.383 1.00 98.75 371 PHE A N 1
ATOM 2936 C CA . PHE A 1 371 ? 0.914 -9.569 13.361 1.00 98.75 371 PHE A CA 1
ATOM 2937 C C . PHE A 1 371 ? 0.196 -10.896 13.639 1.00 98.75 371 PHE A C 1
ATOM 2939 O O . PHE A 1 371 ? -0.278 -11.108 14.762 1.00 98.75 371 PHE A O 1
ATOM 2946 N N . TRP A 1 372 ? 0.136 -11.798 12.658 1.00 98.25 372 TRP A N 1
ATOM 2947 C CA . TRP A 1 372 ? -0.485 -13.113 12.812 1.00 98.25 372 TRP A CA 1
ATOM 2948 C C . TRP A 1 372 ? 0.142 -13.939 13.931 1.00 98.25 372 TRP A C 1
ATOM 2950 O O . TRP A 1 372 ? 1.359 -14.038 14.074 1.00 98.25 372 TRP A O 1
ATOM 2960 N N . GLY A 1 373 ? -0.711 -14.545 14.755 1.00 97.12 373 GLY A N 1
ATOM 2961 C CA . GLY A 1 373 ? -0.285 -15.360 15.884 1.00 97.12 373 GLY A CA 1
ATOM 2962 C C . GLY A 1 373 ? 0.186 -14.562 17.105 1.00 97.12 373 GLY A C 1
ATOM 2963 O O . GLY A 1 373 ? 0.454 -15.169 18.153 1.00 97.12 373 GLY A O 1
ATOM 2964 N N . SER A 1 374 ? 0.249 -13.227 17.013 1.00 98.50 374 SER A N 1
ATOM 2965 C CA . SER A 1 374 ? 0.517 -12.349 18.153 1.00 98.50 374 SER A CA 1
ATOM 2966 C C . SER A 1 374 ? -0.596 -12.435 19.203 1.00 98.50 374 SER A C 1
ATOM 2968 O O . SER A 1 374 ? -1.725 -12.840 18.921 1.00 98.50 374 SER A O 1
ATOM 2970 N N . LYS A 1 375 ? -0.303 -12.013 20.442 1.00 98.25 375 LYS A N 1
ATOM 2971 C CA . LYS A 1 375 ? -1.315 -11.988 21.515 1.00 98.25 375 LYS A CA 1
ATOM 2972 C C . LYS A 1 375 ? -2.513 -11.097 21.166 1.00 98.25 375 LYS A C 1
ATOM 2974 O O . LYS A 1 375 ? -3.637 -11.450 21.498 1.00 98.25 375 LYS A O 1
ATOM 2979 N N . HIS A 1 376 ? -2.280 -9.974 20.488 1.00 98.44 376 HIS A N 1
ATOM 2980 C CA . HIS A 1 376 ? -3.343 -9.061 20.067 1.00 98.44 376 HIS A CA 1
ATOM 2981 C C . HIS A 1 376 ? -4.213 -9.674 18.965 1.00 98.44 376 HIS A C 1
ATOM 2983 O O . HIS A 1 376 ? -5.435 -9.664 19.078 1.00 98.44 376 HIS A O 1
ATOM 2989 N N . GLU A 1 377 ? -3.601 -10.264 17.940 1.00 98.31 377 GLU A N 1
ATOM 2990 C CA . GLU A 1 377 ? -4.335 -10.875 16.828 1.00 98.31 377 GLU A CA 1
ATOM 2991 C C . GLU A 1 377 ? -5.194 -12.064 17.287 1.00 98.31 377 GLU A C 1
ATOM 2993 O O . GLU A 1 377 ? -6.375 -12.146 16.931 1.00 98.31 377 GLU A O 1
ATOM 2998 N N . LYS A 1 378 ? -4.638 -12.917 18.162 1.00 97.94 378 LYS A N 1
ATOM 2999 C CA . LYS A 1 378 ? -5.353 -14.027 18.815 1.00 97.94 378 LYS A CA 1
ATOM 3000 C C . LYS A 1 378 ? -6.498 -13.556 19.711 1.00 97.94 378 LYS A C 1
ATOM 3002 O O . LYS A 1 378 ? -7.501 -14.248 19.832 1.00 97.94 378 LYS A O 1
ATOM 3007 N N . ALA A 1 379 ? -6.371 -12.374 20.314 1.00 98.00 379 ALA A N 1
ATOM 3008 C CA . ALA A 1 379 ? -7.440 -11.738 21.083 1.00 98.00 379 ALA A CA 1
ATOM 3009 C C . ALA A 1 379 ? -8.489 -11.030 20.200 1.00 98.00 379 ALA A C 1
ATOM 3011 O O . ALA A 1 379 ? -9.416 -10.416 20.722 1.00 98.00 379 ALA A O 1
ATOM 3012 N N . GLY A 1 380 ? -8.357 -11.095 18.870 1.00 97.12 380 GLY A N 1
ATOM 3013 C CA . GLY A 1 380 ? -9.294 -10.484 17.928 1.00 97.12 380 GLY A CA 1
ATOM 3014 C C . GLY A 1 380 ? -9.086 -8.986 17.695 1.00 97.12 380 GLY A C 1
ATOM 3015 O O . GLY A 1 380 ? -9.927 -8.371 17.042 1.00 97.12 380 GLY A O 1
ATOM 3016 N N . VAL A 1 381 ? -7.987 -8.406 18.190 1.00 98.19 381 VAL A N 1
ATOM 3017 C CA . VAL A 1 381 ? -7.613 -7.010 17.915 1.00 98.19 381 VAL A CA 1
ATOM 3018 C C . VAL A 1 381 ? -7.220 -6.869 16.446 1.00 98.19 381 VAL A C 1
ATOM 3020 O O . VAL A 1 381 ? -6.573 -7.749 15.873 1.00 98.19 381 VAL A O 1
ATOM 3023 N N . GLU A 1 382 ? -7.591 -5.749 15.836 1.00 98.25 382 GLU A N 1
ATOM 3024 C CA . GLU A 1 382 ? -7.254 -5.419 14.457 1.00 98.25 382 GLU A CA 1
ATOM 3025 C C . GLU A 1 382 ? -6.412 -4.134 14.353 1.00 98.25 382 GLU A C 1
ATOM 3027 O O . GLU A 1 382 ? -6.333 -3.333 15.288 1.00 98.25 382 GLU A O 1
ATOM 3032 N N . CYS A 1 383 ? -5.826 -3.877 13.177 1.00 98.50 383 CYS A N 1
ATOM 3033 C CA . CYS A 1 383 ? -5.038 -2.666 12.914 1.00 98.50 383 CYS A CA 1
ATOM 3034 C C . CYS A 1 383 ? -5.763 -1.369 13.319 1.00 98.50 383 CYS A C 1
ATOM 3036 O O . CYS A 1 383 ? -5.154 -0.467 13.903 1.00 98.50 383 CYS A O 1
ATOM 3038 N N . LYS A 1 384 ? -7.068 -1.263 13.025 1.00 97.88 384 LYS A N 1
ATOM 3039 C CA . LYS A 1 384 ? -7.861 -0.056 13.300 1.00 97.88 384 LYS A CA 1
ATOM 3040 C C . LYS A 1 384 ? -7.970 0.268 14.788 1.00 97.88 384 LYS A C 1
ATOM 3042 O O . LYS A 1 384 ? -8.052 1.442 15.131 1.00 97.88 384 LYS A O 1
ATOM 3047 N N . ASP A 1 385 ? -7.910 -0.731 15.663 1.00 97.69 385 ASP A N 1
ATOM 3048 C CA . ASP A 1 385 ? -8.079 -0.526 17.105 1.00 97.69 385 ASP A CA 1
ATOM 3049 C C . ASP A 1 385 ? -6.897 0.254 17.711 1.00 97.69 385 ASP A C 1
ATOM 3051 O O . ASP A 1 385 ? -7.062 0.985 18.688 1.00 97.69 385 ASP A O 1
ATOM 3055 N N . CYS A 1 386 ? -5.722 0.172 17.076 1.00 98.06 386 CYS A N 1
ATOM 3056 C CA . CYS A 1 386 ? -4.511 0.895 17.468 1.00 98.06 386 CYS A CA 1
ATOM 3057 C C . CYS A 1 386 ? -4.220 2.116 16.579 1.00 98.06 386 CYS A C 1
ATOM 3059 O O . CYS A 1 386 ? -3.708 3.126 17.056 1.00 98.06 386 CYS A O 1
ATOM 3061 N N . HIS A 1 387 ? -4.516 2.039 15.280 1.00 98.25 387 HIS A N 1
ATOM 3062 C CA . HIS A 1 387 ? -4.070 3.041 14.301 1.00 98.25 387 HIS A CA 1
ATOM 3063 C C . HIS A 1 387 ? -5.184 3.958 13.785 1.00 98.25 387 HIS A C 1
ATOM 3065 O O . HIS A 1 387 ? -4.890 4.993 13.184 1.00 98.25 387 HIS A O 1
ATOM 3071 N N . MET A 1 388 ? -6.449 3.601 14.019 1.00 97.62 388 MET A N 1
ATOM 3072 C CA . MET A 1 388 ? -7.648 4.318 13.566 1.00 97.62 388 MET A CA 1
ATOM 3073 C C . MET A 1 388 ? -8.729 4.320 14.665 1.00 97.62 388 MET A C 1
ATOM 3075 O O . MET A 1 388 ? -9.845 3.841 14.433 1.00 97.62 388 MET A O 1
ATOM 3079 N N . PRO A 1 389 ? -8.424 4.809 15.885 1.00 94.44 389 PRO A N 1
ATOM 3080 C CA . PRO A 1 389 ? -9.347 4.701 17.007 1.00 94.44 389 PRO A CA 1
ATOM 3081 C C . PRO A 1 389 ? -10.673 5.413 16.733 1.00 94.44 389 PRO A C 1
ATOM 3083 O O . PRO A 1 389 ? -10.774 6.349 15.931 1.00 94.44 389 PRO A O 1
ATOM 3086 N N . ARG A 1 390 ? -11.717 4.995 17.450 1.00 93.31 390 ARG A N 1
ATOM 3087 C CA . ARG A 1 390 ? -12.980 5.737 17.459 1.00 93.31 390 ARG A CA 1
ATOM 3088 C C . ARG A 1 390 ? -12.755 7.113 18.083 1.00 93.31 390 ARG A C 1
ATOM 3090 O O . ARG A 1 390 ? -12.179 7.216 19.160 1.00 93.31 390 ARG A O 1
ATOM 3097 N N . ALA A 1 391 ? -13.269 8.155 17.441 1.00 88.12 391 ALA A N 1
ATOM 3098 C CA . ALA A 1 391 ? -13.204 9.528 17.928 1.00 88.12 391 ALA A CA 1
ATOM 3099 C C . ALA A 1 391 ? -14.610 10.131 18.020 1.00 88.12 391 ALA A C 1
ATOM 3101 O O . ALA A 1 391 ? -15.499 9.780 17.243 1.00 88.12 391 ALA A O 1
ATOM 3102 N N . LYS A 1 392 ? -14.825 11.056 18.962 1.00 86.50 392 LYS A N 1
ATOM 3103 C CA . LYS A 1 392 ? -16.048 11.870 19.014 1.00 86.50 392 LYS A CA 1
ATOM 3104 C C . LYS A 1 392 ? -15.817 13.184 18.269 1.00 86.50 392 LYS A C 1
ATOM 3106 O O . LYS A 1 392 ? -14.925 13.949 18.630 1.00 86.50 392 LYS A O 1
ATOM 3111 N N . LYS A 1 393 ? -16.636 13.459 17.256 1.00 81.94 393 LYS A N 1
ATOM 3112 C CA . LYS A 1 393 ? -16.653 14.716 16.495 1.00 81.94 393 LYS A CA 1
ATOM 3113 C C . LYS A 1 393 ? -18.091 15.197 16.368 1.00 81.94 393 LYS A C 1
ATOM 3115 O O . LYS A 1 393 ? -18.957 14.430 15.960 1.00 81.94 393 LYS A O 1
ATOM 3120 N N . ASN A 1 394 ? -18.360 16.443 16.764 1.00 81.19 394 ASN A N 1
ATOM 3121 C CA . ASN A 1 394 ? -19.695 17.057 16.692 1.00 81.19 394 ASN A CA 1
ATOM 3122 C C . ASN A 1 394 ? -20.810 16.170 17.293 1.00 81.19 394 ASN A C 1
ATOM 3124 O O . ASN A 1 394 ? -21.868 15.982 16.700 1.00 81.19 394 ASN A O 1
ATOM 3128 N N . GLY A 1 395 ? -20.535 15.546 18.445 1.00 83.31 395 GLY A N 1
ATOM 3129 C CA . GLY A 1 395 ? -21.471 14.647 19.133 1.00 83.31 395 GLY A CA 1
ATOM 3130 C C . GLY A 1 395 ? -21.642 13.253 18.508 1.00 83.31 395 GLY A C 1
ATOM 3131 O O . GLY A 1 395 ? -22.296 12.408 19.112 1.00 83.31 395 GLY A O 1
ATOM 3132 N N . LYS A 1 396 ? -21.030 12.969 17.351 1.00 88.19 396 LYS A N 1
ATOM 3133 C CA . LYS A 1 396 ? -21.075 11.661 16.679 1.00 88.19 396 LYS A CA 1
ATOM 3134 C C . LYS A 1 396 ? -19.773 10.893 16.874 1.00 88.19 396 LYS A C 1
ATOM 3136 O O . LYS A 1 396 ? -18.683 11.466 16.864 1.00 88.19 396 LYS A O 1
ATOM 3141 N N . THR A 1 397 ? -19.883 9.579 17.037 1.00 92.31 397 THR A N 1
ATOM 3142 C CA . THR A 1 397 ? -18.724 8.684 17.018 1.00 92.31 397 THR A CA 1
ATOM 3143 C C . THR A 1 397 ? -18.370 8.349 15.576 1.00 92.31 397 THR A C 1
ATOM 3145 O O . THR A 1 397 ? -19.185 7.779 14.856 1.00 92.31 397 THR A O 1
ATOM 3148 N N . ILE A 1 398 ? -17.144 8.678 15.183 1.00 93.31 398 ILE A N 1
ATOM 3149 C CA . ILE A 1 398 ? -16.557 8.356 13.881 1.00 93.31 398 ILE A CA 1
ATOM 3150 C C . ILE A 1 398 ? -15.360 7.418 14.059 1.00 93.31 398 ILE A C 1
ATOM 3152 O O . ILE A 1 398 ? -14.809 7.299 15.156 1.00 93.31 398 ILE A O 1
ATOM 3156 N N . THR A 1 399 ? -14.931 6.769 12.979 1.00 96.00 399 THR A N 1
ATOM 3157 C CA . THR A 1 399 ? -13.627 6.088 12.945 1.00 96.00 399 THR A CA 1
ATOM 3158 C C . THR A 1 399 ? -12.594 7.078 12.425 1.00 96.00 399 THR A C 1
ATOM 3160 O O . THR A 1 399 ? -12.786 7.663 11.360 1.00 96.00 399 THR A O 1
ATOM 3163 N N . PHE A 1 400 ? -11.516 7.306 13.168 1.00 96.25 400 PHE A N 1
ATOM 3164 C CA . PHE A 1 400 ? -10.464 8.225 12.749 1.00 96.25 400 PHE A CA 1
ATOM 3165 C C . PHE A 1 400 ? -9.680 7.649 11.557 1.00 96.25 400 PHE A C 1
ATOM 3167 O O . PHE A 1 400 ? -9.181 6.533 11.641 1.00 96.25 400 PHE A O 1
ATOM 3174 N N . HIS A 1 401 ? -9.546 8.395 10.455 1.00 97.44 401 HIS A N 1
ATOM 3175 C CA . HIS A 1 401 ? -8.892 7.918 9.226 1.00 97.44 401 HIS A CA 1
ATOM 3176 C C . HIS A 1 401 ? -7.488 8.488 8.982 1.00 97.44 401 HIS A C 1
ATOM 3178 O O . HIS A 1 401 ? -6.907 8.225 7.935 1.00 97.44 401 HIS A O 1
ATOM 3184 N N . GLY A 1 402 ? -6.902 9.219 9.933 1.00 95.31 402 GLY A N 1
ATOM 3185 C CA . GLY A 1 402 ? -5.514 9.688 9.834 1.00 95.31 402 GLY A CA 1
ATOM 3186 C C . GLY A 1 402 ? -4.519 8.661 10.367 1.00 95.31 402 GLY A C 1
ATOM 3187 O O . GLY A 1 402 ? -3.918 8.898 11.412 1.00 95.31 402 GLY A O 1
ATOM 3188 N N . GLN A 1 403 ? -4.376 7.508 9.700 1.00 97.75 403 GLN A N 1
ATOM 3189 C CA . GLN A 1 403 ? -3.581 6.380 10.214 1.00 97.75 403 GLN A CA 1
ATOM 3190 C C . GLN A 1 403 ? -2.196 6.831 10.695 1.00 97.75 403 GLN A C 1
ATOM 3192 O O . GLN A 1 403 ? -1.436 7.463 9.959 1.00 97.75 403 GLN A O 1
ATOM 3197 N N . ARG A 1 404 ? -1.861 6.499 11.944 1.00 95.50 404 ARG A N 1
ATOM 3198 C CA . ARG A 1 404 ? -0.579 6.857 12.568 1.00 95.50 404 ARG A CA 1
ATOM 3199 C C . ARG A 1 404 ? -0.235 5.917 13.711 1.00 95.50 404 ARG A C 1
ATOM 3201 O O . ARG A 1 404 ? -1.051 5.096 14.121 1.00 95.50 404 ARG A O 1
ATOM 3208 N N . SER A 1 405 ? 0.983 6.038 14.234 1.00 95.56 405 SER A N 1
ATOM 3209 C CA . SER A 1 405 ? 1.417 5.274 15.407 1.00 95.56 405 SER A CA 1
ATOM 3210 C C . SER A 1 405 ? 0.475 5.497 16.595 1.00 95.56 405 SER A C 1
ATOM 3212 O O . SER A 1 405 ? 0.155 6.640 16.930 1.00 95.56 405 SER A O 1
ATOM 3214 N N . ALA A 1 406 ? 0.090 4.404 17.262 1.00 94.44 406 ALA A N 1
ATOM 3215 C CA . ALA A 1 406 ? -0.710 4.433 18.487 1.00 94.44 406 ALA A CA 1
ATOM 3216 C C . ALA A 1 406 ? -0.024 5.220 19.617 1.00 94.44 406 ALA A C 1
ATOM 3218 O O . ALA A 1 406 ? -0.704 5.737 20.497 1.00 94.44 406 ALA A O 1
ATOM 3219 N N . ARG A 1 407 ? 1.307 5.394 19.557 1.00 92.00 407 ARG A N 1
ATOM 3220 C CA . ARG A 1 407 ? 2.083 6.199 20.517 1.00 92.00 407 ARG A CA 1
ATOM 3221 C C . ARG A 1 407 ? 1.565 7.635 20.647 1.00 92.00 407 ARG A C 1
ATOM 3223 O O . ARG A 1 407 ? 1.585 8.199 21.731 1.00 92.00 407 ARG A O 1
ATOM 3230 N N . TYR A 1 408 ? 1.033 8.206 19.566 1.00 92.00 408 TYR A N 1
ATOM 3231 C CA . TYR A 1 408 ? 0.467 9.561 19.570 1.00 92.00 408 TYR A CA 1
ATOM 3232 C C . TYR A 1 408 ? -1.012 9.603 19.984 1.00 92.00 408 TYR A C 1
ATOM 3234 O O . TYR A 1 408 ? -1.631 10.662 19.967 1.00 92.00 408 TYR A O 1
ATOM 3242 N N . MET A 1 409 ? -1.603 8.447 20.299 1.00 94.06 409 MET A N 1
ATOM 3243 C CA . MET A 1 409 ? -3.029 8.271 20.586 1.00 94.06 409 MET A CA 1
ATOM 3244 C C . MET A 1 409 ? -3.255 7.238 21.705 1.00 94.06 409 MET A C 1
ATOM 3246 O O . MET A 1 409 ? -4.297 6.587 21.741 1.00 94.06 409 MET A O 1
ATOM 3250 N N . LEU A 1 410 ? -2.291 7.045 22.619 1.00 93.75 410 LEU A N 1
ATOM 3251 C CA . LEU A 1 410 ? -2.320 5.967 23.626 1.00 93.75 410 LEU A CA 1
ATOM 3252 C C . LEU A 1 410 ? -3.584 6.000 24.494 1.00 93.75 410 LEU A C 1
ATOM 3254 O O . LEU A 1 410 ? -4.161 4.957 24.804 1.00 93.75 410 LEU A O 1
ATOM 3258 N N . LYS A 1 411 ? -4.044 7.209 24.839 1.00 92.19 411 LYS A N 1
ATOM 3259 C CA . LYS A 1 411 ? -5.278 7.432 25.602 1.00 92.19 411 LYS A CA 1
ATOM 3260 C C . LYS A 1 411 ? -6.516 6.885 24.882 1.00 92.19 411 LYS A C 1
ATOM 3262 O O . LYS A 1 411 ? -7.390 6.320 25.529 1.00 92.19 411 LYS A O 1
ATOM 3267 N N . ASP A 1 412 ? -6.560 7.023 23.561 1.00 91.62 412 ASP A N 1
ATOM 3268 C CA . ASP A 1 412 ? -7.705 6.648 22.726 1.00 91.62 412 ASP A CA 1
ATOM 3269 C C . ASP A 1 412 ? -7.585 5.224 22.151 1.00 91.62 412 ASP A C 1
ATOM 3271 O O . ASP A 1 412 ? -8.501 4.741 21.487 1.00 91.62 412 ASP A O 1
ATOM 3275 N N . THR A 1 413 ? -6.472 4.534 22.417 1.00 95.31 413 THR A N 1
ATOM 3276 C CA . THR A 1 413 ? -6.149 3.210 21.860 1.00 95.31 413 THR A CA 1
ATOM 3277 C C . THR A 1 413 ? -5.861 2.210 22.982 1.00 95.31 413 THR A C 1
ATOM 3279 O O . THR A 1 413 ? -6.765 1.516 23.444 1.00 95.31 413 THR A O 1
ATOM 3282 N N . CYS A 1 414 ? -4.629 2.166 23.490 1.00 95.38 414 CYS A N 1
ATOM 3283 C CA . CYS A 1 414 ? -4.153 1.159 24.439 1.00 95.38 414 CYS A CA 1
ATOM 3284 C C . CYS A 1 414 ? -4.951 1.148 25.750 1.00 95.38 414 CYS A C 1
ATOM 3286 O O . CYS A 1 414 ? -5.393 0.091 26.204 1.00 95.38 414 CYS A O 1
ATOM 3288 N N . ILE A 1 415 ? -5.198 2.323 26.338 1.00 95.38 415 ILE A N 1
ATOM 3289 C CA . ILE A 1 415 ? -5.859 2.442 27.653 1.00 95.38 415 ILE A CA 1
ATOM 3290 C C . ILE A 1 415 ? -7.357 2.090 27.581 1.00 95.38 415 ILE A C 1
ATOM 3292 O O . ILE A 1 415 ? -8.020 1.841 28.593 1.00 95.38 415 ILE A O 1
ATOM 3296 N N . ASN A 1 416 ? -7.921 1.978 26.374 1.00 93.12 416 ASN A N 1
ATOM 3297 C CA . ASN A 1 416 ? -9.286 1.492 26.217 1.00 93.12 416 ASN A CA 1
ATOM 3298 C C . ASN A 1 416 ? -9.434 0.001 26.537 1.00 93.12 416 ASN A C 1
ATOM 3300 O O . ASN A 1 416 ? -10.497 -0.379 27.024 1.00 93.12 416 ASN A O 1
ATOM 3304 N N . CYS A 1 417 ? -8.377 -0.798 26.365 1.00 95.94 417 CYS A N 1
ATOM 3305 C CA . CYS A 1 417 ? -8.364 -2.222 26.716 1.00 95.94 417 CYS A CA 1
ATOM 3306 C C . CYS A 1 417 ? -7.550 -2.495 27.992 1.00 95.94 417 CYS A C 1
ATOM 3308 O O . CYS A 1 417 ? -7.976 -3.259 28.854 1.00 95.94 417 CYS A O 1
ATOM 3310 N N . HIS A 1 418 ? -6.409 -1.825 28.161 1.00 96.19 418 HIS A N 1
ATOM 3311 C CA . HIS A 1 418 ? -5.510 -2.008 29.302 1.00 96.19 418 HIS A CA 1
ATOM 3312 C C . HIS A 1 418 ? -5.876 -1.079 30.465 1.00 96.19 418 HIS A C 1
ATOM 3314 O O . HIS A 1 418 ? -5.149 -0.144 30.785 1.00 96.19 418 HIS A O 1
ATOM 3320 N N . LYS A 1 419 ? -7.021 -1.336 31.108 1.00 95.12 419 LYS A N 1
ATOM 3321 C CA . LYS A 1 419 ? -7.566 -0.476 32.179 1.00 95.12 419 LYS A CA 1
ATOM 3322 C C . LYS A 1 419 ? -6.676 -0.347 33.418 1.00 95.12 419 LYS 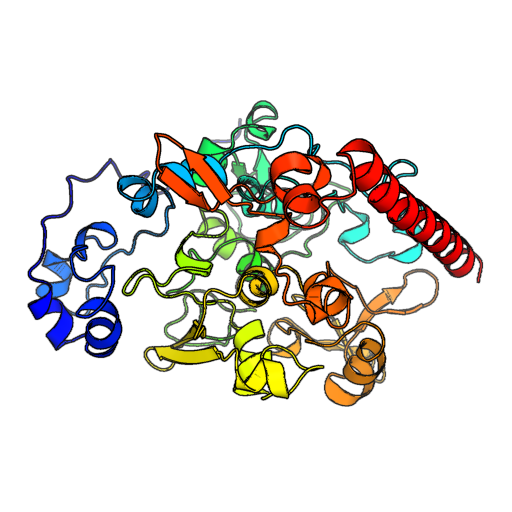A C 1
ATOM 3324 O O . LYS A 1 419 ? -6.818 0.624 34.149 1.00 95.12 419 LYS A O 1
ATOM 3329 N N . GLY A 1 420 ? -5.778 -1.305 33.639 1.00 96.06 420 GLY A N 1
ATOM 3330 C CA . GLY A 1 420 ? -4.817 -1.284 34.743 1.00 96.06 420 GLY A CA 1
ATOM 3331 C C . GLY A 1 420 ? -3.539 -0.489 34.466 1.00 96.06 420 GLY A C 1
ATOM 3332 O O . GLY A 1 420 ? -2.690 -0.430 35.344 1.00 96.06 420 GLY A O 1
ATOM 3333 N N . TRP A 1 421 ? -3.374 0.082 33.269 1.00 97.44 421 TRP A N 1
ATOM 3334 C CA . TRP A 1 421 ? -2.208 0.892 32.922 1.00 97.44 421 TRP A CA 1
ATOM 3335 C C . TRP A 1 421 ? -2.567 2.372 32.819 1.00 97.44 421 TRP A C 1
ATOM 3337 O O . TRP A 1 421 ? -3.616 2.764 32.308 1.00 97.44 421 TRP A O 1
ATOM 3347 N N . THR A 1 422 ? -1.632 3.211 33.232 1.00 97.25 422 THR A N 1
ATOM 3348 C CA . THR A 1 422 ? -1.539 4.613 32.840 1.00 97.25 422 THR A CA 1
ATOM 3349 C C . THR A 1 422 ? -0.985 4.732 31.417 1.00 97.25 422 THR A C 1
ATOM 3351 O O . THR A 1 422 ? -0.361 3.815 30.881 1.00 97.25 422 THR A O 1
ATOM 3354 N N . VAL A 1 423 ? -1.148 5.907 30.796 1.00 96.56 423 VAL A N 1
ATOM 3355 C CA . VAL A 1 423 ? -0.539 6.201 29.482 1.00 96.56 423 VAL A CA 1
ATOM 3356 C C . VAL A 1 423 ? 0.980 5.998 29.507 1.00 96.56 423 VAL A C 1
ATOM 3358 O O . VAL A 1 423 ? 1.531 5.448 28.558 1.00 96.56 423 VAL A O 1
ATOM 3361 N N . LYS A 1 424 ? 1.644 6.387 30.604 1.00 97.12 424 LYS A N 1
ATOM 3362 C CA . LYS A 1 424 ? 3.096 6.232 30.763 1.00 97.12 424 LYS A CA 1
ATOM 3363 C C . LYS A 1 424 ? 3.515 4.767 30.859 1.00 97.12 424 LYS A C 1
ATOM 3365 O O . LYS A 1 424 ? 4.514 4.394 30.262 1.00 97.12 424 LYS A O 1
ATOM 3370 N N . GLU A 1 425 ? 2.758 3.933 31.570 1.00 97.50 425 GLU A N 1
ATOM 3371 C CA . GLU A 1 425 ? 3.044 2.494 31.645 1.00 97.50 425 GLU A CA 1
ATOM 3372 C C . GLU A 1 425 ? 2.842 1.812 30.292 1.00 97.50 425 GLU A C 1
ATOM 3374 O O . GLU A 1 425 ? 3.679 1.009 29.886 1.00 97.50 425 GLU A O 1
ATOM 3379 N N . ALA A 1 426 ? 1.787 2.171 29.554 1.00 96.94 426 ALA A N 1
ATOM 3380 C CA . ALA A 1 426 ? 1.588 1.666 28.198 1.00 96.94 426 ALA A CA 1
ATOM 3381 C C . ALA A 1 426 ? 2.741 2.073 27.263 1.00 96.94 426 ALA A C 1
ATOM 3383 O O . ALA A 1 426 ? 3.251 1.236 26.519 1.00 96.94 426 ALA A O 1
ATOM 3384 N N . GLU A 1 427 ? 3.188 3.332 27.325 1.00 96.94 427 GLU A N 1
ATOM 3385 C CA . GLU A 1 427 ? 4.348 3.798 26.558 1.00 96.94 427 GLU A CA 1
ATOM 3386 C C . GLU A 1 427 ? 5.629 3.051 26.950 1.00 96.94 427 GLU A C 1
ATOM 3388 O O . GLU A 1 427 ? 6.349 2.572 26.077 1.00 96.94 427 GLU A O 1
ATOM 3393 N N . TYR A 1 428 ? 5.866 2.865 28.250 1.00 97.56 428 TYR A N 1
ATOM 3394 C CA . TYR A 1 428 ? 7.025 2.141 28.769 1.00 97.56 428 TYR A CA 1
ATOM 3395 C C . TYR A 1 428 ? 7.085 0.693 28.259 1.00 97.56 428 TYR A C 1
ATOM 3397 O O . TYR A 1 428 ? 8.150 0.220 27.863 1.00 97.56 428 TYR A O 1
ATOM 3405 N N . GLN A 1 429 ? 5.946 -0.007 28.211 1.00 96.62 429 GLN A N 1
ATOM 3406 C CA . GLN A 1 429 ? 5.868 -1.368 27.667 1.00 96.62 429 GLN A CA 1
ATOM 3407 C C . GLN A 1 429 ? 6.203 -1.410 26.169 1.00 96.62 429 GLN A C 1
ATOM 3409 O O . GLN A 1 429 ? 6.948 -2.285 25.721 1.00 96.62 429 GLN A O 1
ATOM 3414 N N . VAL A 1 430 ? 5.689 -0.452 25.390 1.00 96.81 430 VAL A N 1
ATOM 3415 C CA . VAL A 1 430 ? 6.005 -0.336 23.957 1.00 96.81 430 VAL A CA 1
ATOM 3416 C C . VAL A 1 430 ? 7.497 -0.075 23.757 1.00 96.81 430 VAL A C 1
ATOM 3418 O O . VAL A 1 430 ? 8.138 -0.770 22.965 1.00 96.81 430 VAL A O 1
ATOM 3421 N N . ASP A 1 431 ? 8.061 0.876 24.501 1.00 97.50 431 ASP A N 1
ATOM 3422 C CA . ASP A 1 431 ? 9.474 1.233 24.410 1.00 97.50 431 ASP A CA 1
ATOM 3423 C C . ASP A 1 431 ? 10.383 0.071 24.814 1.00 97.50 431 ASP A C 1
ATOM 3425 O O . ASP A 1 431 ? 11.362 -0.200 24.122 1.00 97.50 431 ASP A O 1
ATOM 3429 N N . ALA A 1 432 ? 10.057 -0.673 25.873 1.00 98.31 432 ALA A N 1
ATOM 3430 C CA . ALA A 1 432 ? 10.845 -1.828 26.301 1.00 98.31 432 ALA A CA 1
ATOM 3431 C C . ALA A 1 432 ? 10.971 -2.884 25.187 1.00 98.31 432 ALA A C 1
ATOM 3433 O O . ALA A 1 432 ? 12.075 -3.351 24.886 1.00 98.31 432 ALA A O 1
ATOM 3434 N N . ILE A 1 433 ? 9.858 -3.213 24.522 1.00 98.25 433 ILE A N 1
ATOM 3435 C CA . ILE A 1 433 ? 9.840 -4.167 23.404 1.00 98.25 433 ILE A CA 1
ATOM 3436 C C . ILE A 1 433 ? 10.632 -3.616 22.212 1.00 98.25 433 ILE A C 1
ATOM 3438 O O . ILE A 1 433 ? 11.477 -4.316 21.649 1.00 98.25 433 ILE A O 1
ATOM 3442 N N . GLN A 1 434 ? 10.393 -2.358 21.830 1.00 97.38 434 GLN A N 1
ATOM 3443 C CA . GLN A 1 434 ? 11.072 -1.737 20.691 1.00 97.38 434 GLN A CA 1
ATOM 3444 C C . GLN A 1 434 ? 12.582 -1.611 20.916 1.00 97.38 434 GLN A C 1
ATOM 3446 O O . GLN A 1 434 ? 13.354 -1.922 20.009 1.00 97.38 434 GLN A O 1
ATOM 3451 N N . ASN A 1 435 ? 13.010 -1.234 22.121 1.00 98.06 435 ASN A N 1
ATOM 3452 C CA . ASN A 1 435 ? 14.418 -1.127 22.499 1.00 98.06 435 ASN A CA 1
ATOM 3453 C C . ASN A 1 435 ? 15.109 -2.491 22.469 1.00 98.06 435 ASN A C 1
ATOM 3455 O O . ASN A 1 435 ? 16.200 -2.613 21.906 1.00 98.06 435 ASN A O 1
ATOM 3459 N N . TYR A 1 436 ? 14.464 -3.533 23.003 1.00 98.56 436 TYR A N 1
ATOM 3460 C CA . TYR A 1 436 ? 14.988 -4.896 22.935 1.00 98.56 436 TYR A CA 1
ATOM 3461 C C . TYR A 1 436 ? 15.178 -5.352 21.482 1.00 98.56 436 TYR A C 1
ATOM 3463 O O . TYR A 1 436 ? 16.275 -5.770 21.101 1.00 98.56 436 TYR A O 1
ATOM 3471 N N . ILE A 1 437 ? 14.140 -5.213 20.648 1.00 97.94 437 ILE A N 1
ATOM 3472 C CA . ILE A 1 437 ? 14.183 -5.603 19.231 1.00 97.94 437 ILE A CA 1
ATOM 3473 C C . ILE A 1 437 ? 15.247 -4.798 18.483 1.00 97.94 437 ILE A C 1
ATOM 3475 O O . ILE A 1 437 ? 16.038 -5.375 17.740 1.00 97.94 437 ILE A O 1
ATOM 3479 N N . LYS A 1 438 ? 15.321 -3.482 18.704 1.00 96.62 438 LYS A N 1
ATOM 3480 C CA . LYS A 1 438 ? 16.330 -2.615 18.088 1.00 96.62 438 LYS A CA 1
ATOM 3481 C C . LYS A 1 438 ? 17.746 -3.033 18.483 1.00 96.62 438 LYS A C 1
ATOM 3483 O O . LYS A 1 438 ? 18.613 -3.101 17.616 1.00 96.62 438 LYS A O 1
ATOM 3488 N N . GLY A 1 439 ? 17.974 -3.384 19.748 1.00 97.75 439 GLY A N 1
ATOM 3489 C CA . GLY A 1 439 ? 19.259 -3.907 20.213 1.00 97.75 439 GLY A CA 1
ATOM 3490 C C . GLY A 1 439 ? 19.657 -5.215 19.521 1.00 97.75 439 GLY A C 1
ATOM 3491 O O . GLY A 1 439 ? 20.816 -5.381 19.139 1.00 97.75 439 GLY A O 1
ATOM 3492 N N . LYS A 1 440 ? 18.705 -6.136 19.314 1.00 98.25 440 LYS A N 1
ATOM 3493 C CA . LYS A 1 440 ? 18.948 -7.391 18.582 1.00 98.25 440 LYS A CA 1
ATOM 3494 C C . LYS A 1 440 ? 19.171 -7.166 17.089 1.00 98.25 440 LYS A C 1
ATOM 3496 O O . LYS A 1 440 ? 20.092 -7.761 16.542 1.00 98.25 440 LYS A O 1
ATOM 3501 N N . LEU A 1 441 ? 18.405 -6.272 16.465 1.00 97.31 441 LEU A N 1
ATOM 3502 C CA . LEU A 1 441 ? 18.581 -5.896 15.063 1.00 97.31 441 LEU A CA 1
ATOM 3503 C C . LEU A 1 441 ? 19.988 -5.342 14.815 1.00 97.31 441 LEU A C 1
ATOM 3505 O O . LEU A 1 441 ? 20.688 -5.844 13.947 1.00 97.31 441 LEU A O 1
ATOM 3509 N N . THR A 1 442 ? 20.447 -4.388 15.629 1.00 96.00 442 THR A N 1
ATOM 3510 C CA . THR A 1 442 ? 21.802 -3.825 15.498 1.00 96.00 442 THR A CA 1
ATOM 3511 C C . THR A 1 442 ? 22.891 -4.896 15.649 1.00 96.00 442 THR A C 1
ATOM 3513 O O . THR A 1 442 ? 23.894 -4.862 14.942 1.00 96.00 442 THR A O 1
ATOM 3516 N N . LYS A 1 443 ? 22.704 -5.878 16.544 1.00 97.62 443 LYS A N 1
ATOM 3517 C CA . LYS A 1 443 ? 23.638 -7.009 16.681 1.00 97.62 443 LYS A CA 1
ATOM 3518 C C . LYS A 1 443 ? 23.606 -7.939 15.466 1.00 97.62 443 LYS A C 1
ATOM 3520 O O . LYS A 1 443 ? 24.664 -8.383 15.040 1.00 97.62 443 LYS A O 1
ATOM 3525 N N . ALA A 1 444 ? 22.430 -8.204 14.900 1.00 97.88 444 ALA A N 1
ATOM 3526 C CA . ALA A 1 444 ? 22.303 -8.991 13.677 1.00 97.88 444 ALA A CA 1
ATOM 3527 C C . ALA A 1 444 ? 23.006 -8.300 12.500 1.00 97.88 444 ALA A C 1
ATOM 3529 O O . ALA A 1 444 ? 23.776 -8.946 11.799 1.00 97.88 444 ALA A O 1
ATOM 3530 N N . GLU A 1 445 ? 22.835 -6.983 12.347 1.00 97.62 445 GLU A N 1
ATOM 3531 C CA . GLU A 1 445 ? 23.563 -6.199 11.344 1.00 97.62 445 GLU A CA 1
ATOM 3532 C C . GLU A 1 445 ? 25.079 -6.299 11.534 1.00 97.62 445 GLU A C 1
ATOM 3534 O O . GLU A 1 445 ? 25.804 -6.550 10.575 1.00 97.62 445 GLU A O 1
ATOM 3539 N N . PHE A 1 446 ? 25.560 -6.151 12.774 1.00 96.62 446 PHE A N 1
ATOM 3540 C CA . PHE A 1 446 ? 26.979 -6.304 13.090 1.00 96.62 446 PHE A CA 1
ATOM 3541 C C . PHE A 1 446 ? 27.508 -7.686 12.691 1.00 96.62 446 PHE A C 1
ATOM 3543 O O . PHE A 1 446 ? 28.574 -7.775 12.088 1.00 96.62 446 PHE A O 1
ATOM 3550 N N . CYS A 1 447 ? 26.776 -8.757 13.004 1.00 96.12 447 CYS A N 1
ATOM 3551 C CA . CYS A 1 447 ? 27.174 -10.111 12.633 1.00 96.12 447 CYS A CA 1
ATOM 3552 C C . CYS A 1 447 ? 27.194 -10.290 11.112 1.00 96.12 447 CYS A C 1
ATOM 3554 O O . CYS A 1 447 ? 28.209 -10.717 10.586 1.00 96.12 447 CYS A O 1
ATOM 3556 N N . SER A 1 448 ? 26.129 -9.903 10.405 1.00 92.00 448 SER A N 1
ATOM 3557 C CA . SER A 1 448 ? 26.020 -10.070 8.948 1.00 92.00 448 SER A CA 1
ATOM 3558 C C . SER A 1 448 ? 27.034 -9.252 8.147 1.00 92.00 448 SER A C 1
ATOM 3560 O O . SER A 1 448 ? 27.348 -9.600 7.016 1.00 92.00 448 SER A O 1
ATOM 3562 N N . VAL A 1 449 ? 27.527 -8.145 8.704 1.00 90.88 449 VAL A N 1
ATOM 3563 C CA . VAL A 1 449 ? 28.549 -7.305 8.067 1.00 90.88 449 VAL A CA 1
ATOM 3564 C C . VAL A 1 449 ? 29.974 -7.843 8.254 1.00 90.88 449 VAL A C 1
ATOM 3566 O O . VAL A 1 449 ? 30.852 -7.497 7.457 1.00 90.88 449 VAL A O 1
ATOM 3569 N N . ASN A 1 450 ? 30.214 -8.610 9.322 1.00 85.19 450 ASN A N 1
ATOM 3570 C CA . ASN A 1 450 ? 31.541 -9.099 9.713 1.00 85.19 450 ASN A CA 1
ATOM 3571 C C . ASN A 1 450 ? 31.720 -10.617 9.539 1.00 85.19 450 ASN A C 1
ATOM 3573 O O . ASN A 1 450 ? 32.823 -11.112 9.758 1.00 85.19 450 ASN A O 1
ATOM 3577 N N . SER A 1 451 ? 30.655 -11.339 9.185 1.00 72.38 451 SER A N 1
ATOM 3578 C CA . SER A 1 451 ? 30.697 -12.703 8.644 1.00 72.38 451 SER A CA 1
ATOM 3579 C C . SER A 1 451 ? 31.069 -12.675 7.171 1.00 72.38 451 SER A C 1
ATOM 3581 O O . SER A 1 451 ? 31.878 -13.529 6.762 1.00 72.38 451 SER A O 1
#

Foldseek 3Di:
DDDQPPPPDPPDPDPQADFDDVVLVCVVCVVLCVQFCPFPNNVPTPSLFWAPVVVCSVPVVPDIDGHQAQVSVCVPVVQQSVLLLDWDVVQPPQAFQCPPVHQAVLCLQLQPPPLCNLGDHDDTWQLCLLLCQQCTQSAQLRQKDFPDPVLPSVSVLSAQFSSSGIGGPCVVDLDRDNPDPSGHHFHFPLVCLQWACLQLQQAFQLQADDPRHPGGRPDSVSVVSSSGTHTYTPCCQAPNRRRFGKHFQRQLCCCQPVVVCFPFNPDVPVRVVWDWDWDDDPNGGIMTGTPDSFQLSSVVSHQAWAALGWFAQQVPRHTRHSNDSRNGHGLLAAPVCVVVCCVPPVSTAHDQNPPPRDGHHDTDRHPSNVPRPDPCVVVVHGQQLQFFFWDADPNDTDTRNRGDGSLVVVVRHVCVPVVVDDNVRVVVVVCVVVVVVSVVSNVVSVVSSVD

Radius of gyration: 22.57 Å; chains: 1; bounding box: 64×53×62 Å

Sequence (451 aa):
KAKPYKSGDAKKTMPAEKSVKVDECYQCHSQIKDFHAGSKHAKVNCSNCHEGLDAHLKSATTKPVTRTDHASCGKCHKEEYESFVSVNLESKAKVEKATFKSRSPLFDKLMMPHGFTKEHAEPRSHVFMLVDHLIVDRGYGGRFQFKDWTKITDSKGAEKSAWGVLIDKEPSTSEQKAFIPQTATAANPVCLTCKTQDHILKWAYMGDKNPKAKWDRTSKVVEFAKDLHHPINCYACHDPHSAQPRVVRDALMEAVVDRGEGTYPYDKEKSSKITMKKVMFRDFRAIGILNKPDSNLMCAQCHVEYNCNPGHEPDTGKAVGMGDRRTNLFHWVNVFDYNKVMAEKYNFKDFKHGITGASLSKIQHPEVETFWGSKHEKAGVECKDCHMPRAKKNGKTITFHGQRSARYMLKDTCINCHKGWTVKEAEYQVDAIQNYIKGKLTKAEFCSVNS

Secondary structure (DSSP, 8-state):
-PPP---TT----PPPPPPP-HHHHHTT-HHHHHHHTTSTTTTS-GGGTEE-HHHHHH-TTSPPEE---SHHHHTT-HHHHHHHT---TTS-TT-BSSSTTSS-TTHHHHHTTSGGGT--BPP--GGGHHHHHHH-TTTSTT-EEESSGGGGG-HHHHHH-HHHHEEES-TT----S-SSTT------HHHHTTT--TTTTTB-GGG---TT-SB-TTS-HHHHHHT--SSS-GGGTB-TTT--BEE--HHHHIIIIIS---SSTT-HHHHHHS-EEEEEETTTEEEEEESS--HHHHHTTTSS-EE-S-EE-TTT--EE-TTSGGGSEE----HHHHHHHIIIII--BSEE-TTT--EE------HHHHHTTSHHHHTT--HHHHHS-EEEETTEEEE--S---GGGGGGGTHHHH-TT--HHHHHHHHHHHHHHHHHHHHHHHHHHHH-